Protein AF-A4CTM3-F1 (afdb_monomer)

Radius of gyration: 26.1 Å; Cα contacts (8 Å, |Δi|>4): 636; chains: 1; bounding box: 64×52×80 Å

Mean predicted aligned error: 13.66 Å

Foldseek 3Di:
DDPVVVVLVVLLVVLLVVCLQPVPPVVSLLVNQQSLCPDPQVVVLLVVQCVDPLQVVCLVVLDDADDDDLVVLCVFAQQFLSVQLSQQCVVVVDDQDDQRDHDPPQDPSSSSLSRLCRRCLSSLCQLLQAHPDLLSLLLSLLLCCLQSVGVSSVSSLVSSVSSVVPQDPVNVVPDLPPLDDSVNSSVLSVVLNVQFDRPSSDPVNVGSNPRSCVVCVVRRCNVSSVVDSDDGGDSNFAWDDLVQQAAKKWWQFKWKDFPVRSDTHGPQDRGWTKMWHAHSVFKIKIKTFRDDDLDPDPDLVRGDPVSVVSRLLGIWIWMAGWDIDRQGIWGQTCDIPDPVCHRDIFDWRWDDDDQKIKTKGDFDCDPRDNGGIIMIIIIGGDDDPVVVVPDDD

Sequence (393 aa):
MPANSKSLLKRLAVDLAKLCSNPDDLDHAFDLLNASYGTDVAQAARNRLKEDPSIQPLIAEQYWGEWPSLSDLRSMPAGSLGHVYGTFMASQGLNQLPNPQLGDSVSCEDTYLQHRIRHTHDIWHVIAGLPITMAGEAAANGLTTEQLRWPGSALLISADLIHRVSESEASQTKGSDRTVDLGVAVAYGLSLGARAKPLLAQRWEEGWERPLSDWRDALGISDLIAQSPFPPLAGDRSPLPSATIVGSWSLESLTIRDAGGAEAVPIWGEQPLGQLTYTADGRMSAVLCKAGRSTRSPSAGAADVAEQADLFRHSYGYAGRYSLTAAGVVHHVEVAADPNWIGTDQHRITHLENDQLTITTTAIPSVVSPDPVSYEAIWRKLPSAQAAIATPR

Nearest PDB structures (foldseek):
  3msq-assembly1_A  TM=8.570E-01  e=3.624E-12  Nostoc punctiforme PCC 73102
  6e12-assembly1_B  TM=8.854E-01  e=8.297E-11  Nostoc sp. PCC 7120 = FACHB-418
  6e12-assembly1_A  TM=8.941E-01  e=8.161E-10  Nostoc sp. PCC 7120 = FACHB-418
  3s6p-assembly1_C  TM=2.590E-01  e=1.664E-01  Helicoverpa armigera stunt virus

Structure (mmCIF, N/CA/C/O backbone):
data_AF-A4CTM3-F1
#
_entry.id   AF-A4CTM3-F1
#
loop_
_atom_site.group_PDB
_atom_site.id
_atom_site.type_symbol
_atom_site.label_atom_id
_atom_site.label_alt_id
_atom_site.label_comp_id
_atom_site.label_asym_id
_atom_site.label_entity_id
_atom_site.label_seq_id
_atom_site.pdbx_PDB_ins_code
_atom_site.Cartn_x
_atom_site.Cartn_y
_atom_site.Cartn_z
_atom_site.occupancy
_atom_site.B_iso_or_equiv
_atom_site.auth_seq_id
_atom_site.auth_comp_id
_atom_site.auth_asym_id
_atom_site.auth_atom_id
_atom_site.pdbx_PDB_model_num
ATOM 1 N N . MET A 1 1 ? 36.379 7.756 -22.030 1.00 46.25 1 MET A N 1
ATOM 2 C CA . MET A 1 1 ? 35.025 8.326 -21.864 1.00 46.25 1 MET A CA 1
ATOM 3 C C . MET A 1 1 ? 34.919 9.614 -22.668 1.00 46.25 1 MET A C 1
ATOM 5 O O . MET A 1 1 ? 35.770 10.480 -22.453 1.00 46.25 1 MET A O 1
ATOM 9 N N . PRO A 1 2 ? 33.949 9.741 -23.587 1.00 44.41 2 PRO A N 1
ATOM 10 C CA . PRO A 1 2 ? 33.736 10.968 -24.352 1.00 44.41 2 PRO A CA 1
ATOM 11 C C . PRO A 1 2 ? 33.361 12.140 -23.427 1.00 44.41 2 PRO A C 1
ATOM 13 O O . PRO A 1 2 ? 32.893 11.937 -22.305 1.00 44.41 2 PRO A O 1
ATOM 16 N N . ALA A 1 3 ? 33.599 13.378 -23.874 1.00 42.72 3 ALA A N 1
ATOM 17 C CA . ALA A 1 3 ? 33.397 14.587 -23.066 1.00 42.72 3 ALA A CA 1
ATOM 18 C C . ALA A 1 3 ? 31.954 14.726 -22.530 1.00 42.72 3 ALA A C 1
ATOM 20 O O . ALA A 1 3 ? 31.777 15.157 -21.391 1.00 42.72 3 ALA A O 1
ATOM 21 N N . ASN A 1 4 ? 30.958 14.256 -23.296 1.00 64.12 4 ASN A N 1
ATOM 22 C CA . ASN A 1 4 ? 29.543 14.220 -22.901 1.00 64.12 4 ASN A CA 1
ATOM 23 C C . ASN A 1 4 ? 29.250 13.266 -21.729 1.00 64.12 4 ASN A C 1
ATOM 25 O O . ASN A 1 4 ? 28.409 13.559 -20.887 1.00 64.12 4 ASN A O 1
ATOM 29 N N . SER A 1 5 ? 29.969 12.146 -21.610 1.00 65.38 5 SER A N 1
ATOM 30 C CA . SER A 1 5 ? 29.779 11.226 -20.478 1.00 65.38 5 SER A CA 1
ATOM 31 C C . SER A 1 5 ? 30.343 11.806 -19.180 1.00 65.38 5 SER A C 1
ATOM 33 O O . SER A 1 5 ? 29.805 11.561 -18.105 1.00 65.38 5 SER A O 1
ATOM 35 N N . LYS A 1 6 ? 31.413 12.612 -19.257 1.00 70.88 6 LYS A N 1
ATOM 36 C CA . LYS A 1 6 ? 31.995 13.269 -18.074 1.00 70.88 6 LYS A CA 1
ATOM 37 C C . LYS A 1 6 ? 31.111 14.396 -17.537 1.00 70.88 6 LYS A C 1
ATOM 39 O O . LYS A 1 6 ? 31.074 14.586 -16.326 1.00 70.88 6 LYS A O 1
ATOM 44 N N . SER A 1 7 ? 30.435 15.155 -18.402 1.00 81.38 7 SER A N 1
ATOM 45 C CA . SER A 1 7 ? 29.473 16.179 -17.968 1.00 81.38 7 SER A CA 1
ATOM 46 C C . SER A 1 7 ? 28.213 15.549 -17.371 1.00 81.38 7 SER A C 1
ATOM 48 O O . SER A 1 7 ? 27.752 16.017 -16.333 1.00 81.38 7 SER A O 1
ATOM 50 N N . LEU A 1 8 ? 27.721 14.450 -17.953 1.00 84.38 8 LEU A N 1
ATOM 51 C CA . LEU A 1 8 ? 26.582 13.696 -17.425 1.00 84.38 8 LEU A CA 1
ATOM 52 C C . LEU A 1 8 ? 26.856 13.115 -16.032 1.00 84.38 8 LEU A C 1
ATOM 54 O O . LEU A 1 8 ? 26.071 13.336 -15.118 1.00 84.38 8 LEU A O 1
ATOM 58 N N . LEU A 1 9 ? 27.993 12.435 -15.839 1.00 85.38 9 LEU A N 1
ATOM 59 C CA . LEU A 1 9 ? 28.361 11.874 -14.530 1.00 85.38 9 LEU A CA 1
ATOM 60 C C . LEU A 1 9 ? 28.499 12.951 -13.449 1.00 85.38 9 LEU A C 1
ATOM 62 O O . LEU A 1 9 ? 28.133 12.717 -12.303 1.00 85.38 9 LEU A O 1
ATOM 66 N N . LYS A 1 10 ? 29.002 14.141 -13.805 1.00 87.38 10 LYS A N 1
ATOM 67 C CA . LYS A 1 10 ? 29.056 15.276 -12.875 1.00 87.38 10 LYS A CA 1
ATOM 68 C C . LYS A 1 10 ? 27.664 15.762 -12.485 1.00 87.38 10 LYS A C 1
ATOM 70 O O . LYS A 1 10 ? 27.467 16.055 -11.316 1.00 87.38 10 LYS A O 1
ATOM 75 N N . ARG A 1 11 ? 26.726 15.840 -13.437 1.00 88.12 11 ARG A N 1
ATOM 76 C CA . ARG A 1 11 ? 25.334 16.220 -13.156 1.00 88.12 11 ARG A CA 1
ATOM 77 C C . ARG A 1 11 ? 24.680 15.212 -12.209 1.00 88.12 11 ARG A C 1
ATOM 79 O O . ARG A 1 11 ? 24.287 15.598 -11.121 1.00 88.12 11 ARG A O 1
ATOM 86 N N . LEU A 1 12 ? 24.741 13.922 -12.551 1.00 91.19 12 LEU A N 1
ATOM 87 C CA . LEU A 1 12 ? 24.219 12.844 -11.704 1.00 91.19 12 LEU A CA 1
ATOM 88 C C . LEU A 1 12 ? 24.824 12.856 -10.293 1.00 91.19 12 LEU A C 1
ATOM 90 O O . LEU A 1 12 ? 24.113 12.636 -9.324 1.00 91.19 12 LEU A O 1
ATOM 94 N N . ALA A 1 13 ? 26.127 13.129 -10.160 1.00 91.81 13 ALA A N 1
ATOM 95 C CA . ALA A 1 13 ? 26.776 13.226 -8.854 1.00 91.81 13 ALA A CA 1
ATOM 96 C C . ALA A 1 13 ? 26.296 14.436 -8.033 1.00 91.81 13 ALA A C 1
ATOM 98 O O . ALA A 1 13 ? 26.224 14.344 -6.810 1.00 91.81 13 ALA A O 1
ATOM 99 N N . VAL A 1 14 ? 25.982 15.561 -8.687 1.00 92.75 14 VAL A N 1
ATOM 100 C CA . VAL A 1 14 ? 25.411 16.743 -8.025 1.00 92.75 14 VAL A CA 1
ATOM 101 C C . VAL A 1 14 ? 24.001 16.438 -7.532 1.00 92.75 14 VAL A C 1
ATOM 103 O O . VAL A 1 14 ? 23.737 16.651 -6.351 1.00 92.75 14 VAL A O 1
ATOM 106 N N . ASP A 1 15 ? 23.145 15.887 -8.392 1.00 93.25 15 ASP A N 1
ATOM 107 C CA . ASP A 1 15 ? 21.761 15.554 -8.035 1.00 93.25 15 ASP A CA 1
ATOM 108 C C . ASP A 1 15 ? 21.733 14.506 -6.914 1.00 93.25 15 ASP A C 1
ATOM 110 O O . ASP A 1 15 ? 21.043 14.672 -5.910 1.00 93.25 15 ASP A O 1
ATOM 114 N N . LEU A 1 16 ? 22.591 13.483 -7.003 1.00 93.44 16 LEU A N 1
ATOM 115 C CA . LEU A 1 16 ? 22.739 12.475 -5.956 1.00 93.44 16 LEU A CA 1
ATOM 116 C C . LEU A 1 16 ? 23.184 13.088 -4.620 1.00 93.44 16 LEU A C 1
ATOM 118 O O . LEU A 1 16 ? 22.631 12.753 -3.577 1.00 93.44 16 LEU A O 1
ATOM 122 N N . ALA A 1 17 ? 24.168 13.993 -4.625 1.00 92.56 17 ALA A N 1
ATOM 123 C CA . ALA A 1 17 ? 24.640 14.647 -3.402 1.00 92.56 17 ALA A CA 1
ATOM 124 C C . ALA A 1 17 ? 23.568 15.551 -2.767 1.00 92.56 17 ALA A C 1
ATOM 126 O O . ALA A 1 17 ? 23.506 15.671 -1.539 1.00 92.56 17 ALA A O 1
ATOM 127 N N . LYS A 1 18 ? 22.720 16.174 -3.595 1.00 92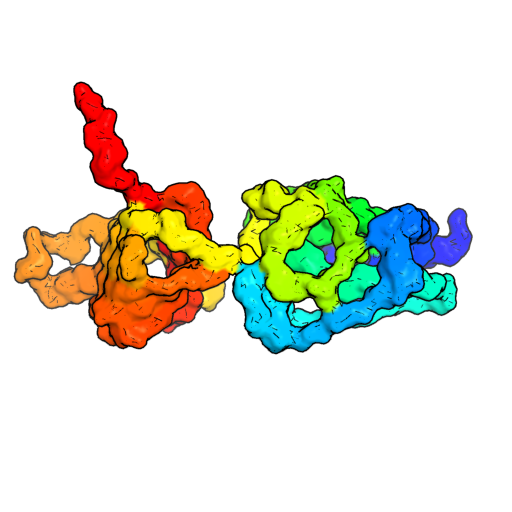.88 18 LYS A N 1
ATOM 128 C CA . LYS A 1 18 ? 21.561 16.949 -3.141 1.00 92.88 18 LYS A CA 1
ATOM 129 C C . LYS A 1 18 ? 20.544 16.053 -2.447 1.00 92.88 18 LYS A C 1
ATOM 131 O O . LYS A 1 18 ? 20.195 16.348 -1.309 1.00 92.88 18 LYS A O 1
ATOM 136 N N . LEU A 1 19 ? 20.208 14.917 -3.051 1.00 91.50 19 LEU A N 1
ATOM 137 C CA . LEU A 1 19 ? 19.299 13.926 -2.468 1.00 91.50 19 LEU A CA 1
ATOM 138 C C . LEU A 1 19 ? 19.849 13.295 -1.182 1.00 91.50 19 LEU A C 1
ATOM 140 O O . LEU A 1 19 ? 19.116 13.129 -0.217 1.00 91.50 19 LEU A O 1
ATOM 144 N N . CYS A 1 20 ? 21.161 13.044 -1.102 1.00 91.19 20 CYS A N 1
ATOM 145 C CA . CYS A 1 20 ? 21.795 12.605 0.149 1.00 91.19 20 CYS A CA 1
ATOM 146 C C . CYS A 1 20 ? 21.605 13.626 1.288 1.00 91.19 20 CYS A C 1
ATOM 148 O O . CYS A 1 20 ? 21.594 13.259 2.461 1.00 91.19 20 CYS A O 1
ATOM 150 N N . SER A 1 21 ? 21.504 14.916 0.954 1.00 87.69 21 SER A N 1
ATOM 151 C CA . SER A 1 21 ? 21.301 15.991 1.931 1.00 87.69 21 SER A CA 1
ATOM 152 C C . SER A 1 21 ? 19.820 16.214 2.253 1.00 87.69 21 SER A C 1
ATOM 154 O O . SER A 1 21 ? 19.500 16.571 3.383 1.00 87.69 21 SER A O 1
ATOM 156 N N . ASN A 1 22 ? 18.937 16.024 1.270 1.00 86.38 22 ASN A N 1
ATOM 157 C CA . ASN A 1 22 ? 17.492 16.176 1.384 1.00 86.38 22 ASN A CA 1
ATOM 158 C C . ASN A 1 22 ? 16.780 15.161 0.462 1.00 86.38 22 ASN A C 1
ATOM 160 O O . ASN A 1 22 ? 16.680 15.428 -0.738 1.00 86.38 22 ASN A O 1
ATOM 164 N N . PRO A 1 23 ? 16.293 14.022 0.985 1.00 83.81 23 PRO A N 1
ATOM 165 C CA . PRO A 1 23 ? 15.652 12.986 0.170 1.00 83.81 23 PRO A CA 1
ATOM 166 C C . PRO A 1 23 ? 14.305 13.436 -0.419 1.00 83.81 23 PRO A C 1
ATOM 168 O O . PRO A 1 23 ? 13.902 12.936 -1.464 1.00 83.81 23 PRO A O 1
ATOM 171 N N . ASP A 1 24 ? 13.657 14.439 0.180 1.00 82.75 24 ASP A N 1
ATOM 172 C CA . ASP A 1 24 ? 12.370 14.979 -0.278 1.00 82.75 24 ASP A CA 1
ATOM 173 C C . ASP A 1 24 ? 12.515 16.008 -1.426 1.00 82.75 24 ASP A C 1
ATOM 175 O O . ASP A 1 24 ? 11.543 16.650 -1.832 1.00 82.75 24 ASP A O 1
ATOM 179 N N . ASP A 1 25 ? 13.728 16.216 -1.955 1.00 87.12 25 ASP A N 1
ATOM 180 C CA . ASP A 1 25 ? 13.994 17.119 -3.083 1.00 87.12 25 ASP A CA 1
ATOM 181 C C . ASP A 1 25 ? 13.553 16.490 -4.418 1.00 87.12 25 ASP A C 1
ATOM 183 O O . ASP A 1 25 ? 14.350 15.946 -5.190 1.00 87.12 25 ASP A O 1
ATOM 187 N N . LEU A 1 26 ? 12.244 16.555 -4.682 1.00 83.81 26 LEU A N 1
ATOM 188 C CA . LEU A 1 26 ? 11.617 15.943 -5.857 1.00 83.81 26 LEU A CA 1
ATOM 189 C C . LEU A 1 26 ? 12.185 16.457 -7.188 1.00 83.81 26 LEU A C 1
ATOM 191 O O . LEU A 1 26 ? 12.265 15.687 -8.145 1.00 83.81 26 LEU A O 1
ATOM 195 N N . ASP A 1 27 ? 12.614 17.719 -7.257 1.00 87.06 27 ASP A N 1
ATOM 196 C CA . ASP A 1 27 ? 13.183 18.295 -8.479 1.00 87.06 27 ASP A CA 1
ATOM 197 C C . ASP A 1 27 ? 14.490 17.584 -8.851 1.00 87.06 27 ASP A C 1
ATOM 199 O O . ASP A 1 27 ? 14.635 17.083 -9.971 1.00 87.06 27 ASP A O 1
ATOM 203 N N . HIS A 1 28 ? 15.410 17.436 -7.891 1.00 91.44 28 HIS A N 1
ATOM 204 C CA . HIS A 1 28 ? 16.662 16.714 -8.129 1.00 91.44 28 HIS A CA 1
ATOM 205 C C . HIS A 1 28 ? 16.434 15.209 -8.318 1.00 91.44 28 HIS A C 1
ATOM 207 O O . HIS A 1 28 ? 17.170 14.573 -9.076 1.00 91.44 28 HIS A O 1
ATOM 213 N N . ALA A 1 29 ? 15.403 14.626 -7.696 1.00 87.81 29 ALA A N 1
ATOM 214 C CA . ALA A 1 29 ? 15.012 13.242 -7.958 1.00 87.81 29 ALA A CA 1
ATOM 215 C C . ALA A 1 29 ? 14.569 13.059 -9.419 1.00 87.81 29 ALA A C 1
ATOM 217 O O . ALA A 1 29 ? 15.025 12.136 -10.101 1.00 87.81 29 ALA A O 1
ATOM 218 N N . PHE A 1 30 ? 13.724 13.952 -9.941 1.00 88.00 30 PHE A N 1
ATOM 219 C CA . PHE A 1 30 ? 13.288 13.903 -11.335 1.00 88.00 30 PHE A CA 1
ATOM 220 C C . PHE A 1 30 ? 14.432 14.162 -12.313 1.00 88.00 30 PHE A C 1
ATOM 222 O O . PHE A 1 30 ? 14.539 13.434 -13.305 1.00 88.00 30 PHE A O 1
ATOM 229 N N . ASP A 1 31 ? 15.306 15.126 -12.030 1.00 89.25 31 ASP A N 1
ATOM 230 C CA . ASP A 1 31 ? 16.481 15.408 -12.856 1.00 89.25 31 ASP A CA 1
ATOM 231 C C . ASP A 1 31 ? 17.440 14.213 -12.905 1.00 89.25 31 ASP A C 1
ATOM 233 O O . ASP A 1 31 ? 17.863 13.809 -13.996 1.00 89.25 31 ASP A O 1
ATOM 237 N N . LEU A 1 32 ? 17.702 13.571 -11.761 1.00 91.69 32 LEU A N 1
ATOM 238 C CA . LEU A 1 32 ? 18.520 12.362 -11.679 1.00 91.69 32 LEU A CA 1
ATOM 239 C C . LEU A 1 32 ? 17.911 11.219 -12.494 1.00 91.69 32 LEU A C 1
ATOM 241 O O . LEU A 1 32 ? 18.613 10.561 -13.274 1.00 91.69 32 LEU A O 1
ATOM 245 N N . LEU A 1 33 ? 16.607 10.978 -12.342 1.00 89.06 33 LEU A N 1
ATOM 246 C CA . LEU A 1 33 ? 15.895 9.957 -13.105 1.00 89.06 33 LEU A CA 1
ATOM 247 C C . LEU A 1 33 ? 16.010 10.259 -14.607 1.00 89.06 33 LEU A C 1
ATOM 249 O O . LEU A 1 33 ? 16.581 9.457 -15.348 1.00 89.06 33 LEU A O 1
ATOM 253 N N . ASN A 1 34 ? 15.589 11.439 -15.062 1.00 86.44 34 ASN A N 1
ATOM 254 C CA . ASN A 1 34 ? 15.622 11.818 -16.478 1.00 86.44 34 ASN A CA 1
ATOM 255 C C . ASN A 1 34 ? 17.040 11.722 -17.074 1.00 86.44 34 ASN A C 1
ATOM 257 O O . ASN A 1 34 ? 17.232 11.141 -18.145 1.00 86.44 34 ASN A O 1
ATOM 261 N N . ALA A 1 35 ? 18.058 12.218 -16.363 1.00 87.81 35 ALA A N 1
ATOM 262 C CA . ALA A 1 35 ? 19.447 12.166 -16.813 1.00 87.81 35 ALA A CA 1
ATOM 263 C C . ALA A 1 35 ? 19.995 10.730 -16.869 1.00 87.81 35 ALA A C 1
ATOM 265 O O . ALA A 1 35 ? 20.689 10.364 -17.823 1.00 87.81 35 ALA A O 1
ATOM 266 N N . SER A 1 36 ? 19.673 9.892 -15.879 1.00 89.12 36 SER A N 1
ATOM 267 C CA . SER A 1 36 ? 20.135 8.498 -15.834 1.00 89.12 36 SER A CA 1
ATOM 268 C C . SER A 1 36 ? 19.501 7.639 -16.933 1.00 89.12 36 SER A C 1
ATOM 270 O O . SER A 1 36 ? 20.129 6.687 -17.407 1.00 89.12 36 SER A O 1
ATOM 272 N N . TYR A 1 37 ? 18.294 7.993 -17.390 1.00 86.38 37 TYR A N 1
ATOM 273 C CA . TYR A 1 37 ? 17.611 7.309 -18.487 1.00 86.38 37 TYR A CA 1
ATOM 274 C C . TYR A 1 37 ? 18.376 7.416 -19.811 1.00 86.38 37 TYR A C 1
ATOM 276 O O . TYR A 1 37 ? 18.386 6.474 -20.595 1.00 86.38 37 TYR A O 1
ATOM 284 N N . GLY A 1 38 ? 19.097 8.511 -20.056 1.00 82.00 38 GLY A N 1
ATOM 285 C CA . GLY A 1 38 ? 19.880 8.695 -21.285 1.00 82.00 38 GLY A CA 1
ATOM 286 C C . GLY A 1 38 ? 21.180 7.880 -21.371 1.00 82.00 38 GLY A C 1
ATOM 287 O O . GLY A 1 38 ? 21.915 8.021 -22.343 1.00 82.00 38 GLY A O 1
ATOM 288 N N . THR A 1 39 ? 21.515 7.068 -20.363 1.00 86.38 39 THR A N 1
ATOM 289 C CA . THR A 1 39 ? 22.801 6.347 -20.295 1.00 86.38 39 THR A CA 1
ATOM 290 C C . THR A 1 39 ? 22.812 5.042 -21.099 1.00 86.38 39 THR A C 1
ATOM 292 O O . THR A 1 39 ? 21.773 4.411 -21.288 1.00 86.38 39 THR A O 1
ATOM 295 N N . ASP A 1 40 ? 24.003 4.570 -21.490 1.00 87.12 40 ASP A N 1
ATOM 296 C CA . ASP A 1 40 ? 24.181 3.267 -22.161 1.00 87.12 40 ASP A CA 1
ATOM 297 C C . ASP A 1 40 ? 23.680 2.094 -21.298 1.00 87.12 40 ASP A C 1
ATOM 299 O O . ASP A 1 40 ? 23.116 1.126 -21.807 1.00 87.12 40 ASP A O 1
ATOM 303 N N . VAL A 1 41 ? 23.835 2.194 -19.972 1.00 87.62 41 VAL A N 1
ATOM 304 C CA . VAL A 1 41 ? 23.316 1.196 -19.021 1.00 87.62 41 VAL A CA 1
ATOM 305 C C . VAL A 1 41 ? 21.787 1.173 -19.056 1.00 87.62 41 VAL A C 1
ATOM 307 O O . VAL A 1 41 ? 21.187 0.104 -19.145 1.00 87.62 41 VAL A O 1
ATOM 310 N N . ALA A 1 42 ? 21.147 2.345 -19.058 1.00 89.06 42 ALA A N 1
ATOM 311 C CA . ALA A 1 42 ? 19.701 2.437 -19.215 1.00 89.06 42 ALA A CA 1
ATOM 312 C C . ALA A 1 42 ? 19.234 1.984 -20.612 1.00 89.06 42 ALA A C 1
ATOM 314 O O . ALA A 1 42 ? 18.158 1.404 -20.726 1.00 89.06 42 ALA A O 1
ATOM 315 N N . GLN A 1 43 ? 20.039 2.161 -21.668 1.00 90.69 43 GLN A N 1
ATOM 316 C CA . GLN A 1 43 ? 19.723 1.621 -22.997 1.00 90.69 43 GLN A CA 1
ATOM 317 C C . GLN A 1 43 ? 19.670 0.091 -22.995 1.00 90.69 43 GLN A C 1
ATOM 319 O O . GLN A 1 43 ? 18.746 -0.485 -23.566 1.00 90.69 43 GLN A O 1
ATOM 324 N N . ALA A 1 44 ? 20.621 -0.572 -22.334 1.00 92.56 44 ALA A N 1
ATOM 325 C CA . ALA A 1 44 ? 20.594 -2.026 -22.188 1.00 92.56 44 ALA A CA 1
ATOM 326 C C . ALA A 1 44 ? 19.341 -2.494 -21.427 1.00 92.56 44 ALA A C 1
ATOM 328 O O . ALA A 1 44 ? 18.693 -3.457 -21.837 1.00 92.56 44 ALA A O 1
ATOM 329 N N . ALA A 1 45 ? 18.957 -1.770 -20.370 1.00 93.81 45 ALA A N 1
ATOM 330 C CA . ALA A 1 45 ? 17.725 -2.024 -19.630 1.00 93.81 45 ALA A CA 1
ATOM 331 C C . ALA A 1 45 ? 16.472 -1.883 -20.519 1.00 93.81 45 ALA A C 1
ATOM 333 O O . ALA A 1 45 ? 15.642 -2.788 -20.557 1.00 93.81 45 ALA A O 1
ATOM 334 N N . ARG A 1 46 ? 16.371 -0.811 -21.318 1.00 93.56 46 ARG A N 1
ATOM 335 C CA . ARG A 1 46 ? 15.268 -0.622 -22.279 1.00 93.56 46 ARG A CA 1
ATOM 336 C C . ARG A 1 46 ? 15.199 -1.719 -23.331 1.00 93.56 46 ARG A C 1
ATOM 338 O O . ARG A 1 46 ? 14.114 -2.204 -23.628 1.00 93.56 46 ARG A O 1
ATOM 345 N N . ASN A 1 47 ? 16.337 -2.116 -23.897 1.00 95.00 47 ASN A N 1
ATOM 346 C CA . ASN A 1 47 ? 16.376 -3.179 -24.901 1.00 95.00 47 ASN A CA 1
ATOM 347 C C . ASN A 1 47 ? 15.846 -4.495 -24.323 1.00 95.00 47 ASN A C 1
ATOM 349 O O . ASN A 1 47 ? 14.995 -5.124 -24.941 1.00 95.00 47 ASN A O 1
ATOM 353 N N . ARG A 1 48 ? 16.240 -4.839 -23.091 1.00 95.62 48 ARG A N 1
ATOM 354 C CA . ARG A 1 48 ? 15.684 -5.992 -22.375 1.00 95.62 48 ARG A CA 1
ATOM 355 C C . ARG A 1 48 ? 14.164 -5.895 -22.207 1.00 95.62 48 ARG A C 1
ATOM 357 O O . ARG A 1 48 ? 13.482 -6.890 -22.418 1.00 95.62 48 ARG A O 1
ATOM 364 N N . LEU A 1 49 ? 13.634 -4.733 -21.813 1.00 96.06 49 LEU A N 1
ATOM 365 C CA . LEU A 1 49 ? 12.182 -4.549 -21.667 1.00 96.06 49 LEU A CA 1
ATOM 366 C C . LEU A 1 49 ? 11.448 -4.731 -23.007 1.00 96.06 49 LEU A C 1
ATOM 368 O O . LEU A 1 49 ? 10.375 -5.320 -23.034 1.00 96.06 49 LEU A O 1
ATOM 372 N N . LYS A 1 50 ? 12.043 -4.281 -24.120 1.00 95.81 50 LYS A N 1
ATOM 373 C CA . LYS A 1 50 ? 11.505 -4.464 -25.483 1.00 95.81 50 LYS A CA 1
ATOM 374 C C . LYS A 1 50 ? 11.571 -5.910 -25.979 1.00 95.81 50 LYS A C 1
ATOM 376 O O . LYS A 1 50 ? 10.766 -6.323 -26.811 1.00 95.81 50 LYS A O 1
ATOM 381 N N . GLU A 1 51 ? 12.527 -6.685 -25.487 1.00 96.56 51 GLU A N 1
ATOM 382 C CA . GLU A 1 51 ? 12.669 -8.108 -25.806 1.00 96.56 51 GLU A CA 1
ATOM 383 C C . GLU A 1 51 ? 11.722 -9.002 -24.988 1.00 96.56 51 GLU A C 1
ATOM 385 O O . GLU A 1 51 ? 11.514 -10.155 -25.362 1.00 96.56 51 GLU A O 1
ATOM 390 N N . ASP A 1 52 ? 11.129 -8.494 -23.901 1.00 96.88 52 ASP A N 1
ATOM 391 C CA . ASP A 1 52 ? 10.205 -9.259 -23.061 1.00 96.88 52 ASP A CA 1
ATOM 392 C C . ASP A 1 52 ? 8.871 -9.528 -23.795 1.00 96.88 52 ASP A C 1
ATOM 394 O O . ASP A 1 52 ? 8.129 -8.581 -24.091 1.00 96.88 52 ASP A O 1
ATOM 398 N N . PRO A 1 53 ? 8.503 -10.802 -24.051 1.00 97.69 53 PRO A N 1
ATOM 399 C CA . PRO A 1 53 ? 7.282 -11.142 -24.785 1.00 97.69 53 PRO A CA 1
ATOM 400 C C . PRO A 1 53 ? 5.991 -10.652 -24.119 1.00 97.69 53 PRO A C 1
ATOM 402 O O . PRO A 1 53 ? 4.983 -10.478 -24.797 1.00 97.69 53 PRO A O 1
ATOM 405 N N . SER A 1 54 ? 6.000 -10.443 -22.798 1.00 97.06 54 SER A N 1
ATOM 406 C CA . SER A 1 54 ? 4.841 -9.920 -22.066 1.00 97.06 54 SER A CA 1
ATOM 407 C C . SER A 1 54 ? 4.651 -8.412 -22.252 1.00 97.06 54 SER A C 1
ATOM 409 O O . SER A 1 54 ? 3.529 -7.923 -22.149 1.00 97.06 54 SER A O 1
ATOM 411 N N . ILE A 1 55 ? 5.721 -7.678 -22.571 1.00 97.44 55 ILE A N 1
ATOM 412 C CA . ILE A 1 55 ? 5.703 -6.219 -22.744 1.00 97.44 55 ILE A CA 1
ATOM 413 C C . ILE A 1 55 ? 5.533 -5.846 -24.224 1.00 97.44 55 ILE A C 1
ATOM 415 O O . ILE A 1 55 ? 4.899 -4.838 -24.534 1.00 97.44 55 ILE A O 1
ATOM 419 N N . GLN A 1 56 ? 6.037 -6.670 -25.150 1.00 96.88 56 GLN A N 1
ATOM 420 C CA . GLN A 1 56 ? 5.973 -6.424 -26.598 1.00 96.88 56 GLN A CA 1
ATOM 421 C C . GLN A 1 56 ? 4.594 -5.997 -27.131 1.00 96.88 56 GLN A C 1
ATOM 423 O O . GLN A 1 56 ? 4.555 -5.014 -27.876 1.00 96.88 56 GLN A O 1
ATOM 428 N N . PRO A 1 57 ? 3.466 -6.637 -26.753 1.00 96.56 57 PRO A N 1
ATOM 429 C CA . PRO A 1 57 ? 2.148 -6.212 -27.222 1.00 96.56 57 PRO A CA 1
ATOM 430 C C . PRO A 1 57 ? 1.820 -4.770 -26.824 1.00 96.56 57 PRO A C 1
ATOM 432 O O . PRO A 1 57 ? 1.330 -3.995 -27.639 1.00 96.56 57 PRO A O 1
ATOM 435 N N . LEU A 1 58 ? 2.164 -4.371 -25.594 1.00 96.25 58 LEU A N 1
ATOM 436 C CA . LEU A 1 58 ? 1.924 -3.011 -25.113 1.00 96.25 58 LEU A CA 1
ATOM 437 C C . LEU A 1 58 ? 2.722 -1.972 -25.896 1.00 96.25 58 LEU A C 1
ATOM 439 O O . LEU A 1 58 ? 2.205 -0.887 -26.132 1.00 96.25 58 LEU A O 1
ATOM 443 N N . ILE A 1 59 ? 3.965 -2.283 -26.271 1.00 96.12 59 ILE A N 1
ATOM 444 C CA . ILE A 1 59 ? 4.816 -1.369 -27.045 1.00 96.12 59 ILE A CA 1
ATOM 445 C C . ILE A 1 59 ? 4.306 -1.256 -28.479 1.00 96.12 59 ILE A C 1
ATOM 447 O O . ILE A 1 59 ? 4.166 -0.145 -28.985 1.00 96.12 59 ILE A O 1
ATOM 451 N N . ALA A 1 60 ? 3.993 -2.390 -29.111 1.00 95.06 60 ALA A N 1
ATOM 452 C CA . ALA A 1 60 ? 3.492 -2.428 -30.482 1.00 95.06 60 ALA A CA 1
ATOM 453 C C . ALA A 1 60 ? 2.176 -1.651 -30.636 1.00 95.06 60 ALA A C 1
ATOM 455 O O . ALA A 1 60 ? 1.974 -0.965 -31.636 1.00 95.06 60 ALA A O 1
ATOM 456 N N . GLU A 1 61 ? 1.300 -1.737 -29.634 1.00 95.56 61 GLU A N 1
ATOM 457 C CA . GLU A 1 61 ? 0.017 -1.032 -29.605 1.00 95.56 61 GLU A CA 1
ATOM 458 C C . GLU A 1 61 ? 0.120 0.400 -29.057 1.00 95.56 61 GLU A C 1
ATOM 460 O O . GLU A 1 61 ? -0.834 1.161 -29.192 1.00 95.56 61 GLU A O 1
ATOM 465 N N . GLN A 1 62 ? 1.239 0.759 -28.412 1.00 94.25 62 GLN A N 1
ATOM 466 C CA . GLN A 1 62 ? 1.345 1.931 -27.528 1.00 94.25 62 GLN A CA 1
ATOM 467 C C . GLN A 1 62 ? 0.129 2.057 -26.605 1.00 94.25 62 GLN A C 1
ATOM 469 O O . GLN A 1 62 ? -0.485 3.118 -26.483 1.00 94.25 62 GLN A O 1
ATOM 474 N N . TYR A 1 63 ? -0.250 0.932 -25.999 1.00 96.06 63 TYR A N 1
ATOM 475 C CA . TYR A 1 63 ? -1.528 0.797 -25.319 1.00 96.06 63 TYR A CA 1
ATOM 476 C C . TYR A 1 63 ? -1.707 1.851 -24.215 1.00 96.06 63 TYR A C 1
ATOM 478 O O . TYR A 1 63 ? -0.918 1.946 -23.270 1.00 96.06 63 TYR A O 1
ATOM 486 N N . TRP A 1 64 ? -2.796 2.609 -24.325 1.00 94.38 64 TRP A N 1
ATOM 487 C CA . TRP A 1 64 ? -3.216 3.601 -23.347 1.00 94.38 64 TRP A CA 1
ATOM 488 C C . TRP A 1 64 ? -4.732 3.511 -23.184 1.00 94.38 64 TRP A C 1
ATOM 490 O O . TRP A 1 64 ? -5.488 3.975 -24.038 1.00 94.38 64 TRP A O 1
ATOM 500 N N . GLY A 1 65 ? -5.165 2.819 -22.131 1.00 92.75 65 GLY A N 1
ATOM 501 C CA . GLY A 1 65 ? -6.581 2.598 -21.847 1.00 92.75 65 GLY A CA 1
ATOM 502 C C . GLY A 1 65 ? -7.259 3.800 -21.185 1.00 92.75 65 GLY A C 1
ATOM 503 O O . GLY A 1 65 ? -6.718 4.906 -21.135 1.00 92.75 65 GLY A O 1
ATOM 504 N N . GLU A 1 66 ? -8.458 3.572 -20.654 1.00 93.12 66 GLU A N 1
ATOM 505 C CA . GLU A 1 66 ? -9.215 4.594 -19.933 1.00 93.12 66 GLU A CA 1
ATOM 506 C C . GLU A 1 66 ? -8.678 4.799 -18.507 1.00 93.12 66 GLU A C 1
ATOM 508 O O . GLU A 1 66 ? -8.429 3.846 -17.760 1.00 93.12 66 GLU A O 1
ATOM 513 N N . TRP A 1 67 ? -8.528 6.070 -18.128 1.00 91.94 67 TRP A N 1
ATOM 514 C CA . TRP A 1 67 ? -8.120 6.506 -16.795 1.00 91.94 67 TRP A CA 1
ATOM 515 C C . TRP A 1 67 ? -9.270 7.287 -16.149 1.00 91.94 67 TRP A C 1
ATOM 517 O O . TRP A 1 67 ? -9.474 8.456 -16.493 1.00 91.94 67 TRP A O 1
ATOM 527 N N . PRO A 1 68 ? -10.039 6.660 -15.242 1.00 91.19 68 PRO A N 1
ATOM 528 C CA . PRO A 1 68 ? -11.151 7.317 -14.569 1.00 91.19 68 PRO A CA 1
ATOM 529 C C . PRO A 1 68 ? -10.672 8.437 -13.640 1.00 91.19 68 PRO A C 1
ATOM 531 O O . PRO A 1 68 ? -9.513 8.477 -13.218 1.00 91.19 68 PRO A O 1
ATOM 534 N N . SER A 1 69 ? -11.580 9.345 -13.273 1.00 89.31 69 SER A N 1
ATOM 535 C CA . SER A 1 69 ? -11.249 10.385 -12.300 1.00 89.31 69 SER A CA 1
ATOM 536 C C . SER A 1 69 ? -11.002 9.783 -10.909 1.00 89.31 69 SER A C 1
ATOM 538 O O . SER A 1 69 ? -11.536 8.727 -10.569 1.00 89.31 69 SER A O 1
ATOM 540 N N . LEU A 1 70 ? -10.252 10.483 -10.046 1.00 84.75 70 LEU A N 1
ATOM 541 C CA . LEU A 1 70 ? -10.063 10.056 -8.649 1.00 84.75 70 LEU A CA 1
ATOM 542 C C . LEU A 1 70 ? -11.396 9.886 -7.900 1.00 84.75 70 LEU A C 1
ATOM 544 O O . LEU A 1 70 ? -11.497 9.054 -6.999 1.00 84.75 70 LEU A O 1
ATOM 548 N N . SER A 1 71 ? -12.419 10.664 -8.268 1.00 84.25 71 SER A N 1
ATOM 549 C CA . SER A 1 71 ? -13.763 10.526 -7.704 1.00 84.25 71 SER A CA 1
ATOM 550 C C . SER A 1 71 ? -14.410 9.205 -8.122 1.00 84.25 71 SER A C 1
ATOM 552 O O . SER A 1 71 ? -14.936 8.491 -7.269 1.00 84.25 71 SER A O 1
ATOM 554 N N . ASP A 1 72 ? -14.328 8.859 -9.409 1.00 88.94 72 ASP A N 1
ATOM 555 C CA . ASP A 1 72 ? -14.900 7.619 -9.941 1.00 88.94 72 ASP A CA 1
ATOM 556 C C . ASP A 1 72 ? -14.183 6.405 -9.352 1.00 88.94 72 ASP A C 1
ATOM 558 O O . ASP A 1 72 ? -14.833 5.499 -8.834 1.00 88.94 72 ASP A O 1
ATOM 562 N N . LEU A 1 73 ? -12.847 6.438 -9.313 1.00 90.12 73 LEU A N 1
ATOM 563 C CA . LEU A 1 73 ? -12.007 5.402 -8.709 1.00 90.12 73 LEU A CA 1
ATOM 564 C C . LEU A 1 73 ? -12.408 5.115 -7.256 1.00 90.12 73 LEU A C 1
ATOM 566 O O . LEU A 1 73 ? -12.610 3.964 -6.885 1.00 90.12 73 LEU A O 1
ATOM 570 N N . ARG A 1 74 ? -12.618 6.149 -6.433 1.00 86.62 74 ARG A N 1
ATOM 571 C CA . ARG A 1 74 ? -13.053 5.984 -5.031 1.00 86.62 74 ARG A CA 1
ATOM 572 C C . ARG A 1 74 ? -14.464 5.411 -4.889 1.00 86.62 74 ARG A C 1
ATOM 574 O O . ARG A 1 74 ? -14.768 4.829 -3.849 1.00 86.62 74 ARG A O 1
ATOM 581 N N . SER A 1 75 ? -15.315 5.580 -5.899 1.00 83.62 75 SER A N 1
ATOM 582 C CA . SER A 1 75 ? -16.680 5.038 -5.910 1.00 83.62 75 SER A CA 1
ATOM 583 C C . SER A 1 75 ? -16.758 3.565 -6.330 1.00 83.62 75 SER A C 1
ATOM 585 O O . SER A 1 75 ? -17.795 2.933 -6.134 1.00 83.62 75 SER A O 1
ATOM 587 N N . MET A 1 76 ? -15.667 3.009 -6.869 1.00 87.81 76 MET A N 1
ATOM 588 C CA . MET A 1 76 ? -15.578 1.601 -7.262 1.00 87.81 76 MET A CA 1
ATOM 589 C C . MET A 1 76 ? -15.689 0.654 -6.054 1.00 87.81 76 MET A C 1
ATOM 591 O O . MET A 1 76 ? -15.512 1.090 -4.908 1.00 87.81 76 MET A O 1
ATOM 595 N N . PRO A 1 77 ? -15.960 -0.650 -6.278 1.00 82.56 77 PRO A N 1
ATOM 596 C CA . PRO A 1 77 ? -16.141 -1.618 -5.200 1.00 82.56 77 PRO A CA 1
ATOM 597 C C . PRO A 1 77 ? -14.979 -1.615 -4.205 1.00 82.56 77 PRO A C 1
ATOM 599 O O . PRO A 1 77 ? -13.809 -1.608 -4.591 1.00 82.56 77 PRO A O 1
ATOM 602 N N . ALA A 1 78 ? -15.286 -1.645 -2.911 1.00 78.69 78 ALA A N 1
ATOM 603 C CA . ALA A 1 78 ? -14.257 -1.622 -1.881 1.00 78.69 78 ALA A CA 1
ATOM 604 C C . ALA A 1 78 ? -13.330 -2.851 -1.986 1.00 78.69 78 ALA A C 1
ATOM 606 O O . ALA A 1 78 ? -13.798 -3.970 -2.191 1.00 78.69 78 ALA A O 1
ATOM 607 N N . GLY A 1 79 ? -12.016 -2.638 -1.866 1.00 77.81 79 GLY A N 1
ATOM 608 C CA . GLY A 1 79 ? -10.998 -3.674 -2.091 1.00 77.81 79 GLY A CA 1
ATOM 609 C C . GLY A 1 79 ? -10.641 -3.928 -3.566 1.00 77.81 79 GLY A C 1
ATOM 610 O O . GLY A 1 79 ? -9.751 -4.734 -3.839 1.00 77.81 79 GLY A O 1
ATOM 611 N N . SER A 1 80 ? -11.287 -3.248 -4.522 1.00 89.12 80 SER A N 1
ATOM 612 C CA . SER A 1 80 ? -10.835 -3.216 -5.922 1.00 89.12 80 SER A CA 1
ATOM 613 C C . SER A 1 80 ? -9.585 -2.353 -6.101 1.00 89.12 80 SER A C 1
ATOM 615 O O . SER A 1 80 ? -9.321 -1.458 -5.292 1.00 89.12 80 SER A O 1
ATOM 617 N N . LEU A 1 81 ? -8.835 -2.585 -7.183 1.00 95.38 81 LEU A N 1
ATOM 618 C CA . LEU A 1 81 ? -7.668 -1.773 -7.536 1.00 95.38 81 LEU A CA 1
ATOM 619 C C . LEU A 1 81 ? -8.006 -0.276 -7.575 1.00 95.38 81 LEU A C 1
ATOM 621 O O . LEU A 1 81 ? -7.291 0.530 -6.987 1.00 95.38 81 LEU A O 1
ATOM 625 N N . GLY A 1 82 ? -9.105 0.090 -8.232 1.00 93.75 82 GLY A N 1
ATOM 626 C CA . GLY A 1 82 ? -9.530 1.474 -8.398 1.00 93.75 82 GLY A CA 1
ATOM 627 C C . GLY A 1 82 ? -9.914 2.127 -7.078 1.00 93.75 82 GLY A C 1
ATOM 628 O O . GLY A 1 82 ? -9.445 3.227 -6.790 1.00 93.75 82 GLY A O 1
ATOM 629 N N . HIS A 1 83 ? -10.667 1.429 -6.224 1.00 88.25 83 HIS A N 1
ATOM 630 C CA . HIS A 1 83 ? -11.025 1.955 -4.905 1.00 88.25 83 HIS A CA 1
ATOM 631 C C . HIS A 1 83 ? -9.795 2.198 -4.029 1.00 88.25 83 HIS A C 1
ATOM 633 O O . HIS A 1 83 ? -9.680 3.254 -3.398 1.00 88.25 83 HIS A O 1
ATOM 639 N N . VAL A 1 84 ? -8.863 1.239 -3.999 1.00 89.56 84 VAL A N 1
ATOM 640 C CA . VAL A 1 84 ? -7.641 1.341 -3.191 1.00 89.56 84 VAL A CA 1
ATOM 641 C C . VAL A 1 84 ? -6.744 2.449 -3.738 1.00 89.56 84 VAL A C 1
ATOM 643 O O . VAL A 1 84 ? -6.310 3.306 -2.975 1.00 89.56 84 VAL A O 1
ATOM 646 N N . TYR A 1 85 ? -6.528 2.496 -5.055 1.00 93.06 85 TYR A N 1
ATOM 647 C CA . TYR A 1 85 ? -5.714 3.524 -5.704 1.00 93.06 85 TYR A CA 1
ATOM 648 C C . TYR A 1 85 ? -6.295 4.929 -5.530 1.00 93.06 85 TYR A C 1
ATOM 650 O O . TYR A 1 85 ? -5.591 5.838 -5.094 1.00 93.06 85 TYR A O 1
ATOM 658 N N . GLY A 1 86 ? -7.596 5.110 -5.765 1.00 90.31 86 GLY A N 1
ATOM 659 C CA . GLY A 1 86 ? -8.254 6.396 -5.548 1.00 90.31 86 GLY A CA 1
ATOM 660 C C . GLY A 1 86 ? -8.206 6.846 -4.082 1.00 90.31 86 GLY A C 1
ATOM 661 O O . GLY A 1 86 ? -8.040 8.035 -3.806 1.00 90.31 86 GLY A O 1
ATOM 662 N N . THR A 1 87 ? -8.313 5.910 -3.133 1.00 85.81 87 THR A N 1
ATOM 663 C CA . THR A 1 87 ? -8.194 6.204 -1.694 1.00 85.81 87 THR A CA 1
ATOM 664 C C . THR A 1 87 ? -6.760 6.561 -1.307 1.00 85.81 87 THR A C 1
ATOM 666 O O . THR A 1 87 ? -6.553 7.541 -0.592 1.00 85.81 87 THR A O 1
ATOM 669 N N . PHE A 1 88 ? -5.776 5.819 -1.817 1.00 85.69 88 PHE A N 1
ATOM 670 C CA . PHE A 1 88 ? -4.352 6.070 -1.617 1.00 85.69 88 PHE A CA 1
ATOM 671 C C . PHE A 1 88 ? -3.963 7.469 -2.104 1.00 85.69 88 PHE A C 1
ATOM 673 O O . PHE A 1 88 ? -3.498 8.276 -1.300 1.00 85.69 88 PHE A O 1
ATOM 680 N N . MET A 1 89 ? -4.272 7.809 -3.359 1.00 82.19 89 MET A N 1
ATOM 681 C CA . MET A 1 89 ? -3.964 9.122 -3.941 1.00 82.19 89 MET A CA 1
ATOM 682 C C . MET A 1 89 ? -4.603 10.269 -3.145 1.00 82.19 89 MET A C 1
ATOM 684 O O . MET A 1 89 ? -3.943 11.259 -2.827 1.00 82.19 89 MET A O 1
ATOM 688 N N . ALA A 1 90 ? -5.875 10.116 -2.753 1.00 78.75 90 ALA A N 1
ATOM 689 C CA . ALA A 1 90 ? -6.583 11.123 -1.966 1.00 78.75 90 ALA A CA 1
ATOM 690 C C . ALA A 1 90 ? -6.004 11.297 -0.550 1.00 78.75 90 ALA A C 1
ATOM 692 O O . ALA A 1 90 ? -5.945 12.422 -0.056 1.00 78.75 90 ALA A O 1
ATOM 693 N N . SER A 1 91 ? -5.574 10.208 0.100 1.00 70.06 91 SER A N 1
ATOM 694 C CA . SER A 1 91 ? -5.021 10.240 1.464 1.00 70.06 91 SER A CA 1
ATOM 695 C C . SER A 1 91 ? -3.697 10.994 1.568 1.00 70.06 91 SER A C 1
ATOM 697 O O . SER A 1 91 ? -3.374 11.516 2.630 1.00 70.06 91 SER A O 1
ATOM 699 N N . GLN A 1 92 ? -2.965 11.076 0.458 1.00 66.50 92 GLN A N 1
ATOM 700 C CA . GLN A 1 92 ? -1.638 11.677 0.394 1.00 66.50 92 GLN A CA 1
ATOM 701 C C . GLN A 1 92 ? -1.650 13.091 -0.206 1.00 66.50 92 GLN A C 1
ATOM 703 O O . GLN A 1 92 ? -0.608 13.730 -0.313 1.00 66.50 92 GLN A O 1
ATOM 708 N N . GLY A 1 93 ? -2.819 13.590 -0.632 1.00 60.16 93 GLY A N 1
ATOM 709 C CA . GLY A 1 93 ? -2.929 14.879 -1.322 1.00 60.16 93 GLY A CA 1
ATOM 710 C C . GLY A 1 93 ? -2.167 14.926 -2.654 1.00 60.16 93 GLY A C 1
ATOM 711 O O . GLY A 1 93 ? -1.826 16.011 -3.124 1.00 60.16 93 GLY A O 1
ATOM 712 N N . LEU A 1 94 ? -1.877 13.763 -3.246 1.00 62.78 94 LEU A N 1
ATOM 713 C CA . LEU A 1 94 ? -1.080 13.653 -4.460 1.00 62.78 94 LEU A CA 1
ATOM 714 C C . LEU A 1 94 ? -1.922 13.955 -5.700 1.00 62.78 94 LEU A C 1
ATOM 716 O O . LEU A 1 94 ? -3.063 13.511 -5.835 1.00 62.78 94 LEU A O 1
ATOM 720 N N . ASN A 1 95 ? -1.307 14.668 -6.641 1.00 62.53 95 ASN A N 1
ATOM 721 C CA . ASN A 1 95 ? -1.771 14.757 -8.020 1.00 62.53 95 ASN A CA 1
ATOM 722 C C . ASN A 1 95 ? -0.940 13.815 -8.894 1.00 62.53 95 ASN A C 1
ATOM 724 O O . ASN A 1 95 ? 0.146 13.392 -8.505 1.00 62.53 95 ASN A O 1
ATOM 728 N N . GLN A 1 96 ? -1.442 13.517 -10.090 1.00 67.50 96 GLN A N 1
ATOM 729 C CA . GLN A 1 96 ? -0.708 12.726 -11.073 1.00 67.50 96 GLN A CA 1
ATOM 730 C C . GLN A 1 96 ? 0.682 13.329 -11.336 1.00 67.50 96 GLN A C 1
ATOM 732 O O . GLN A 1 96 ? 0.813 14.543 -11.520 1.00 67.50 96 GLN A O 1
ATOM 737 N N . LEU A 1 97 ? 1.711 12.476 -11.347 1.00 69.81 97 LEU A N 1
ATOM 738 C CA . LEU A 1 97 ? 3.091 12.895 -11.581 1.00 69.81 97 LEU A CA 1
ATOM 739 C C . LEU A 1 97 ? 3.248 13.587 -12.948 1.00 69.81 97 LEU A C 1
ATOM 741 O O . LEU A 1 97 ? 2.591 13.197 -13.919 1.00 69.81 97 LEU A O 1
ATOM 745 N N . PRO A 1 98 ? 4.143 14.586 -13.066 1.00 74.12 98 PRO A N 1
ATOM 746 C CA . PRO A 1 98 ? 4.389 15.252 -14.336 1.00 74.12 98 PRO A CA 1
ATOM 747 C C . PRO A 1 98 ? 4.959 14.283 -15.380 1.00 74.12 98 PRO A C 1
ATOM 749 O O . PRO A 1 98 ? 5.682 13.331 -15.065 1.00 74.12 98 PRO A O 1
ATOM 752 N N . ASN A 1 99 ? 4.670 14.569 -16.652 1.00 79.06 99 ASN A N 1
ATOM 753 C CA . ASN A 1 99 ? 5.249 13.841 -17.777 1.00 79.06 99 ASN A CA 1
ATOM 754 C C . ASN A 1 99 ? 6.791 13.884 -17.731 1.00 79.06 99 ASN A C 1
ATOM 756 O O . ASN A 1 99 ? 7.362 14.937 -17.430 1.00 79.06 99 ASN A O 1
ATOM 760 N N . PRO A 1 100 ? 7.479 12.773 -18.055 1.00 78.06 100 PRO A N 1
ATOM 761 C CA . PRO A 1 100 ? 8.936 12.744 -18.096 1.00 78.06 100 PRO A CA 1
ATOM 762 C C . PRO A 1 100 ? 9.477 13.708 -19.161 1.00 78.06 100 PRO A C 1
ATOM 764 O O . PRO A 1 100 ? 8.931 13.810 -20.259 1.00 78.06 100 PRO A O 1
ATOM 767 N N . GLN A 1 101 ? 10.586 14.383 -18.852 1.00 76.69 101 GLN A N 1
ATOM 768 C CA . GLN A 1 101 ? 11.298 15.222 -19.815 1.00 76.69 101 GLN A CA 1
ATOM 769 C C . GLN A 1 101 ? 12.350 14.369 -20.526 1.00 76.69 101 GLN A C 1
ATOM 771 O O . GLN A 1 101 ? 13.332 13.935 -19.923 1.00 76.69 101 GLN A O 1
ATOM 776 N N . LEU A 1 102 ? 12.123 14.103 -21.809 1.00 74.31 102 LEU A N 1
ATOM 777 C CA . LEU A 1 102 ? 12.980 13.263 -22.642 1.00 74.31 102 LEU A CA 1
ATOM 778 C C . LEU A 1 102 ? 13.696 14.112 -23.693 1.00 74.31 102 LEU A C 1
ATOM 780 O O . LEU A 1 102 ? 13.151 15.098 -24.178 1.00 74.31 102 LEU A O 1
ATOM 784 N N . GLY A 1 103 ? 14.924 13.731 -24.047 1.00 67.44 103 GLY A N 1
ATOM 785 C CA . GLY A 1 103 ? 15.656 14.397 -25.125 1.00 67.44 103 GLY A CA 1
ATOM 786 C C . GLY A 1 103 ? 15.129 14.013 -26.511 1.00 67.44 103 GLY A C 1
ATOM 787 O O . GLY A 1 103 ? 14.660 12.895 -26.707 1.00 67.44 103 GLY A O 1
ATOM 788 N N . ASP A 1 104 ? 15.320 14.891 -27.499 1.00 67.44 104 ASP A N 1
ATOM 789 C CA . ASP A 1 104 ? 14.820 14.742 -28.884 1.00 67.44 104 ASP A CA 1
ATOM 790 C C . ASP A 1 104 ? 15.316 13.488 -29.637 1.00 67.44 104 ASP A C 1
ATOM 792 O O . ASP A 1 104 ? 14.844 13.177 -30.726 1.00 67.44 104 ASP A O 1
ATOM 796 N N . SER A 1 105 ? 16.298 12.771 -29.083 1.00 69.94 105 SER A N 1
ATOM 797 C CA . SER A 1 105 ? 16.900 11.568 -29.680 1.00 69.94 105 SER A CA 1
ATOM 798 C C . SER A 1 105 ? 16.311 10.250 -29.163 1.00 69.94 105 SER A C 1
ATOM 800 O O . SER A 1 105 ? 16.740 9.181 -29.599 1.00 69.94 105 SER A O 1
ATOM 802 N N . VAL A 1 106 ? 15.348 10.303 -28.238 1.00 75.69 106 VAL A N 1
ATOM 803 C CA . VAL A 1 106 ? 14.691 9.113 -27.682 1.00 75.69 106 VAL A CA 1
ATOM 804 C C . VAL A 1 106 ? 13.674 8.566 -28.689 1.00 75.69 106 VAL A C 1
ATOM 806 O O . VAL A 1 106 ? 12.901 9.315 -29.283 1.00 75.69 106 VAL A O 1
ATOM 809 N N . SER A 1 107 ? 13.695 7.250 -28.913 1.00 84.94 107 SER A N 1
ATOM 810 C CA . SER A 1 107 ? 12.767 6.598 -29.846 1.00 84.94 107 SER A CA 1
ATOM 811 C C . SER A 1 107 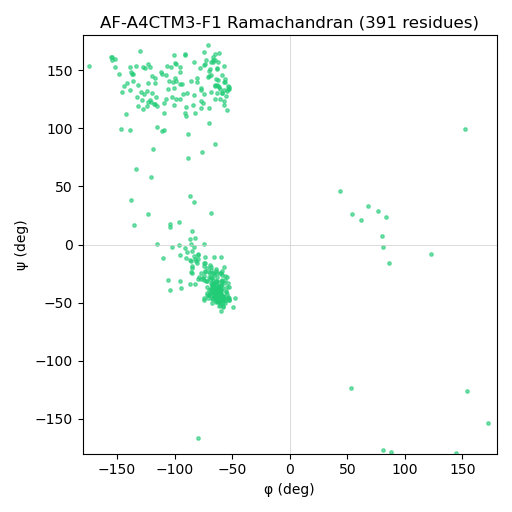? 11.326 6.630 -29.329 1.00 84.94 107 SER A C 1
ATOM 813 O O . SER A 1 107 ? 11.097 6.689 -28.126 1.00 84.94 107 SER A O 1
ATOM 815 N N . CYS A 1 108 ? 10.343 6.521 -30.226 1.00 87.62 108 CYS A N 1
ATOM 816 C CA . CYS A 1 108 ? 8.926 6.514 -29.849 1.00 87.62 108 CYS A CA 1
ATOM 817 C C . CYS A 1 108 ? 8.576 5.381 -28.860 1.00 87.62 108 CYS A C 1
ATOM 819 O O . CYS A 1 108 ? 7.819 5.601 -27.918 1.00 87.62 108 CYS A O 1
ATOM 821 N N . GLU A 1 109 ? 9.186 4.202 -29.018 1.00 92.06 109 GLU A N 1
ATOM 822 C CA . GLU A 1 109 ? 9.030 3.075 -28.087 1.00 92.06 109 GLU A CA 1
ATOM 823 C C . GLU A 1 109 ? 9.610 3.385 -26.702 1.00 92.06 109 GLU A C 1
ATOM 825 O O . GLU A 1 109 ? 8.974 3.119 -25.684 1.00 92.06 109 GLU A O 1
ATOM 830 N N . ASP A 1 110 ? 10.806 3.977 -26.654 1.00 90.56 110 ASP A N 1
ATOM 831 C CA . ASP A 1 110 ? 11.457 4.354 -25.397 1.00 90.56 110 ASP A CA 1
ATOM 832 C C . ASP A 1 110 ? 10.682 5.494 -24.702 1.00 90.56 110 ASP A C 1
ATOM 834 O O . ASP A 1 110 ? 10.530 5.490 -23.480 1.00 90.56 110 ASP A O 1
ATOM 838 N N . THR A 1 111 ? 10.117 6.432 -25.471 1.00 89.94 111 THR A N 1
ATOM 839 C CA . THR A 1 111 ? 9.197 7.459 -24.967 1.00 89.94 111 THR A CA 1
ATOM 840 C C . THR A 1 111 ? 7.961 6.820 -24.346 1.00 89.94 111 THR A C 1
ATOM 842 O O . THR A 1 111 ? 7.652 7.100 -23.189 1.00 89.94 111 THR A O 1
ATOM 845 N N . TYR A 1 112 ? 7.289 5.916 -25.065 1.00 93.25 112 TYR A N 1
ATOM 846 C CA . TYR A 1 112 ? 6.127 5.195 -24.547 1.00 93.25 112 TYR A CA 1
ATOM 847 C C . TYR A 1 112 ? 6.446 4.453 -23.241 1.00 93.25 112 TYR A C 1
ATOM 849 O O . TYR A 1 112 ? 5.722 4.605 -22.256 1.00 93.25 112 TYR A O 1
ATOM 857 N N . LEU A 1 113 ? 7.563 3.716 -23.194 1.00 93.62 113 LEU A N 1
ATOM 858 C CA . LEU A 1 113 ? 7.998 3.005 -21.991 1.00 93.62 113 LEU A CA 1
ATOM 859 C C . LEU A 1 113 ? 8.179 3.954 -20.805 1.00 93.62 113 LEU A C 1
ATOM 861 O O . LEU A 1 113 ? 7.670 3.669 -19.722 1.00 93.62 113 LEU A O 1
ATOM 865 N N . GLN A 1 114 ? 8.857 5.089 -20.994 1.00 90.12 114 GLN A N 1
ATOM 866 C CA . GLN A 1 114 ? 9.078 6.037 -19.903 1.00 90.12 114 GLN A CA 1
ATOM 867 C C . GLN A 1 114 ? 7.780 6.685 -19.415 1.00 90.12 114 GLN A C 1
ATOM 869 O O . GLN A 1 114 ? 7.589 6.841 -18.207 1.00 90.12 114 GLN A O 1
ATOM 874 N N . HIS A 1 115 ? 6.877 7.048 -20.331 1.00 91.06 115 HIS A N 1
ATOM 875 C CA . HIS A 1 115 ? 5.562 7.568 -19.958 1.00 91.06 115 HIS A CA 1
ATOM 876 C C . HIS A 1 115 ? 4.774 6.531 -19.161 1.00 91.06 115 HIS A C 1
ATOM 878 O O . HIS A 1 115 ? 4.261 6.865 -18.092 1.00 91.06 115 HIS A O 1
ATOM 884 N N . ARG A 1 116 ? 4.734 5.276 -19.626 1.00 93.69 116 ARG A N 1
ATOM 885 C CA . ARG A 1 116 ? 4.030 4.197 -18.929 1.00 93.69 116 ARG A CA 1
ATOM 886 C C . ARG A 1 116 ? 4.610 3.963 -17.537 1.00 93.69 116 ARG A C 1
ATOM 888 O O . ARG A 1 116 ? 3.852 4.015 -16.580 1.00 93.69 116 ARG A O 1
ATOM 895 N N . ILE A 1 117 ? 5.935 3.826 -17.409 1.00 93.50 117 ILE A N 1
ATOM 896 C CA . ILE A 1 117 ? 6.626 3.688 -16.113 1.00 93.50 117 ILE A CA 1
ATOM 897 C C . ILE A 1 117 ? 6.224 4.820 -15.158 1.00 93.50 117 ILE A C 1
ATOM 899 O O . ILE A 1 117 ? 5.864 4.554 -14.015 1.00 93.50 117 ILE A O 1
ATOM 903 N N . ARG A 1 118 ? 6.244 6.077 -15.626 1.00 89.38 118 ARG A N 1
ATOM 904 C CA . ARG A 1 118 ? 5.892 7.242 -14.801 1.00 89.38 118 ARG A CA 1
ATOM 905 C C . ARG A 1 118 ? 4.432 7.221 -14.344 1.00 89.38 118 ARG A C 1
ATOM 907 O O . ARG A 1 118 ? 4.171 7.526 -13.190 1.00 89.38 118 ARG A O 1
ATOM 914 N N . HIS A 1 119 ? 3.496 6.879 -15.228 1.00 90.25 119 HIS A N 1
ATOM 915 C CA . HIS A 1 119 ? 2.059 6.952 -14.928 1.00 90.25 119 HIS A CA 1
ATOM 916 C C . HIS A 1 119 ? 1.562 5.768 -14.107 1.00 90.25 119 HIS A C 1
ATOM 918 O O . HIS A 1 119 ? 0.618 5.911 -13.338 1.00 90.25 119 HIS A O 1
ATOM 924 N N . THR A 1 120 ? 2.189 4.600 -14.248 1.00 94.62 120 THR A N 1
ATOM 925 C CA . THR A 1 120 ? 1.814 3.409 -13.478 1.00 94.62 120 THR A CA 1
ATOM 926 C C . THR A 1 120 ? 2.593 3.274 -12.172 1.00 94.62 120 THR A C 1
ATOM 928 O O . THR A 1 120 ? 2.315 2.355 -11.411 1.00 94.62 120 THR A O 1
ATOM 931 N N . HIS A 1 121 ? 3.547 4.167 -11.896 1.00 92.56 121 HIS A N 1
ATOM 932 C CA . HIS A 1 121 ? 4.358 4.163 -10.676 1.00 92.56 121 HIS A CA 1
ATOM 933 C C . HIS A 1 121 ? 3.504 4.047 -9.407 1.00 92.56 121 HIS A C 1
ATOM 935 O O . HIS A 1 121 ? 3.665 3.113 -8.624 1.00 92.56 121 HIS A O 1
ATOM 941 N N . ASP A 1 122 ? 2.526 4.937 -9.251 1.00 91.88 122 ASP A N 1
ATOM 942 C CA . ASP A 1 122 ? 1.697 4.990 -8.043 1.00 91.88 122 ASP A CA 1
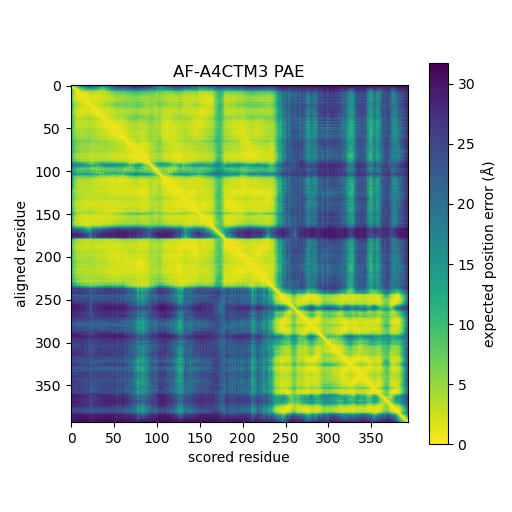ATOM 943 C C . ASP A 1 122 ? 0.752 3.778 -7.938 1.00 91.88 122 ASP A C 1
ATOM 945 O O . ASP A 1 122 ? 0.369 3.361 -6.845 1.00 91.88 122 ASP A O 1
ATOM 949 N N . ILE A 1 123 ? 0.422 3.140 -9.069 1.00 95.75 123 ILE A N 1
ATOM 950 C CA . ILE A 1 123 ? -0.281 1.849 -9.077 1.00 95.75 123 ILE A CA 1
ATOM 951 C C . ILE A 1 123 ? 0.622 0.754 -8.501 1.00 95.75 123 ILE A C 1
ATOM 953 O O . ILE A 1 123 ? 0.144 -0.128 -7.787 1.00 95.75 123 ILE A O 1
ATOM 957 N N . TRP A 1 124 ? 1.929 0.795 -8.775 1.00 97.19 124 TRP A N 1
ATOM 958 C CA . TRP A 1 124 ? 2.872 -0.193 -8.251 1.00 97.19 124 TRP A CA 1
ATOM 959 C C . TRP A 1 124 ? 3.017 -0.096 -6.735 1.00 97.19 124 TRP A C 1
ATOM 961 O O . TRP A 1 124 ? 3.095 -1.145 -6.099 1.00 97.19 124 TRP A O 1
ATOM 971 N N . HIS A 1 125 ? 2.940 1.105 -6.149 1.00 94.94 125 HIS A N 1
ATOM 972 C CA . HIS A 1 125 ? 2.819 1.263 -4.694 1.00 94.94 125 HIS A CA 1
ATOM 973 C C . HIS A 1 125 ? 1.606 0.509 -4.147 1.00 94.94 125 HIS A C 1
ATOM 975 O O . HIS A 1 125 ? 1.738 -0.300 -3.230 1.00 94.94 125 HIS A O 1
ATOM 981 N N . VAL A 1 126 ? 0.434 0.708 -4.753 1.00 95.19 126 VAL A N 1
ATOM 982 C CA . VAL A 1 126 ? -0.819 0.067 -4.325 1.00 95.19 126 VAL A CA 1
ATOM 983 C C . VAL A 1 126 ? -0.757 -1.454 -4.449 1.00 95.19 126 VAL A C 1
ATOM 985 O O . VAL A 1 126 ? -1.064 -2.182 -3.502 1.00 95.19 126 VAL A O 1
ATOM 988 N N . ILE A 1 127 ? -0.308 -1.954 -5.598 1.00 96.81 127 ILE A N 1
ATOM 989 C CA . ILE A 1 127 ? -0.170 -3.391 -5.851 1.00 96.81 127 ILE A CA 1
ATOM 990 C C . ILE A 1 127 ? 0.794 -4.037 -4.852 1.00 96.81 127 ILE A C 1
ATOM 992 O O . ILE A 1 127 ? 0.488 -5.105 -4.318 1.00 96.81 127 ILE A O 1
ATOM 996 N N . ALA A 1 128 ? 1.916 -3.377 -4.567 1.00 96.19 128 ALA A N 1
ATOM 997 C CA . ALA A 1 128 ? 2.953 -3.873 -3.672 1.00 96.19 128 ALA A CA 1
ATOM 998 C C . ALA A 1 128 ? 2.701 -3.580 -2.177 1.00 96.19 128 ALA A C 1
ATOM 1000 O O . ALA A 1 128 ? 3.458 -4.065 -1.334 1.00 96.19 128 ALA A O 1
ATOM 1001 N N . GLY A 1 129 ? 1.653 -2.819 -1.838 1.00 93.12 129 GLY A N 1
ATOM 1002 C CA . GLY A 1 129 ? 1.340 -2.441 -0.456 1.00 93.12 129 GLY A CA 1
ATOM 1003 C C . GLY A 1 129 ? 2.372 -1.488 0.159 1.00 93.12 129 GLY A C 1
ATOM 1004 O O . GLY A 1 129 ? 2.667 -1.591 1.347 1.00 93.12 129 GLY A O 1
ATOM 1005 N N . LEU A 1 130 ? 2.968 -0.606 -0.649 1.00 93.44 130 LEU A N 1
ATOM 1006 C CA . LEU A 1 130 ? 4.069 0.272 -0.248 1.00 93.44 130 LEU A CA 1
ATOM 1007 C C . LEU A 1 130 ? 3.556 1.688 0.047 1.00 93.44 130 LEU A C 1
ATOM 1009 O O . LEU A 1 130 ? 3.003 2.324 -0.854 1.00 93.44 130 LEU A O 1
ATOM 1013 N N . PRO A 1 131 ? 3.724 2.211 1.273 1.00 88.25 131 PRO A N 1
ATOM 1014 C CA . PRO A 1 131 ? 3.319 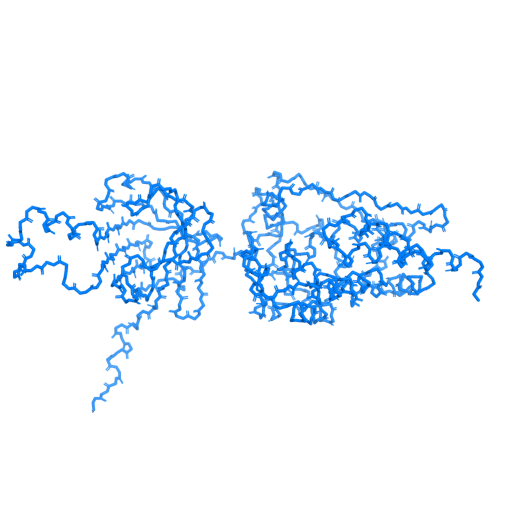3.578 1.592 1.00 88.25 131 PRO A CA 1
ATOM 1015 C C . PRO A 1 131 ? 4.302 4.597 0.988 1.00 88.25 131 PRO A C 1
ATOM 1017 O O . PRO A 1 131 ? 5.410 4.229 0.612 1.00 88.25 131 PRO A O 1
ATOM 1020 N N . ILE A 1 132 ? 3.939 5.881 0.938 1.00 85.12 132 ILE A N 1
ATOM 1021 C CA . ILE A 1 132 ? 4.847 6.958 0.483 1.00 85.12 132 ILE A CA 1
ATOM 1022 C C . ILE A 1 132 ? 5.727 7.511 1.615 1.00 85.12 132 ILE A C 1
ATOM 1024 O O . ILE A 1 132 ? 5.900 8.714 1.790 1.00 85.12 132 ILE A O 1
ATOM 1028 N N . THR A 1 133 ? 6.247 6.615 2.448 1.00 86.19 133 THR A N 1
ATOM 1029 C CA 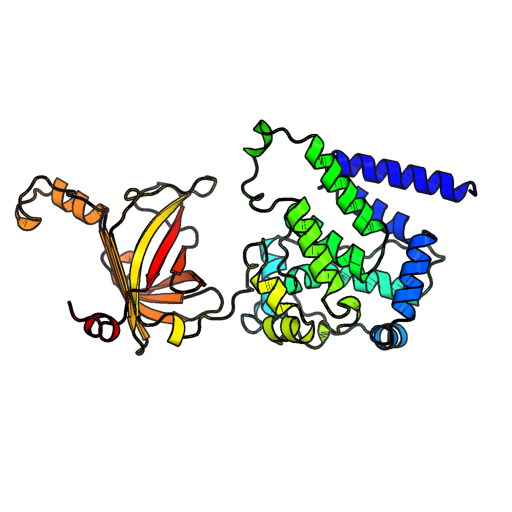. THR A 1 133 ? 7.254 6.964 3.459 1.00 86.19 133 THR A CA 1
ATOM 1030 C C . THR A 1 133 ? 8.633 6.778 2.849 1.00 86.19 133 THR A C 1
ATOM 1032 O O . THR A 1 133 ? 8.771 6.022 1.892 1.00 86.19 133 THR A O 1
ATOM 1035 N N . MET A 1 134 ? 9.692 7.344 3.432 1.00 84.00 134 MET A N 1
ATOM 1036 C CA . MET A 1 134 ? 11.047 7.088 2.915 1.00 84.00 134 MET A CA 1
ATOM 1037 C C . MET A 1 134 ? 11.378 5.584 2.833 1.00 84.00 134 MET A C 1
ATOM 1039 O O . MET A 1 134 ? 12.024 5.134 1.891 1.00 84.00 134 MET A O 1
ATOM 1043 N N . ALA A 1 135 ? 10.911 4.774 3.790 1.00 89.06 135 ALA A N 1
ATOM 1044 C CA . ALA A 1 135 ? 11.082 3.325 3.713 1.00 89.06 135 ALA A CA 1
ATOM 1045 C C . ALA A 1 135 ? 10.236 2.706 2.585 1.00 89.06 135 ALA A C 1
ATOM 1047 O O . ALA A 1 135 ? 10.727 1.851 1.851 1.00 89.06 135 ALA A O 1
ATOM 1048 N N . GLY A 1 136 ? 8.983 3.132 2.418 1.00 91.06 136 GLY A N 1
ATOM 1049 C CA . GLY A 1 136 ? 8.123 2.630 1.346 1.00 91.06 136 GLY A CA 1
ATOM 1050 C C . GLY A 1 136 ? 8.607 3.017 -0.059 1.00 91.06 136 GLY A C 1
ATOM 1051 O O . GLY A 1 136 ? 8.635 2.159 -0.942 1.00 91.06 136 GLY A O 1
ATOM 1052 N N . GLU A 1 137 ? 9.110 4.239 -0.244 1.00 91.38 137 GLU A N 1
ATOM 1053 C CA . GLU A 1 137 ? 9.766 4.698 -1.476 1.00 91.38 137 GLU A CA 1
ATOM 1054 C C . GLU A 1 137 ? 11.039 3.900 -1.771 1.00 91.38 137 GLU A C 1
ATOM 1056 O O . GLU A 1 137 ? 11.250 3.442 -2.892 1.00 91.38 137 GLU A O 1
ATOM 1061 N N . ALA A 1 138 ? 11.870 3.621 -0.764 1.00 93.31 138 ALA A N 1
ATOM 1062 C CA . ALA A 1 138 ? 13.047 2.777 -0.953 1.00 93.31 138 ALA A CA 1
ATOM 1063 C C . ALA A 1 138 ? 12.687 1.336 -1.357 1.00 93.31 138 ALA A C 1
ATOM 1065 O O . ALA A 1 138 ? 13.388 0.723 -2.169 1.00 93.31 138 ALA A O 1
ATOM 1066 N N . ALA A 1 139 ? 11.576 0.792 -0.846 1.00 96.31 139 ALA A N 1
ATOM 1067 C CA . ALA A 1 139 ? 11.042 -0.485 -1.311 1.00 96.31 139 ALA A CA 1
ATOM 1068 C C . ALA A 1 139 ? 10.534 -0.400 -2.764 1.00 96.31 139 ALA A C 1
ATOM 1070 O O . ALA A 1 139 ? 10.818 -1.299 -3.560 1.00 96.31 139 ALA A O 1
ATOM 1071 N N . ALA A 1 140 ? 9.852 0.683 -3.150 1.00 96.00 140 ALA A N 1
ATOM 1072 C CA . ALA A 1 140 ? 9.398 0.899 -4.527 1.00 96.00 140 ALA A CA 1
ATOM 1073 C C . ALA A 1 140 ? 10.586 1.047 -5.494 1.00 96.00 140 ALA A C 1
ATOM 1075 O O . ALA A 1 140 ? 10.617 0.443 -6.572 1.00 96.00 140 ALA A O 1
ATOM 1076 N N . ASN A 1 141 ? 11.636 1.748 -5.066 1.00 95.56 141 ASN A N 1
ATOM 1077 C CA . ASN A 1 141 ? 12.902 1.834 -5.778 1.00 95.56 141 ASN A CA 1
ATOM 1078 C C . ASN A 1 141 ? 13.593 0.467 -5.875 1.00 95.56 141 ASN A C 1
ATOM 1080 O O . ASN A 1 141 ? 14.139 0.143 -6.927 1.00 95.56 141 ASN A O 1
ATOM 1084 N N . GLY A 1 142 ? 13.545 -0.372 -4.835 1.00 97.12 142 GLY A N 1
ATOM 1085 C CA . GLY A 1 142 ? 14.043 -1.753 -4.882 1.00 97.12 142 GLY A CA 1
ATOM 1086 C C . GLY A 1 142 ? 13.304 -2.602 -5.921 1.00 97.12 142 GLY A C 1
ATOM 1087 O O . GLY A 1 142 ? 13.929 -3.245 -6.767 1.00 97.12 142 GLY A O 1
ATOM 1088 N N . LEU A 1 143 ? 11.972 -2.533 -5.921 1.00 97.62 143 LEU A N 1
ATOM 1089 C CA . LEU A 1 143 ? 11.109 -3.219 -6.884 1.00 97.62 143 LEU A CA 1
ATOM 1090 C C . LEU A 1 143 ? 11.416 -2.785 -8.322 1.00 97.62 143 LEU A C 1
ATOM 1092 O O . LEU A 1 143 ? 11.615 -3.631 -9.199 1.00 97.62 143 LEU A O 1
ATOM 1096 N N . THR A 1 144 ? 11.498 -1.477 -8.571 1.00 95.31 144 THR A N 1
ATOM 1097 C CA . THR A 1 144 ? 11.779 -0.942 -9.911 1.00 95.31 144 THR A CA 1
ATOM 1098 C C . THR A 1 144 ? 13.228 -1.167 -10.336 1.00 95.31 144 THR A C 1
ATOM 1100 O O . THR A 1 144 ? 13.476 -1.421 -11.514 1.00 95.31 144 THR A O 1
ATOM 1103 N N . THR A 1 145 ? 14.181 -1.174 -9.400 1.00 95.06 145 THR A N 1
ATOM 1104 C CA . THR A 1 145 ? 15.573 -1.565 -9.664 1.00 95.06 145 THR A CA 1
ATOM 1105 C C . THR A 1 145 ? 15.638 -2.990 -10.201 1.00 95.06 145 THR A C 1
ATOM 1107 O O . THR A 1 145 ? 16.320 -3.228 -11.193 1.00 95.06 145 THR A O 1
ATOM 1110 N N . GLU A 1 146 ? 14.901 -3.931 -9.610 1.00 96.00 146 GLU A N 1
ATOM 1111 C CA . GLU A 1 146 ? 14.932 -5.321 -10.070 1.00 96.00 146 GLU A CA 1
ATOM 1112 C C . GLU A 1 146 ? 14.160 -5.524 -11.385 1.00 96.00 146 GLU A C 1
ATOM 1114 O O . GLU A 1 146 ? 14.685 -6.139 -12.320 1.00 96.00 146 GLU A O 1
ATOM 1119 N N . GLN A 1 147 ? 12.943 -4.975 -11.502 1.00 96.69 147 GLN A N 1
ATOM 1120 C CA . GLN A 1 147 ? 12.114 -5.180 -12.697 1.00 96.69 147 GLN A CA 1
ATOM 1121 C C . GLN A 1 147 ? 12.600 -4.388 -13.910 1.00 96.69 147 GLN A C 1
ATOM 1123 O O . GLN A 1 147 ? 12.718 -4.939 -15.007 1.00 96.69 147 GLN A O 1
ATOM 1128 N N . LEU A 1 148 ? 12.882 -3.096 -13.726 1.00 94.69 148 LEU A N 1
ATOM 1129 C CA . LEU A 1 148 ? 13.270 -2.209 -14.821 1.00 94.69 148 LEU A CA 1
ATOM 1130 C C . LEU A 1 148 ? 14.770 -2.270 -15.092 1.00 94.69 148 LEU A C 1
ATOM 1132 O O . LEU A 1 148 ? 15.188 -1.932 -16.194 1.00 94.69 148 LEU A O 1
ATOM 1136 N N . ARG A 1 149 ? 15.586 -2.675 -14.105 1.00 90.50 149 ARG A N 1
ATOM 1137 C CA . ARG A 1 149 ? 17.064 -2.665 -14.177 1.00 90.50 149 ARG A CA 1
ATOM 1138 C C . ARG A 1 149 ? 17.634 -1.303 -14.553 1.00 90.50 149 ARG A C 1
ATOM 1140 O O . ARG A 1 149 ? 18.718 -1.189 -15.126 1.00 90.50 149 ARG A O 1
ATOM 1147 N N . TRP A 1 150 ? 16.878 -0.262 -14.230 1.00 85.44 150 TRP A N 1
ATOM 1148 C CA . TRP A 1 150 ? 17.223 1.109 -14.528 1.00 85.44 150 TRP A CA 1
ATOM 1149 C C . TRP A 1 150 ? 18.166 1.651 -13.445 1.00 85.44 150 TRP A C 1
ATOM 1151 O O . TRP A 1 150 ? 17.834 1.570 -12.263 1.00 85.44 150 TRP A O 1
ATOM 1161 N N . PRO A 1 151 ? 19.324 2.241 -13.808 1.00 89.31 151 PRO A N 1
ATOM 1162 C CA . PRO A 1 151 ? 20.239 2.851 -12.840 1.00 89.31 151 PRO A CA 1
ATOM 1163 C C . PRO A 1 151 ? 19.625 3.939 -11.949 1.00 89.31 151 PRO A C 1
ATOM 1165 O O . PRO A 1 151 ? 20.121 4.133 -10.845 1.00 89.31 151 PRO A O 1
ATOM 1168 N N . GLY A 1 152 ? 18.583 4.647 -12.400 1.00 91.69 152 GLY A N 1
ATOM 1169 C CA . GLY A 1 152 ? 17.967 5.739 -11.641 1.00 91.69 152 GLY A CA 1
ATOM 1170 C C . GLY A 1 152 ? 17.453 5.296 -10.270 1.00 91.69 152 GLY A C 1
ATOM 1171 O O . GLY A 1 152 ? 17.874 5.845 -9.257 1.00 91.69 152 GLY A O 1
ATOM 1172 N N . SER A 1 153 ? 16.632 4.244 -10.224 1.00 91.88 153 SER A N 1
ATOM 1173 C CA . SER A 1 153 ? 16.091 3.702 -8.969 1.00 91.88 153 SER A CA 1
ATOM 1174 C C . SER A 1 153 ? 17.191 3.238 -8.005 1.00 91.88 153 SER A C 1
ATOM 1176 O O . SER A 1 153 ? 17.121 3.499 -6.808 1.00 91.88 153 SER A O 1
ATOM 1178 N N . ALA A 1 154 ? 18.260 2.620 -8.519 1.00 92.88 154 ALA A N 1
ATOM 1179 C CA . ALA A 1 154 ? 19.391 2.184 -7.696 1.00 92.88 154 ALA A CA 1
ATOM 1180 C C . ALA A 1 154 ? 20.185 3.366 -7.105 1.00 92.88 154 ALA A C 1
ATOM 1182 O O . ALA A 1 154 ? 20.692 3.289 -5.982 1.00 92.88 154 ALA A O 1
ATOM 1183 N N . LEU A 1 155 ? 20.294 4.467 -7.852 1.00 94.56 155 LEU A N 1
ATOM 1184 C CA . LEU A 1 155 ? 20.897 5.707 -7.367 1.00 94.56 155 LEU A CA 1
ATOM 1185 C C . LEU A 1 155 ? 20.036 6.361 -6.278 1.00 94.56 155 LEU A C 1
ATOM 1187 O O . LEU A 1 155 ? 20.609 6.836 -5.302 1.00 94.56 155 LEU A O 1
ATOM 1191 N N . LEU A 1 156 ? 18.703 6.325 -6.392 1.00 93.50 156 LEU A N 1
ATOM 1192 C CA . LEU A 1 156 ? 17.801 6.800 -5.333 1.00 93.50 156 LEU A CA 1
ATOM 1193 C C . LEU A 1 156 ? 17.977 5.991 -4.038 1.00 93.50 156 LEU A C 1
ATOM 1195 O O . LEU A 1 156 ? 18.250 6.580 -2.999 1.00 93.50 156 LEU A O 1
ATOM 1199 N N . ILE A 1 157 ? 18.002 4.651 -4.115 1.00 93.31 157 ILE A N 1
ATOM 1200 C CA . ILE A 1 157 ? 18.317 3.792 -2.951 1.00 93.31 157 ILE A CA 1
ATOM 1201 C C . ILE A 1 157 ? 19.661 4.183 -2.324 1.00 93.31 157 ILE A C 1
ATOM 1203 O O . ILE A 1 157 ? 19.809 4.224 -1.104 1.00 93.31 157 ILE A O 1
ATOM 1207 N N . SER A 1 158 ? 20.665 4.458 -3.161 1.00 93.06 158 SER A N 1
ATOM 1208 C CA . SER A 1 158 ? 21.990 4.860 -2.684 1.00 93.06 158 SER A CA 1
ATOM 1209 C C . SER A 1 158 ? 21.942 6.204 -1.951 1.00 93.06 158 SER A C 1
ATOM 1211 O O . SER A 1 158 ? 22.609 6.351 -0.928 1.00 93.06 158 SER A O 1
ATOM 1213 N N . ALA A 1 159 ? 21.150 7.161 -2.446 1.00 91.88 159 ALA A N 1
ATOM 1214 C CA . ALA A 1 159 ? 20.936 8.450 -1.797 1.00 91.88 159 ALA A CA 1
ATOM 1215 C C . ALA A 1 159 ? 20.306 8.275 -0.411 1.00 91.88 159 ALA A C 1
ATOM 1217 O O . ALA A 1 159 ? 20.848 8.792 0.567 1.00 91.88 159 ALA A O 1
ATOM 1218 N N . ASP A 1 160 ? 19.241 7.474 -0.318 1.00 88.62 160 ASP A N 1
ATOM 1219 C CA . ASP A 1 160 ? 18.510 7.221 0.928 1.00 88.62 160 ASP A CA 1
ATOM 1220 C C . ASP A 1 160 ? 19.405 6.544 1.978 1.00 88.62 160 ASP A C 1
ATOM 1222 O O . ASP A 1 160 ? 19.414 6.914 3.157 1.00 88.62 160 ASP A O 1
ATOM 1226 N N . LEU A 1 161 ? 20.216 5.567 1.553 1.00 89.88 161 LEU A N 1
ATOM 1227 C CA . LEU A 1 161 ? 21.163 4.874 2.430 1.00 89.88 161 LEU A CA 1
ATOM 1228 C C . LEU A 1 161 ? 22.265 5.808 2.948 1.00 89.88 161 LEU A C 1
ATOM 1230 O O . LEU A 1 161 ? 22.642 5.705 4.115 1.00 89.88 161 LEU A O 1
ATOM 1234 N N . ILE A 1 162 ? 22.778 6.716 2.109 1.00 90.06 162 ILE A N 1
ATOM 1235 C CA . ILE A 1 162 ? 23.784 7.707 2.518 1.00 90.06 162 ILE A CA 1
ATOM 1236 C C . ILE A 1 162 ? 23.162 8.750 3.448 1.00 90.06 162 ILE A C 1
ATOM 1238 O O . ILE A 1 162 ? 23.764 9.074 4.472 1.00 90.06 162 ILE A O 1
ATOM 1242 N N . HIS A 1 163 ? 21.962 9.245 3.132 1.00 86.12 163 HIS A N 1
ATOM 1243 C CA . HIS A 1 163 ? 21.241 10.212 3.959 1.00 86.12 163 HIS A CA 1
ATOM 1244 C C . HIS A 1 163 ? 21.105 9.711 5.402 1.00 86.12 163 HIS A C 1
ATOM 1246 O O . HIS A 1 163 ? 21.449 10.418 6.356 1.00 86.12 163 HIS A O 1
ATOM 1252 N N . ARG A 1 164 ? 20.741 8.432 5.551 1.00 82.31 164 ARG A N 1
ATOM 1253 C CA . ARG A 1 164 ? 20.576 7.760 6.843 1.00 82.31 164 ARG A CA 1
ATOM 1254 C C . ARG A 1 164 ? 21.842 7.744 7.714 1.00 82.31 164 ARG A C 1
ATOM 1256 O O . ARG A 1 164 ? 21.728 7.648 8.929 1.00 82.31 164 ARG A O 1
ATOM 1263 N N . VAL A 1 165 ? 23.044 7.875 7.138 1.00 82.69 165 VAL A N 1
ATOM 1264 C CA . VAL A 1 165 ? 24.309 7.973 7.903 1.00 82.69 165 VAL A CA 1
ATOM 1265 C C . VAL A 1 165 ? 24.388 9.277 8.707 1.00 82.69 165 VAL A C 1
ATOM 1267 O O . VAL A 1 165 ? 25.049 9.327 9.742 1.00 82.69 165 VAL A O 1
ATOM 1270 N N . SER A 1 166 ? 23.735 10.338 8.228 1.00 71.81 166 SER A N 1
ATOM 1271 C CA . SER A 1 166 ? 23.767 11.668 8.847 1.00 71.81 166 SER A CA 1
ATOM 1272 C C . SER A 1 166 ? 22.662 11.902 9.885 1.00 71.81 166 SER A C 1
ATOM 1274 O O . SER A 1 166 ? 22.740 12.862 10.655 1.00 71.81 166 SER A O 1
ATOM 1276 N N . GLU A 1 167 ? 21.664 11.018 9.953 1.00 66.44 167 GLU A N 1
ATOM 1277 C CA . GLU A 1 167 ? 20.588 11.092 10.941 1.00 66.44 167 GLU A CA 1
ATOM 1278 C C . GLU A 1 167 ? 21.076 10.590 12.311 1.00 66.44 167 GLU A C 1
ATOM 1280 O O . GLU A 1 167 ? 21.453 9.430 12.476 1.00 66.44 167 GLU A O 1
ATOM 1285 N N . SER A 1 168 ? 21.074 11.461 13.326 1.00 53.97 168 SER A N 1
ATOM 1286 C CA . SER A 1 168 ? 21.423 11.065 14.697 1.00 53.97 168 SER A CA 1
ATOM 1287 C C . SER A 1 168 ? 20.272 10.332 15.388 1.00 53.97 168 SER A C 1
ATOM 1289 O O . SER A 1 168 ? 19.106 10.642 15.143 1.00 53.97 168 SER A O 1
ATOM 1291 N N . GLU A 1 169 ? 20.584 9.447 16.346 1.00 51.03 169 GLU A N 1
ATOM 1292 C CA . GLU A 1 169 ? 19.569 8.817 17.212 1.00 51.03 169 GLU A CA 1
ATOM 1293 C C . GLU A 1 169 ? 18.678 9.839 17.937 1.00 51.03 169 GLU A C 1
ATOM 1295 O O . GLU A 1 169 ? 17.500 9.600 18.173 1.00 51.03 169 GLU A O 1
ATOM 1300 N N . ALA A 1 170 ? 19.192 11.041 18.202 1.00 44.59 170 ALA A N 1
ATOM 1301 C CA . ALA A 1 170 ? 18.418 12.128 18.797 1.00 44.59 170 ALA A CA 1
ATOM 1302 C C . ALA A 1 170 ? 17.421 12.785 17.817 1.00 44.59 170 ALA A C 1
ATOM 1304 O O . ALA A 1 170 ? 16.389 13.292 18.258 1.00 44.59 170 ALA A O 1
ATOM 1305 N N . SER A 1 171 ? 17.683 12.754 16.503 1.00 44.97 171 SER A N 1
ATOM 1306 C CA . SER A 1 171 ? 16.735 13.213 15.469 1.00 44.97 171 SER A CA 1
ATOM 1307 C C . SER A 1 171 ? 15.649 12.175 15.156 1.00 44.97 171 SER A C 1
ATOM 1309 O O . SER A 1 171 ? 14.629 12.532 14.574 1.00 44.97 171 SER A O 1
ATOM 1311 N N . GLN A 1 172 ? 15.801 10.927 15.628 1.00 48.56 172 GLN A N 1
ATOM 1312 C CA . GLN A 1 172 ? 14.796 9.855 15.506 1.00 48.56 172 GLN A CA 1
ATOM 1313 C C . GLN A 1 172 ? 13.500 10.136 16.288 1.00 48.56 172 GLN A C 1
ATOM 1315 O O . GLN A 1 172 ? 12.504 9.447 16.101 1.00 48.56 172 GLN A O 1
ATOM 1320 N N . THR A 1 173 ? 13.483 11.162 17.145 1.00 39.16 173 THR A N 1
ATOM 1321 C CA . THR A 1 173 ? 12.302 11.574 17.924 1.00 39.16 173 THR A CA 1
ATOM 1322 C C . THR A 1 173 ? 11.335 12.488 17.159 1.00 39.16 173 THR A C 1
ATOM 1324 O O . THR A 1 173 ? 10.278 12.836 17.684 1.00 39.16 173 THR A O 1
ATOM 1327 N N . LYS A 1 174 ? 11.650 12.870 15.911 1.00 37.28 174 LYS A N 1
ATOM 1328 C CA . LYS A 1 174 ? 10.782 13.689 15.050 1.00 37.28 174 LYS A CA 1
ATOM 1329 C C . LYS A 1 174 ? 10.403 12.937 13.776 1.00 37.28 174 LYS A C 1
ATOM 1331 O O . LYS A 1 174 ? 10.989 13.150 12.725 1.00 37.28 174 LYS A O 1
ATOM 1336 N N . GLY A 1 175 ? 9.398 12.077 13.877 1.00 38.00 175 GLY A N 1
ATOM 1337 C CA . GLY A 1 175 ? 8.788 11.430 12.717 1.00 38.00 175 GLY A CA 1
ATOM 1338 C C . GLY A 1 175 ? 8.198 10.086 13.100 1.00 38.00 175 GLY A C 1
ATOM 1339 O O . GLY A 1 175 ? 8.909 9.093 13.198 1.00 38.00 175 GLY A O 1
ATOM 1340 N N . SER A 1 176 ? 6.890 10.055 13.322 1.00 39.69 176 SER A N 1
ATOM 1341 C CA . SER A 1 176 ? 6.101 8.887 13.725 1.00 39.69 176 SER A CA 1
ATOM 1342 C C . SER A 1 176 ? 5.971 7.797 12.645 1.00 39.69 176 SER A C 1
ATOM 1344 O O . SER A 1 176 ? 4.971 7.090 12.633 1.00 39.69 176 SER A O 1
ATOM 1346 N N . ASP A 1 177 ? 6.932 7.666 11.727 1.00 45.16 177 ASP A N 1
ATOM 1347 C CA . ASP A 1 177 ? 6.726 6.945 10.462 1.00 45.16 177 ASP A CA 1
ATOM 1348 C C . ASP A 1 177 ? 7.867 5.993 10.057 1.00 45.16 177 ASP A C 1
ATOM 1350 O O . ASP A 1 177 ? 7.978 5.561 8.911 1.00 45.16 177 ASP A O 1
ATOM 1354 N N . ARG A 1 178 ? 8.752 5.633 10.998 1.00 53.22 178 ARG A N 1
ATOM 1355 C CA . ARG A 1 178 ? 9.859 4.691 10.735 1.00 53.22 178 ARG A CA 1
ATOM 1356 C C . ARG A 1 178 ? 9.796 3.457 11.617 1.00 53.22 178 ARG A C 1
ATOM 1358 O O . ARG A 1 178 ? 10.741 3.136 12.330 1.00 53.22 178 ARG A O 1
ATOM 1365 N N . THR A 1 179 ? 8.679 2.737 11.525 1.00 64.44 179 THR A N 1
ATOM 1366 C CA . THR A 1 179 ? 8.585 1.363 12.046 1.00 64.44 179 THR A CA 1
ATOM 1367 C C . THR A 1 179 ? 9.431 0.382 11.227 1.00 64.44 179 THR A C 1
ATOM 1369 O O . THR A 1 179 ? 9.861 -0.638 11.759 1.00 64.44 179 THR A O 1
ATOM 1372 N N . VAL A 1 180 ? 9.717 0.697 9.955 1.00 80.38 180 VAL A N 1
ATOM 1373 C CA . VAL A 1 180 ? 10.445 -0.184 9.030 1.00 80.38 180 VAL A CA 1
ATOM 1374 C C . VAL A 1 180 ? 11.861 0.324 8.765 1.00 80.38 180 VAL A C 1
ATOM 1376 O O . VAL A 1 180 ? 12.071 1.454 8.321 1.00 80.38 180 VAL A O 1
ATOM 1379 N N . ASP A 1 181 ? 12.845 -0.541 9.009 1.00 87.69 181 ASP A N 1
ATOM 1380 C CA . ASP A 1 181 ? 14.245 -0.295 8.671 1.00 87.69 181 ASP A CA 1
ATOM 1381 C C . ASP A 1 181 ? 14.440 -0.160 7.148 1.00 87.69 181 ASP A C 1
ATOM 1383 O O . ASP A 1 181 ? 13.910 -0.951 6.369 1.00 87.69 181 ASP A O 1
ATOM 1387 N N . LEU A 1 182 ? 15.243 0.816 6.712 1.00 88.38 182 LEU A N 1
ATOM 1388 C CA . LEU A 1 182 ? 15.465 1.093 5.288 1.00 88.38 182 LEU A CA 1
ATOM 1389 C C . LEU A 1 182 ? 16.083 -0.100 4.535 1.00 88.38 182 LEU A C 1
ATOM 1391 O O . LEU A 1 182 ? 15.715 -0.371 3.398 1.00 88.38 182 LEU A O 1
ATOM 1395 N N . GLY A 1 183 ? 16.998 -0.841 5.165 1.00 89.56 183 GLY A N 1
ATOM 1396 C CA . GLY A 1 183 ? 17.591 -2.039 4.574 1.00 89.56 183 GLY A CA 1
ATOM 1397 C C . GLY A 1 183 ? 16.575 -3.172 4.434 1.00 89.56 183 GLY A C 1
ATOM 1398 O O . GLY A 1 183 ? 16.560 -3.855 3.409 1.00 89.56 183 GLY A O 1
ATOM 1399 N N . VAL A 1 184 ? 15.683 -3.330 5.419 1.00 91.19 184 VAL A N 1
ATOM 1400 C CA . VAL A 1 184 ? 14.553 -4.276 5.349 1.00 91.19 184 VAL A CA 1
ATOM 1401 C C . VAL A 1 184 ? 13.604 -3.899 4.213 1.00 91.19 184 VAL A C 1
ATOM 1403 O O . VAL A 1 184 ? 13.231 -4.762 3.419 1.00 91.19 184 VAL A O 1
ATOM 1406 N N . ALA A 1 185 ? 13.266 -2.616 4.084 1.00 94.12 185 ALA A N 1
ATOM 1407 C CA . ALA A 1 185 ? 12.421 -2.114 3.009 1.00 94.12 185 ALA A CA 1
ATOM 1408 C C . ALA A 1 185 ? 13.023 -2.363 1.616 1.00 94.12 185 ALA A C 1
ATOM 1410 O O . ALA A 1 185 ? 12.348 -2.905 0.741 1.00 94.12 185 ALA A O 1
ATOM 1411 N N . VAL A 1 186 ? 14.308 -2.047 1.420 1.00 95.81 186 VAL A N 1
ATOM 1412 C CA . VAL A 1 186 ? 15.019 -2.307 0.157 1.00 95.81 186 VAL A CA 1
ATOM 1413 C C . VAL A 1 186 ? 15.037 -3.804 -0.163 1.00 95.81 186 VAL A C 1
ATOM 1415 O O . VAL A 1 186 ? 14.743 -4.195 -1.292 1.00 95.81 186 VAL A O 1
ATOM 1418 N N . ALA A 1 187 ? 15.332 -4.660 0.822 1.00 96.19 187 ALA A N 1
ATOM 1419 C CA . ALA A 1 187 ? 15.332 -6.111 0.638 1.00 96.19 187 ALA A CA 1
ATOM 1420 C C . ALA A 1 187 ? 13.941 -6.653 0.264 1.00 96.19 187 ALA A C 1
ATOM 1422 O O . ALA A 1 187 ? 13.824 -7.515 -0.615 1.00 96.19 187 ALA A O 1
ATOM 1423 N N . TYR A 1 188 ? 12.887 -6.128 0.891 1.00 96.75 188 TYR A N 1
ATOM 1424 C CA . TYR A 1 188 ? 11.503 -6.460 0.566 1.00 96.75 188 TYR A CA 1
ATOM 1425 C C . TYR A 1 188 ? 11.137 -6.025 -0.862 1.00 96.75 188 TYR A C 1
ATOM 1427 O O . TYR A 1 188 ? 10.640 -6.836 -1.641 1.00 96.75 188 TYR A O 1
ATOM 1435 N N . GLY A 1 189 ? 11.477 -4.790 -1.244 1.00 97.69 189 GLY A N 1
ATOM 1436 C CA . GLY A 1 189 ? 11.287 -4.260 -2.596 1.00 97.69 189 GLY A CA 1
ATOM 1437 C C . GLY A 1 189 ? 11.976 -5.091 -3.679 1.00 97.69 189 GLY A C 1
ATOM 1438 O O . GLY A 1 189 ? 11.349 -5.488 -4.661 1.00 97.69 189 GLY A O 1
ATOM 1439 N N . LEU A 1 190 ? 13.251 -5.435 -3.476 1.00 97.75 190 LEU A N 1
ATOM 1440 C CA . LEU A 1 190 ? 13.997 -6.319 -4.380 1.00 97.75 190 LEU A CA 1
ATOM 1441 C C . LEU A 1 190 ? 13.346 -7.708 -4.483 1.00 97.75 190 LEU A C 1
ATOM 1443 O O . LEU A 1 190 ? 13.248 -8.268 -5.574 1.00 97.75 190 LEU A O 1
ATOM 1447 N N . SER A 1 191 ? 12.851 -8.250 -3.367 1.00 98.06 191 SER A N 1
ATOM 1448 C CA . SER A 1 191 ? 12.157 -9.545 -3.342 1.00 98.06 191 SER A CA 1
ATOM 1449 C C . SER A 1 191 ? 10.835 -9.511 -4.113 1.00 98.06 191 SER A C 1
ATOM 1451 O O . SER A 1 191 ? 10.543 -10.447 -4.861 1.00 98.06 191 SER A O 1
ATOM 1453 N N . LEU A 1 192 ? 10.061 -8.427 -3.981 1.00 98.06 192 LEU A N 1
ATOM 1454 C CA . LEU A 1 192 ? 8.865 -8.175 -4.790 1.00 98.06 192 LEU A CA 1
ATOM 1455 C C . LEU A 1 192 ? 9.214 -8.126 -6.275 1.00 98.06 192 LEU A C 1
ATOM 1457 O O . LEU A 1 192 ? 8.597 -8.833 -7.069 1.00 98.06 192 LEU A O 1
ATOM 1461 N N . GLY A 1 193 ? 10.228 -7.344 -6.648 1.00 96.94 193 GLY A N 1
ATOM 1462 C CA . GLY A 1 193 ? 10.654 -7.218 -8.038 1.00 96.94 193 GLY A CA 1
ATOM 1463 C C . GLY A 1 193 ? 11.134 -8.540 -8.645 1.00 96.94 193 GLY A C 1
ATOM 1464 O O . GLY A 1 193 ? 10.823 -8.819 -9.800 1.00 96.94 193 GLY A O 1
ATOM 1465 N N . ALA A 1 194 ? 11.816 -9.379 -7.860 1.00 97.31 194 ALA A N 1
ATOM 1466 C CA . ALA A 1 194 ? 12.328 -10.674 -8.304 1.00 97.31 194 ALA A CA 1
ATOM 1467 C C . ALA A 1 194 ? 11.242 -11.755 -8.457 1.00 97.31 194 ALA A C 1
ATOM 1469 O O . ALA A 1 194 ? 11.403 -12.666 -9.270 1.00 97.31 194 ALA A O 1
ATOM 1470 N N . ARG A 1 195 ? 10.161 -11.699 -7.663 1.00 97.31 195 ARG A N 1
ATOM 1471 C CA . ARG A 1 195 ? 9.074 -12.698 -7.706 1.00 97.31 195 ARG A CA 1
ATOM 1472 C C . ARG A 1 195 ? 7.908 -12.307 -8.600 1.00 97.31 195 ARG A C 1
ATOM 1474 O O . ARG A 1 195 ? 7.310 -13.185 -9.218 1.00 97.31 195 ARG A O 1
ATOM 1481 N N . ALA A 1 196 ? 7.549 -11.028 -8.625 1.00 97.81 196 ALA A N 1
ATOM 1482 C CA . ALA A 1 196 ? 6.383 -10.568 -9.356 1.00 97.81 196 ALA A CA 1
ATOM 1483 C C . ALA A 1 196 ? 6.551 -10.796 -10.861 1.00 97.81 196 ALA A C 1
ATOM 1485 O O . ALA A 1 196 ? 7.616 -10.549 -11.432 1.00 97.81 196 ALA A O 1
ATOM 1486 N N . LYS A 1 197 ? 5.460 -11.172 -11.534 1.00 97.94 197 LYS A N 1
ATOM 1487 C CA . LYS A 1 197 ? 5.382 -11.002 -12.991 1.00 97.94 197 LYS A CA 1
ATOM 1488 C C . LYS A 1 197 ? 5.608 -9.523 -13.360 1.00 97.94 197 LYS A C 1
ATOM 1490 O O . LYS A 1 197 ? 5.304 -8.652 -12.538 1.00 97.94 197 LYS A O 1
ATOM 1495 N N . PRO A 1 198 ? 6.096 -9.217 -14.578 1.00 97.69 198 PRO A N 1
ATOM 1496 C CA . PRO A 1 198 ? 6.414 -7.845 -14.965 1.00 97.69 198 PRO A CA 1
ATOM 1497 C C . PRO A 1 198 ? 5.217 -6.905 -14.780 1.00 97.69 198 PRO A C 1
ATOM 1499 O O . PRO A 1 198 ? 4.187 -7.045 -15.446 1.00 97.69 198 PRO A O 1
ATOM 1502 N N . LEU A 1 199 ? 5.347 -5.932 -13.877 1.00 98.00 199 LEU A N 1
ATOM 1503 C CA . LEU A 1 199 ? 4.284 -4.969 -13.572 1.00 98.00 199 LEU A CA 1
ATOM 1504 C C . LEU A 1 199 ? 4.039 -4.028 -14.753 1.00 98.00 199 LEU A C 1
ATOM 1506 O O . LEU A 1 199 ? 2.905 -3.647 -15.032 1.00 98.00 199 LEU A O 1
ATOM 1510 N N . LEU A 1 200 ? 5.098 -3.712 -15.501 1.00 97.06 200 LEU A N 1
ATOM 1511 C CA . LEU A 1 200 ? 5.010 -2.903 -16.714 1.00 97.06 200 LEU A CA 1
ATOM 1512 C C . LEU A 1 200 ? 4.176 -3.576 -17.822 1.00 97.06 200 LEU A C 1
ATOM 1514 O O . LEU A 1 200 ? 3.611 -2.875 -18.659 1.00 97.06 200 LEU A O 1
ATOM 1518 N N . ALA A 1 201 ? 4.068 -4.911 -17.803 1.00 97.12 201 ALA A N 1
ATOM 1519 C CA . ALA A 1 201 ? 3.321 -5.700 -18.785 1.00 97.12 201 ALA A CA 1
ATOM 1520 C C . ALA A 1 201 ? 1.799 -5.721 -18.549 1.00 97.12 201 ALA A C 1
ATOM 1522 O O . ALA A 1 201 ? 1.057 -6.238 -19.382 1.00 97.12 201 ALA A O 1
ATOM 1523 N N . GLN A 1 202 ? 1.312 -5.205 -17.418 1.00 97.75 202 GLN A N 1
ATOM 1524 C CA . GLN A 1 202 ? -0.109 -5.295 -17.084 1.00 97.75 202 GLN A CA 1
ATOM 1525 C C . GLN A 1 202 ? -0.907 -4.149 -17.707 1.00 97.75 202 GLN A C 1
ATOM 1527 O O . GLN A 1 202 ? -0.462 -3.000 -17.704 1.00 97.75 202 GLN A O 1
ATOM 1532 N N . ARG A 1 203 ? -2.117 -4.455 -18.185 1.00 97.06 203 ARG A N 1
ATOM 1533 C CA . ARG A 1 203 ? -3.138 -3.478 -18.593 1.00 97.06 203 ARG A CA 1
ATOM 1534 C C . ARG A 1 203 ? -4.005 -3.103 -17.395 1.00 97.06 203 ARG A C 1
ATOM 1536 O O . ARG A 1 203 ? -5.130 -3.577 -17.258 1.00 97.06 203 ARG A O 1
ATOM 1543 N N . TRP A 1 204 ? -3.450 -2.304 -16.488 1.00 97.56 204 TRP A N 1
ATOM 1544 C CA . TRP A 1 204 ? -4.143 -1.839 -15.279 1.00 97.56 204 TRP A CA 1
ATOM 1545 C C . TRP A 1 204 ? -5.492 -1.193 -15.598 1.00 97.56 204 TRP A C 1
ATOM 1547 O O . TRP A 1 204 ? -6.473 -1.401 -14.888 1.00 97.56 204 TRP A O 1
ATOM 1557 N N . GLU A 1 205 ? -5.527 -0.486 -16.724 1.00 96.44 205 GLU A N 1
ATOM 1558 C CA . GLU A 1 205 ? -6.661 0.262 -17.244 1.00 96.44 205 GLU A CA 1
ATOM 1559 C C . GLU A 1 205 ? -7.898 -0.618 -17.518 1.00 96.44 205 GLU A C 1
ATOM 1561 O O . GLU A 1 205 ? -9.021 -0.128 -17.492 1.00 96.44 205 GLU A O 1
ATOM 1566 N N . GLU A 1 206 ? -7.715 -1.925 -17.749 1.00 96.44 206 GLU A N 1
ATOM 1567 C CA . GLU A 1 206 ? -8.810 -2.875 -18.013 1.00 96.44 206 GLU A CA 1
ATOM 1568 C C . GLU A 1 206 ? -9.381 -3.510 -16.730 1.00 96.44 206 GLU A C 1
ATOM 1570 O O . GLU A 1 206 ? -10.362 -4.250 -16.788 1.00 96.44 206 GLU A O 1
ATOM 1575 N N . GLY A 1 207 ? -8.777 -3.264 -15.561 1.00 95.88 207 GLY A N 1
ATOM 1576 C CA . GLY A 1 207 ? -9.098 -3.990 -14.329 1.00 95.88 207 GLY A CA 1
ATOM 1577 C C . GLY A 1 207 ? -9.191 -3.119 -13.087 1.00 95.88 207 GLY A C 1
ATOM 1578 O O . GLY A 1 207 ? -8.782 -3.560 -12.011 1.00 95.88 207 GLY A O 1
ATOM 1579 N N . TRP A 1 208 ? -9.742 -1.912 -13.213 1.00 96.00 208 TRP A N 1
ATOM 1580 C CA . TRP A 1 208 ? -9.963 -1.019 -12.076 1.00 96.00 208 TRP A CA 1
ATOM 1581 C C . TRP A 1 208 ? -10.914 -1.610 -11.027 1.00 96.00 208 TRP A C 1
ATOM 1583 O O . TRP A 1 208 ? -10.605 -1.585 -9.841 1.00 96.00 208 TRP A O 1
ATOM 1593 N N . GLU A 1 209 ? -12.029 -2.219 -11.435 1.00 91.81 209 GLU A N 1
ATOM 1594 C CA . GLU A 1 209 ? -12.979 -2.842 -10.496 1.00 91.81 209 GLU A CA 1
ATOM 1595 C C . GLU A 1 209 ? -12.544 -4.235 -10.012 1.00 91.81 209 GLU A C 1
ATOM 1597 O O . GLU A 1 209 ? -13.150 -4.799 -9.098 1.00 91.81 209 GLU A O 1
ATOM 1602 N N . ARG A 1 210 ? -11.480 -4.803 -10.594 1.00 90.50 210 ARG A N 1
ATOM 1603 C CA . ARG A 1 210 ? -10.970 -6.118 -10.196 1.00 90.50 210 ARG A CA 1
ATOM 1604 C C . ARG A 1 210 ? -10.434 -6.061 -8.756 1.00 90.50 210 ARG A C 1
ATOM 1606 O O . ARG A 1 210 ? -9.706 -5.116 -8.431 1.00 90.50 210 ARG A O 1
ATOM 1613 N N . PRO A 1 211 ? -10.726 -7.068 -7.907 1.00 87.44 211 PRO A N 1
ATOM 1614 C CA . PRO A 1 211 ? -10.167 -7.147 -6.562 1.00 87.44 211 PRO A CA 1
ATOM 1615 C C . PRO A 1 211 ? -8.639 -7.053 -6.564 1.00 87.44 211 PRO A C 1
ATOM 1617 O O . PRO A 1 211 ? -7.958 -7.686 -7.376 1.00 87.44 211 PRO A O 1
ATOM 1620 N N . LEU A 1 212 ? -8.087 -6.273 -5.634 1.00 92.06 212 LEU A N 1
ATOM 1621 C CA . LEU A 1 212 ? -6.642 -6.089 -5.508 1.00 92.06 212 LEU A CA 1
ATOM 1622 C C . LEU A 1 212 ? -5.927 -7.400 -5.129 1.00 92.06 212 LEU A C 1
ATOM 1624 O O . LEU A 1 212 ? -4.808 -7.649 -5.579 1.00 92.06 212 LEU A O 1
ATOM 1628 N N . SER A 1 213 ? -6.597 -8.273 -4.368 1.00 86.25 213 SER A N 1
ATOM 1629 C CA . SER A 1 213 ? -6.143 -9.639 -4.075 1.00 86.25 213 SER A CA 1
ATOM 1630 C C . SER A 1 213 ? -5.921 -10.455 -5.348 1.00 86.25 213 SER A C 1
ATOM 1632 O O . SER A 1 213 ? -4.857 -11.039 -5.527 1.00 86.25 213 SER A O 1
ATOM 1634 N N . ASP A 1 214 ? -6.871 -10.416 -6.282 1.00 87.62 214 ASP A N 1
ATOM 1635 C CA . ASP A 1 214 ? -6.805 -11.202 -7.515 1.00 87.62 214 ASP A CA 1
ATOM 1636 C C . ASP A 1 214 ? -5.664 -10.724 -8.416 1.00 87.62 214 ASP A C 1
ATOM 1638 O O . ASP A 1 214 ? -5.064 -11.518 -9.145 1.00 87.62 214 ASP A O 1
ATOM 1642 N N . TRP A 1 215 ? -5.370 -9.419 -8.400 1.00 96.69 215 TRP A N 1
ATOM 1643 C CA . TRP A 1 215 ? -4.192 -8.862 -9.060 1.00 96.69 215 TRP A CA 1
ATOM 1644 C C . TRP A 1 215 ? -2.903 -9.414 -8.448 1.00 96.69 215 TRP A C 1
ATOM 1646 O O . TRP A 1 215 ? -2.041 -9.896 -9.184 1.00 96.69 215 TRP A O 1
ATOM 1656 N N . ARG A 1 216 ? -2.783 -9.402 -7.117 1.00 95.56 216 ARG A N 1
ATOM 1657 C CA . ARG A 1 216 ? -1.611 -9.924 -6.392 1.00 95.56 216 ARG A CA 1
ATOM 1658 C C . ARG A 1 216 ? -1.403 -11.421 -6.613 1.00 95.56 216 ARG A C 1
ATOM 1660 O O . ARG A 1 216 ? -0.266 -11.836 -6.850 1.00 95.56 216 ARG A O 1
ATOM 1667 N N . ASP A 1 217 ? -2.483 -12.198 -6.651 1.00 88.69 217 ASP A N 1
ATOM 1668 C CA . ASP A 1 217 ? -2.452 -13.627 -6.971 1.00 88.69 217 ASP A CA 1
ATOM 1669 C C . ASP A 1 217 ? -1.956 -13.855 -8.400 1.00 88.69 217 ASP A C 1
ATOM 1671 O O . ASP A 1 217 ? -1.030 -14.633 -8.639 1.00 88.69 217 ASP A O 1
ATOM 1675 N N . ALA A 1 218 ? -2.517 -13.125 -9.369 1.00 95.25 218 ALA A N 1
ATOM 1676 C CA . ALA A 1 218 ? -2.109 -13.245 -10.764 1.00 95.25 218 ALA A CA 1
ATOM 1677 C C . ALA A 1 218 ? -0.648 -12.833 -10.994 1.00 95.25 218 ALA A C 1
ATOM 1679 O O . ALA A 1 218 ? 0.005 -13.399 -11.878 1.00 95.25 218 ALA A O 1
ATOM 1680 N N . LEU A 1 219 ? -0.138 -11.889 -10.202 1.00 98.06 219 LEU A N 1
ATOM 1681 C CA . LEU A 1 219 ? 1.252 -11.436 -10.214 1.00 98.06 219 LEU A CA 1
ATOM 1682 C C . LEU A 1 219 ? 2.200 -12.354 -9.431 1.00 98.06 219 LEU A C 1
ATOM 1684 O O . LEU A 1 219 ? 3.408 -12.251 -9.629 1.00 98.06 219 LEU A O 1
ATOM 1688 N N . GLY A 1 220 ? 1.678 -13.259 -8.597 1.00 95.94 220 GLY A N 1
ATOM 1689 C CA . GLY A 1 220 ? 2.469 -14.195 -7.795 1.00 95.94 220 GLY A CA 1
ATOM 1690 C C . GLY A 1 220 ? 3.120 -13.571 -6.557 1.00 95.94 220 GLY A C 1
ATOM 1691 O O . GLY A 1 220 ? 4.187 -14.025 -6.144 1.00 95.94 220 GLY A O 1
ATOM 1692 N N . ILE A 1 221 ? 2.515 -12.527 -5.978 1.00 96.06 221 ILE A N 1
ATOM 1693 C CA . ILE A 1 221 ? 3.085 -11.786 -4.834 1.00 96.06 221 ILE A CA 1
ATOM 1694 C C . ILE A 1 221 ? 2.283 -11.882 -3.536 1.00 96.06 221 ILE A C 1
ATOM 1696 O O . ILE A 1 221 ? 2.717 -11.323 -2.535 1.00 96.06 221 ILE A O 1
ATOM 1700 N N . SER A 1 222 ? 1.161 -12.597 -3.500 1.00 87.12 222 SER A N 1
ATOM 1701 C CA . SER A 1 222 ? 0.283 -12.649 -2.319 1.00 87.12 222 SER A CA 1
ATOM 1702 C C . SER A 1 222 ? 0.995 -13.096 -1.038 1.00 87.12 222 SER A C 1
ATOM 1704 O O . SER A 1 222 ? 0.826 -12.465 0.002 1.00 87.12 222 SER A O 1
ATOM 1706 N N . ASP A 1 223 ? 1.881 -14.093 -1.124 1.00 80.38 223 ASP A N 1
ATOM 1707 C CA . ASP A 1 223 ? 2.686 -14.543 0.021 1.00 80.38 223 ASP A CA 1
ATOM 1708 C C . ASP A 1 223 ? 3.658 -13.468 0.529 1.00 80.38 223 ASP A C 1
ATOM 1710 O O . ASP A 1 223 ? 3.931 -13.406 1.727 1.00 80.38 223 ASP A O 1
ATOM 1714 N N . LEU A 1 224 ? 4.207 -12.642 -0.373 1.00 88.38 224 LEU A N 1
ATOM 1715 C CA . LEU A 1 224 ? 5.082 -11.530 0.005 1.00 88.38 224 LEU A CA 1
ATOM 1716 C C . LEU A 1 224 ? 4.275 -10.414 0.662 1.00 88.38 224 LEU A C 1
ATOM 1718 O O . LEU A 1 224 ? 4.702 -9.896 1.685 1.00 88.38 224 LEU A O 1
ATOM 1722 N N . ILE A 1 225 ? 3.092 -10.101 0.127 1.00 89.50 225 ILE A N 1
ATOM 1723 C CA . ILE A 1 225 ? 2.185 -9.104 0.708 1.00 89.50 225 ILE A CA 1
ATOM 1724 C C . ILE A 1 225 ? 1.772 -9.506 2.128 1.00 89.50 225 ILE A C 1
ATOM 1726 O O . ILE A 1 225 ? 1.771 -8.664 3.021 1.00 89.50 225 ILE A O 1
ATOM 1730 N N . ALA A 1 226 ? 1.503 -10.792 2.371 1.00 78.69 226 ALA A N 1
ATOM 1731 C CA . ALA A 1 226 ? 1.209 -11.307 3.711 1.00 78.69 226 ALA A CA 1
ATOM 1732 C C . ALA A 1 226 ? 2.388 -11.171 4.697 1.00 78.69 226 ALA A C 1
ATOM 1734 O O . ALA A 1 226 ? 2.181 -11.165 5.905 1.00 78.69 226 ALA A O 1
ATOM 1735 N N . GLN A 1 227 ? 3.618 -11.063 4.188 1.00 82.69 227 GLN A N 1
ATOM 1736 C CA . GLN A 1 227 ? 4.853 -10.874 4.958 1.00 82.69 227 GLN A CA 1
ATOM 1737 C C . GLN A 1 227 ? 5.371 -9.430 4.878 1.00 82.69 227 GLN A C 1
ATOM 1739 O O . GLN A 1 227 ? 6.537 -9.177 5.192 1.00 82.69 227 GLN A O 1
ATOM 1744 N N . SER A 1 228 ? 4.538 -8.491 4.416 1.00 87.44 228 SER A N 1
ATOM 1745 C CA . SER A 1 228 ? 4.933 -7.095 4.260 1.00 87.44 228 SER A CA 1
ATOM 1746 C C . SER A 1 228 ? 5.418 -6.523 5.595 1.00 87.44 228 SER A C 1
ATOM 1748 O O . SER A 1 228 ? 4.734 -6.674 6.609 1.00 87.44 228 SER A O 1
ATOM 1750 N N . PRO A 1 229 ? 6.567 -5.822 5.623 1.00 84.31 229 PRO A N 1
ATOM 1751 C CA . PRO A 1 229 ? 6.987 -5.095 6.814 1.00 84.31 229 PRO A CA 1
ATOM 1752 C C . PRO A 1 229 ? 6.151 -3.821 7.032 1.00 84.31 229 PRO A C 1
ATOM 1754 O O . PRO A 1 229 ? 6.259 -3.194 8.082 1.00 84.31 229 PRO A O 1
ATOM 1757 N N . PHE A 1 230 ? 5.342 -3.417 6.047 1.00 84.19 230 PHE A N 1
ATOM 1758 C CA . PHE A 1 230 ? 4.531 -2.205 6.084 1.00 84.19 230 PHE A CA 1
ATOM 1759 C C . PHE A 1 230 ? 3.098 -2.489 6.546 1.00 84.19 230 PHE A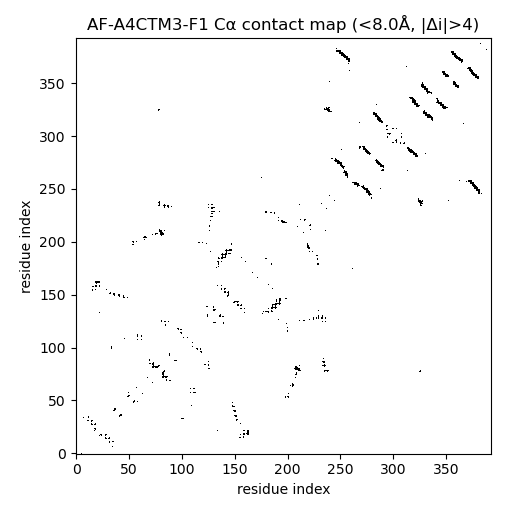 C 1
ATOM 1761 O O . PHE A 1 230 ? 2.546 -3.544 6.222 1.00 84.19 230 PHE A O 1
ATOM 1768 N N . PRO A 1 231 ? 2.450 -1.533 7.238 1.00 79.69 231 PRO A N 1
ATOM 1769 C CA . PRO A 1 231 ? 1.023 -1.629 7.509 1.00 79.69 231 PRO A CA 1
ATOM 1770 C C . PRO A 1 231 ? 0.210 -1.614 6.198 1.00 79.69 231 PRO A C 1
ATOM 1772 O O . PRO A 1 231 ? 0.638 -0.990 5.223 1.00 79.69 231 PRO A O 1
ATOM 1775 N N . PRO A 1 232 ? -0.986 -2.237 6.164 1.00 78.44 232 PRO A N 1
ATOM 1776 C CA . PRO A 1 232 ? -1.856 -2.199 4.991 1.00 78.44 232 PRO A CA 1
ATOM 1777 C C . PRO A 1 232 ? -2.210 -0.768 4.579 1.00 78.44 232 PRO A C 1
ATOM 1779 O O . PRO A 1 232 ? -2.526 0.070 5.431 1.00 78.44 232 PRO A O 1
ATOM 1782 N N . LEU A 1 233 ? -2.222 -0.511 3.269 1.00 81.75 233 LEU A N 1
ATOM 1783 C CA . LEU A 1 233 ? -2.583 0.793 2.719 1.00 81.75 233 LEU A CA 1
ATOM 1784 C C . LEU A 1 233 ? -4.052 1.148 2.996 1.00 81.75 233 LEU A C 1
ATOM 1786 O O . LEU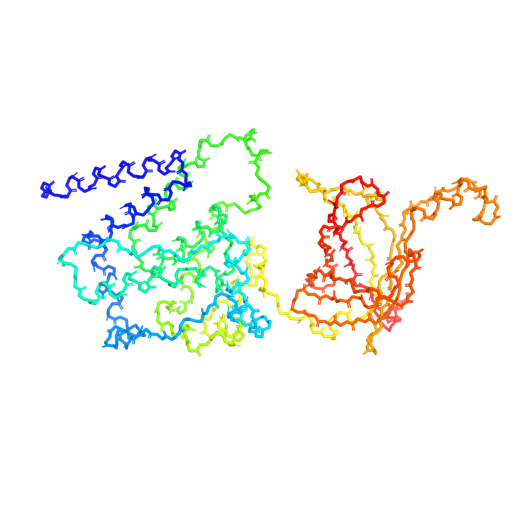 A 1 233 ? -4.914 0.294 3.228 1.00 81.75 233 LEU A O 1
ATOM 1790 N N . ALA A 1 234 ? -4.364 2.442 2.933 1.00 72.12 234 ALA A N 1
ATOM 1791 C CA . ALA A 1 234 ? -5.742 2.909 3.015 1.00 72.12 234 ALA A CA 1
ATOM 1792 C C . ALA A 1 234 ? -6.574 2.327 1.855 1.00 72.12 234 ALA A C 1
ATOM 1794 O O . ALA A 1 234 ? -6.220 2.473 0.689 1.00 72.12 234 ALA A O 1
ATOM 1795 N N . GLY A 1 235 ? -7.681 1.654 2.179 1.00 69.88 235 GLY A N 1
ATOM 1796 C CA . GLY A 1 235 ? -8.540 0.973 1.201 1.00 69.88 235 GLY A CA 1
ATOM 1797 C C . GLY A 1 235 ? -8.112 -0.460 0.855 1.00 69.88 235 GLY A C 1
ATOM 1798 O O . GLY A 1 235 ? -8.940 -1.221 0.362 1.00 69.88 235 GLY A O 1
ATOM 1799 N N . ASP A 1 236 ? -6.881 -0.864 1.185 1.00 73.50 236 ASP A N 1
ATOM 1800 C CA . ASP A 1 236 ? -6.292 -2.191 0.929 1.00 73.50 236 ASP A CA 1
ATOM 1801 C C . ASP A 1 236 ? -6.679 -3.241 1.983 1.00 73.50 236 ASP A C 1
ATOM 1803 O O . ASP A 1 236 ? -5.892 -4.080 2.420 1.00 73.50 236 ASP A O 1
ATOM 1807 N N . ARG A 1 237 ? -7.917 -3.169 2.465 1.00 64.88 237 ARG A N 1
ATOM 1808 C CA . ARG A 1 237 ? -8.454 -4.139 3.416 1.00 64.88 237 ARG A CA 1
ATOM 1809 C C . ARG A 1 237 ? -9.631 -4.835 2.759 1.00 64.88 237 ARG A C 1
ATOM 1811 O O . ARG A 1 237 ? -10.584 -4.189 2.334 1.00 64.88 237 ARG A O 1
ATOM 1818 N N . SER A 1 238 ? -9.550 -6.156 2.633 1.00 51.84 238 SER A N 1
ATOM 1819 C CA . SER A 1 238 ? -10.722 -6.946 2.257 1.00 51.84 238 SER A CA 1
ATOM 1820 C C . SER A 1 238 ? -11.727 -6.921 3.410 1.00 51.84 238 SER A C 1
ATOM 1822 O O . SER A 1 238 ? -11.303 -6.921 4.569 1.00 51.84 238 SER A O 1
ATOM 1824 N N . PRO A 1 239 ? -13.044 -6.932 3.135 1.00 53.28 239 PRO A N 1
ATOM 1825 C CA . PRO A 1 239 ? -14.032 -7.053 4.193 1.00 53.28 239 PRO A CA 1
ATOM 1826 C C . PRO A 1 239 ? -13.748 -8.299 5.025 1.00 53.28 239 PRO A C 1
ATOM 1828 O O . PRO A 1 239 ? -13.533 -9.377 4.466 1.00 53.28 239 PRO A O 1
ATOM 1831 N N . LEU A 1 240 ? -13.750 -8.164 6.353 1.00 60.50 240 LEU A N 1
ATOM 1832 C CA . LEU A 1 240 ? -13.649 -9.332 7.224 1.00 60.50 240 LEU A CA 1
ATOM 1833 C C . LEU A 1 240 ? -14.776 -10.313 6.857 1.00 60.50 240 LEU A C 1
ATOM 1835 O O . LEU A 1 240 ? -15.939 -9.904 6.823 1.00 60.50 240 LEU A O 1
ATOM 1839 N N . PRO A 1 241 ? -14.486 -11.598 6.586 1.00 63.31 241 PRO A N 1
ATOM 1840 C CA . PRO A 1 241 ? -15.541 -12.583 6.409 1.00 63.31 241 PRO A CA 1
ATOM 1841 C C . PRO A 1 241 ? -16.371 -12.681 7.694 1.00 63.31 241 PRO A C 1
ATOM 1843 O O . PRO A 1 241 ? -15.811 -12.820 8.779 1.00 63.31 241 PRO A O 1
ATOM 1846 N N . SER A 1 242 ? -17.705 -12.686 7.610 1.00 61.19 242 SER A N 1
ATOM 1847 C CA . SER A 1 242 ? -18.556 -12.744 8.815 1.00 61.19 242 SER A CA 1
ATOM 1848 C C . SER A 1 242 ? -18.220 -13.913 9.744 1.00 61.19 242 SER A C 1
ATOM 1850 O O . SER A 1 242 ? -18.300 -13.775 10.960 1.00 61.19 242 SER A O 1
ATOM 1852 N N . ALA A 1 243 ? -17.784 -15.048 9.192 1.00 67.56 243 ALA A N 1
ATOM 1853 C CA . ALA A 1 243 ? -17.407 -16.223 9.972 1.00 67.56 243 ALA A CA 1
ATOM 1854 C C . ALA A 1 243 ? -16.164 -16.017 10.862 1.00 67.56 243 ALA A C 1
ATOM 1856 O O . ALA A 1 243 ? -16.034 -16.698 11.878 1.00 67.56 243 ALA A O 1
ATOM 1857 N N . THR A 1 244 ? -15.250 -15.104 10.517 1.00 79.44 244 THR A N 1
ATOM 1858 C CA . THR A 1 244 ? -13.993 -14.936 11.266 1.00 79.44 244 THR A CA 1
ATOM 1859 C C . THR A 1 244 ? -14.175 -14.069 12.510 1.00 79.44 244 THR A C 1
ATOM 1861 O O . THR A 1 244 ? -13.575 -14.360 13.549 1.00 79.44 244 THR A O 1
ATOM 1864 N N . ILE A 1 245 ? -15.062 -13.069 12.451 1.00 89.00 245 ILE A N 1
ATOM 1865 C CA . ILE A 1 245 ? -15.313 -12.138 13.561 1.00 89.00 245 ILE A CA 1
ATOM 1866 C C . ILE A 1 245 ? -16.329 -12.662 14.593 1.00 89.00 245 ILE A C 1
ATOM 1868 O O . ILE A 1 245 ? -16.272 -12.278 15.762 1.00 89.00 245 ILE A O 1
ATOM 1872 N N . VAL A 1 246 ? -17.230 -13.573 14.200 1.00 93.81 246 VAL A N 1
ATOM 1873 C CA . VAL A 1 246 ? -18.215 -14.174 15.118 1.00 93.81 246 VAL A CA 1
ATOM 1874 C C . VAL A 1 246 ? -17.512 -14.893 16.274 1.00 93.81 246 VAL A C 1
ATOM 1876 O O . VAL A 1 246 ? -16.591 -15.696 16.076 1.00 93.81 246 VAL A O 1
ATOM 1879 N N . GLY A 1 247 ? -17.959 -14.596 17.495 1.00 94.44 247 GLY A N 1
ATOM 1880 C CA . GLY A 1 247 ? -17.406 -15.120 18.740 1.00 94.44 247 GLY A CA 1
ATOM 1881 C C . GLY A 1 247 ? -17.423 -14.101 19.878 1.00 94.44 247 GLY A C 1
ATOM 1882 O O . GLY A 1 247 ? -17.878 -12.966 19.722 1.00 94.44 247 GLY A O 1
ATOM 1883 N N . SER A 1 248 ? -16.913 -14.530 21.030 1.00 96.44 248 SER A N 1
ATOM 1884 C CA . SER A 1 248 ? -16.630 -13.662 22.173 1.00 96.44 248 SER A CA 1
ATOM 1885 C C . SER A 1 248 ? -15.143 -13.335 22.203 1.00 96.44 248 SER A C 1
ATOM 1887 O O . SER A 1 248 ? -14.309 -14.189 21.912 1.00 96.44 248 SER A O 1
ATOM 1889 N N . TRP A 1 249 ? -14.818 -12.113 22.590 1.00 96.88 249 TRP A N 1
ATOM 1890 C CA . TRP A 1 249 ? -13.472 -11.565 22.580 1.00 96.88 249 TRP A CA 1
ATOM 1891 C C . TRP A 1 249 ? -13.186 -10.908 23.928 1.00 96.88 249 TRP A C 1
ATOM 1893 O O . TRP A 1 249 ? -14.051 -10.225 24.475 1.00 96.88 249 TRP A O 1
ATOM 1903 N N . SER A 1 250 ? -11.989 -11.121 24.465 1.00 96.56 250 SER A N 1
ATOM 1904 C CA . SER A 1 250 ? -11.493 -10.506 25.696 1.00 96.56 250 SER A CA 1
ATOM 1905 C C . SER A 1 250 ? -10.567 -9.351 25.361 1.00 96.56 250 SER A C 1
ATOM 1907 O O . SER A 1 250 ? -9.693 -9.497 24.513 1.00 96.56 250 SER A O 1
ATOM 1909 N N . LEU A 1 251 ? -10.733 -8.219 26.033 1.00 95.75 251 LEU A N 1
ATOM 1910 C CA . LEU A 1 251 ? -9.842 -7.074 25.877 1.00 95.75 251 LEU A CA 1
ATOM 1911 C C . LEU A 1 251 ? -8.455 -7.403 26.448 1.00 95.75 251 LEU A C 1
ATOM 1913 O O . LEU A 1 251 ? -8.359 -7.889 27.573 1.00 95.75 251 LEU A O 1
ATOM 1917 N N . GLU A 1 252 ? -7.401 -7.135 25.682 1.00 92.44 252 GLU A N 1
ATOM 1918 C CA . GLU A 1 252 ? -6.004 -7.233 26.126 1.00 92.44 252 GLU A CA 1
ATOM 1919 C C . GLU A 1 252 ? -5.400 -5.858 26.397 1.00 92.44 252 GLU A C 1
ATOM 1921 O O . GLU A 1 252 ? -4.653 -5.685 27.353 1.00 92.44 252 GLU A O 1
ATOM 1926 N N . SER A 1 253 ? -5.723 -4.876 25.553 1.00 91.25 253 SER A N 1
ATOM 1927 C CA . SER A 1 253 ? -5.163 -3.529 25.628 1.00 91.25 253 SER A CA 1
ATOM 1928 C C . SER A 1 253 ? -6.173 -2.495 25.147 1.00 91.25 253 SER A C 1
ATOM 1930 O O . SER A 1 253 ? -6.971 -2.774 24.251 1.00 91.25 253 SER A O 1
ATOM 1932 N N . LEU A 1 254 ? -6.125 -1.303 25.745 1.00 90.38 254 LEU A N 1
ATOM 1933 C CA . LEU A 1 254 ? -6.884 -0.129 25.328 1.00 90.38 254 LEU A CA 1
ATOM 1934 C C . LEU A 1 254 ? -6.022 1.121 25.497 1.00 90.38 254 LEU A C 1
ATOM 1936 O O . LEU A 1 254 ? -5.717 1.531 26.622 1.00 90.38 254 LEU A O 1
ATOM 1940 N N . THR A 1 255 ? -5.661 1.739 24.380 1.00 87.56 255 THR A N 1
ATOM 1941 C CA . THR A 1 255 ? -4.815 2.931 24.342 1.00 87.56 255 THR A CA 1
ATOM 1942 C C . THR A 1 255 ? -5.506 4.080 23.613 1.00 87.56 255 THR A C 1
ATOM 1944 O O . THR A 1 255 ? -6.406 3.867 22.796 1.00 87.56 255 THR A O 1
ATOM 1947 N N . ILE A 1 256 ? -5.101 5.311 23.931 1.00 82.56 256 ILE A N 1
ATOM 1948 C CA . ILE A 1 256 ? -5.463 6.510 23.166 1.00 82.56 256 ILE A CA 1
ATOM 1949 C C . ILE A 1 256 ? -4.239 7.088 22.476 1.00 82.56 256 ILE A C 1
ATOM 1951 O O . ILE A 1 256 ? -3.133 7.023 23.012 1.00 82.56 256 ILE A O 1
ATOM 1955 N N . ARG A 1 257 ? -4.459 7.702 21.317 1.00 75.56 257 ARG A N 1
ATOM 1956 C CA . ARG A 1 257 ? -3.490 8.564 20.639 1.00 75.56 257 ARG A CA 1
ATOM 1957 C C . ARG A 1 257 ? -4.137 9.924 20.395 1.00 75.56 257 ARG A C 1
ATOM 1959 O O . ARG A 1 257 ? -5.156 9.996 19.699 1.00 75.56 257 ARG A O 1
ATOM 1966 N N . ASP A 1 258 ? -3.558 10.975 20.969 1.00 64.44 258 ASP A N 1
ATOM 1967 C CA . ASP A 1 258 ? -3.981 12.359 20.736 1.00 64.44 258 ASP A CA 1
ATOM 1968 C C . ASP A 1 258 ? -3.633 12.799 19.305 1.00 64.44 258 ASP A C 1
ATOM 1970 O O . ASP A 1 258 ? -2.645 12.341 18.720 1.00 64.44 258 ASP A O 1
ATOM 1974 N N . ALA A 1 259 ? -4.419 13.718 18.738 1.00 49.25 259 ALA A N 1
ATOM 1975 C CA . ALA A 1 259 ? -4.136 14.334 17.444 1.00 49.25 259 ALA A CA 1
ATOM 1976 C C . ALA A 1 259 ? -2.846 15.185 17.509 1.00 49.25 259 ALA A C 1
ATOM 1978 O O . ALA A 1 259 ? -2.883 16.383 17.771 1.00 49.25 259 ALA A O 1
ATOM 1979 N N . GLY A 1 260 ? -1.694 14.543 17.291 1.00 46.75 260 GLY A N 1
ATOM 1980 C CA . GLY A 1 260 ? -0.356 15.150 17.347 1.00 46.75 260 GLY A CA 1
ATOM 1981 C C . GLY A 1 260 ? 0.608 14.489 18.340 1.00 46.75 260 GLY A C 1
ATOM 1982 O O . GLY A 1 260 ? 1.796 14.810 18.331 1.00 46.75 260 GLY A O 1
ATOM 1983 N N . GLY A 1 261 ? 0.130 13.555 19.170 1.00 51.44 261 GLY A N 1
ATOM 1984 C CA . GLY A 1 261 ? 0.962 12.750 20.067 1.00 51.44 261 GLY A CA 1
ATOM 1985 C C . GLY A 1 261 ? 1.442 11.463 19.390 1.00 51.44 261 GLY A C 1
ATOM 1986 O O . GLY A 1 261 ? 0.646 10.732 18.805 1.00 51.44 261 GLY A O 1
ATOM 1987 N N . ALA A 1 262 ? 2.743 11.169 19.464 1.00 53.16 262 ALA A N 1
ATOM 1988 C CA . ALA A 1 262 ? 3.314 9.958 18.863 1.00 53.16 262 ALA A CA 1
ATOM 1989 C C . ALA A 1 262 ? 3.078 8.686 19.707 1.00 53.16 262 ALA A C 1
ATOM 1991 O O . ALA A 1 262 ? 3.003 7.585 19.155 1.00 53.16 262 ALA A O 1
ATOM 1992 N N . GLU A 1 263 ? 2.944 8.817 21.032 1.00 62.22 263 GLU A N 1
ATOM 1993 C CA . GLU A 1 263 ? 2.801 7.678 21.946 1.00 62.22 263 GLU A CA 1
ATOM 1994 C C . GLU A 1 263 ? 1.342 7.316 22.236 1.00 62.22 263 GLU A C 1
ATOM 1996 O O . GLU A 1 263 ? 0.492 8.174 22.467 1.00 62.22 263 GLU A O 1
ATOM 2001 N N . ALA A 1 264 ? 1.073 6.009 22.252 1.00 70.19 264 ALA A N 1
ATOM 2002 C CA . ALA A 1 264 ? -0.204 5.452 22.666 1.00 70.19 264 ALA A CA 1
ATOM 2003 C C . ALA A 1 264 ? -0.233 5.312 24.195 1.00 70.19 264 ALA A C 1
ATOM 2005 O O . ALA A 1 264 ? 0.585 4.594 24.769 1.00 70.19 264 ALA A O 1
ATOM 2006 N N . VAL A 1 265 ? -1.178 5.977 24.860 1.00 80.44 265 VAL A N 1
ATOM 2007 C CA . VAL A 1 265 ? -1.267 5.996 26.328 1.00 80.44 265 VAL A CA 1
ATOM 2008 C C . VAL A 1 265 ? -2.311 4.979 26.810 1.00 80.44 265 VAL A C 1
ATOM 2010 O O . VAL A 1 265 ? -3.468 5.069 26.388 1.00 80.44 265 VAL A O 1
ATOM 2013 N N . PRO A 1 266 ? -1.967 4.031 27.708 1.00 83.75 266 PRO A N 1
ATOM 2014 C CA . PRO A 1 266 ? -2.933 3.096 28.289 1.00 83.75 266 PRO A CA 1
ATOM 2015 C C . PRO A 1 266 ? -3.893 3.818 29.245 1.00 83.75 266 PRO A C 1
ATOM 2017 O O . PRO A 1 266 ? -3.538 4.154 30.376 1.00 83.75 266 PRO A O 1
ATOM 2020 N N . ILE A 1 267 ? -5.136 4.050 28.822 1.00 78.75 267 ILE A N 1
ATOM 2021 C CA . ILE A 1 267 ? -6.070 4.906 29.582 1.00 78.75 267 ILE A CA 1
ATOM 2022 C C . ILE A 1 267 ? -6.620 4.262 30.852 1.00 78.75 267 ILE A C 1
ATOM 2024 O O . ILE A 1 267 ? -7.019 4.961 31.782 1.00 78.75 267 ILE A O 1
ATOM 2028 N N . TRP A 1 268 ? -6.632 2.931 30.912 1.00 80.12 268 TRP A N 1
ATOM 2029 C CA . TRP A 1 268 ? -7.166 2.159 32.037 1.00 80.12 268 TRP A CA 1
ATOM 2030 C C . TRP A 1 268 ? -6.129 1.204 32.640 1.00 80.12 268 TRP A C 1
ATOM 2032 O O . TRP A 1 268 ? -6.485 0.220 33.290 1.00 80.12 268 TRP A O 1
ATOM 2042 N N . GLY A 1 269 ? -4.847 1.546 32.484 1.00 80.25 269 GLY A N 1
ATOM 2043 C CA . GLY A 1 269 ? -3.715 0.729 32.915 1.00 80.25 269 GLY A CA 1
ATOM 2044 C C . GLY A 1 269 ? -3.381 -0.390 31.928 1.00 80.25 269 GLY A C 1
ATOM 2045 O O . GLY A 1 269 ? -3.992 -0.507 30.870 1.00 80.25 269 GLY A O 1
ATOM 2046 N N . GLU A 1 270 ? -2.396 -1.212 32.286 1.00 82.00 270 GLU A N 1
ATOM 2047 C CA . GLU A 1 270 ? -1.840 -2.252 31.404 1.00 82.00 270 GLU A CA 1
ATOM 2048 C C . GLU A 1 270 ? -2.746 -3.479 31.224 1.00 82.00 270 GLU A C 1
ATOM 2050 O O . GLU A 1 270 ? -2.522 -4.276 30.322 1.00 82.00 270 GLU A O 1
ATOM 2055 N N . GLN A 1 271 ? -3.751 -3.657 32.085 1.00 84.75 271 GLN A N 1
ATOM 2056 C CA . GLN A 1 271 ? -4.638 -4.825 32.066 1.00 84.75 271 GLN A CA 1
ATOM 2057 C C . GLN A 1 271 ? -6.105 -4.400 32.181 1.00 84.75 271 GLN A C 1
ATOM 2059 O O . GLN A 1 271 ? -6.729 -4.671 33.204 1.00 84.75 271 GLN A O 1
ATOM 2064 N N . PRO A 1 272 ? -6.672 -3.681 31.199 1.00 90.44 272 PRO A N 1
ATOM 2065 C CA . PRO A 1 272 ? -8.083 -3.316 31.235 1.00 90.44 272 PRO A CA 1
ATOM 2066 C C . PRO A 1 272 ? -8.972 -4.566 31.112 1.00 90.44 272 PRO A C 1
ATOM 2068 O O . PRO A 1 272 ? -8.549 -5.604 30.608 1.00 90.44 272 PRO A O 1
ATOM 2071 N N . LEU A 1 273 ? -10.225 -4.473 31.558 1.00 91.69 273 LEU A N 1
ATOM 2072 C CA . LEU A 1 273 ? -11.199 -5.554 31.414 1.00 91.69 273 LEU A CA 1
ATOM 2073 C C . LEU A 1 273 ? -12.187 -5.205 30.308 1.00 91.69 273 LEU A C 1
ATOM 2075 O O . LEU A 1 273 ? -12.653 -4.071 30.206 1.00 91.69 273 LEU A O 1
ATOM 2079 N N . GLY A 1 274 ? -12.568 -6.186 29.502 1.00 94.00 274 GLY A N 1
ATOM 2080 C CA . GLY A 1 274 ? -13.638 -5.985 28.541 1.00 94.00 274 GLY A CA 1
ATOM 2081 C C . GLY A 1 274 ? -14.030 -7.248 27.807 1.00 94.00 274 GLY A C 1
ATOM 2082 O O . GLY A 1 274 ? -13.223 -8.161 27.635 1.00 94.00 274 GLY A O 1
ATOM 2083 N N . GLN A 1 275 ? -15.281 -7.276 27.364 1.00 97.00 275 GLN A N 1
ATOM 2084 C CA . GLN A 1 275 ? -15.821 -8.305 26.498 1.00 97.00 275 GLN A CA 1
ATOM 2085 C C . GLN A 1 275 ? -16.524 -7.669 25.302 1.00 97.00 275 GLN A C 1
ATOM 2087 O O . GLN A 1 275 ? -17.365 -6.782 25.453 1.00 97.00 275 GLN A O 1
ATOM 2092 N N . LEU A 1 276 ? -16.186 -8.166 24.119 1.00 97.44 276 LEU A N 1
ATOM 2093 C CA . LEU A 1 276 ? -16.835 -7.845 22.857 1.00 97.44 276 LEU A CA 1
ATOM 2094 C C . LEU A 1 276 ? -17.395 -9.140 22.277 1.00 97.44 276 LEU A C 1
ATOM 2096 O O . LEU A 1 276 ? -16.690 -10.141 22.200 1.00 97.44 276 LEU A O 1
ATOM 2100 N N . THR A 1 277 ? -18.660 -9.140 21.883 1.00 97.50 277 THR A N 1
ATOM 2101 C CA . THR A 1 277 ? -19.309 -10.310 21.285 1.00 97.50 277 THR A CA 1
ATOM 2102 C C . THR A 1 277 ? -19.882 -9.923 19.936 1.00 97.50 277 THR A C 1
ATOM 2104 O O . THR A 1 277 ? -20.587 -8.921 19.851 1.00 97.50 277 THR A O 1
ATOM 2107 N N . TYR A 1 278 ? -19.615 -10.742 18.919 1.00 96.56 278 TYR A N 1
ATOM 2108 C CA . TYR A 1 278 ? -20.282 -10.706 17.619 1.00 96.56 278 TYR A CA 1
ATOM 2109 C C . TYR A 1 278 ? -21.037 -12.011 17.411 1.00 96.56 278 TYR A C 1
ATOM 2111 O O . TYR A 1 278 ? -20.463 -13.097 17.526 1.00 96.56 278 TYR A O 1
ATOM 2119 N N . THR A 1 279 ? -22.321 -11.914 17.102 1.00 94.56 279 THR A N 1
ATOM 2120 C CA . THR A 1 279 ? -23.190 -13.071 16.893 1.00 94.56 279 THR A CA 1
ATOM 2121 C C . THR A 1 279 ? -23.439 -13.306 15.405 1.00 94.56 279 THR A C 1
ATOM 2123 O O . THR A 1 279 ? -23.416 -12.382 14.593 1.00 94.56 279 THR A O 1
ATOM 2126 N N . ALA A 1 280 ? -23.702 -14.561 15.033 1.00 91.81 280 ALA A N 1
ATOM 2127 C CA . ALA A 1 280 ? -23.935 -14.939 13.637 1.00 91.81 280 ALA A CA 1
ATOM 2128 C C . ALA A 1 280 ? -25.198 -14.302 13.024 1.00 91.81 280 ALA A C 1
ATOM 2130 O O . ALA A 1 280 ? -25.294 -14.192 11.806 1.00 91.81 280 ALA A O 1
ATOM 2131 N N . ASP A 1 281 ? -26.154 -13.868 13.850 1.00 92.06 281 ASP A N 1
ATOM 2132 C CA . ASP A 1 281 ? -27.365 -13.148 13.439 1.00 92.06 281 ASP A CA 1
ATOM 2133 C C . ASP A 1 281 ? -27.154 -11.626 13.301 1.00 92.06 281 ASP A C 1
ATOM 2135 O O . ASP A 1 281 ? -28.120 -10.879 13.152 1.00 92.06 281 ASP A O 1
ATOM 2139 N N . GLY A 1 282 ? -25.902 -11.150 13.320 1.00 93.25 282 GLY A N 1
ATOM 2140 C CA . GLY A 1 282 ? -25.567 -9.759 13.006 1.00 93.25 282 GLY A CA 1
ATOM 2141 C C . GLY A 1 282 ? -25.714 -8.790 14.179 1.00 93.25 282 GLY A C 1
ATOM 2142 O O . GLY A 1 282 ? -25.899 -7.589 13.962 1.00 93.25 282 GLY A O 1
ATOM 2143 N N . ARG A 1 283 ? -25.643 -9.277 15.425 1.00 97.56 283 ARG A N 1
ATOM 2144 C CA . ARG A 1 283 ? -25.660 -8.440 16.634 1.00 97.56 283 ARG A CA 1
ATOM 2145 C C . ARG A 1 283 ? -24.290 -8.354 17.282 1.00 97.56 283 ARG A C 1
ATOM 2147 O O . ARG A 1 283 ? -23.449 -9.243 17.148 1.00 97.56 283 ARG A O 1
ATOM 2154 N N . MET A 1 284 ? -24.074 -7.254 17.992 1.00 97.62 284 MET A N 1
ATOM 2155 C CA . MET A 1 284 ? -22.876 -7.057 18.786 1.00 97.62 284 MET A CA 1
ATOM 2156 C C . MET A 1 284 ? -23.174 -6.412 20.137 1.00 97.62 284 MET A C 1
ATOM 2158 O O . MET A 1 284 ? -24.147 -5.671 20.294 1.00 97.62 284 MET A O 1
ATOM 2162 N N . SER A 1 285 ? -22.317 -6.697 21.114 1.00 98.06 285 SER A N 1
ATOM 2163 C CA . SER A 1 285 ? -22.263 -5.981 22.391 1.00 98.06 285 SER A CA 1
ATOM 2164 C C . SER A 1 285 ? -20.820 -5.805 22.840 1.00 98.06 285 SER A C 1
ATOM 2166 O O . SER A 1 285 ? -20.039 -6.751 22.746 1.00 98.06 285 SER A O 1
ATOM 2168 N N . ALA A 1 286 ? -20.488 -4.635 23.368 1.00 96.81 286 ALA A N 1
ATOM 2169 C CA . ALA A 1 286 ? -19.197 -4.338 23.963 1.00 96.81 286 ALA A CA 1
ATOM 2170 C C . ALA A 1 286 ? -19.403 -3.793 25.375 1.00 96.81 286 ALA A C 1
ATOM 2172 O O . ALA A 1 286 ? -20.180 -2.859 25.576 1.00 96.81 286 ALA A O 1
ATOM 2173 N N . VAL A 1 287 ? -18.691 -4.361 26.342 1.00 95.00 287 VAL A N 1
ATOM 2174 C CA . VAL A 1 287 ? -18.632 -3.874 27.722 1.00 95.00 287 VAL A CA 1
ATOM 2175 C C . VAL A 1 287 ? -17.173 -3.838 28.133 1.00 95.00 287 VAL A C 1
ATOM 2177 O O . VAL A 1 287 ? -16.476 -4.837 27.992 1.00 95.00 287 VAL A O 1
ATOM 2180 N N . LEU A 1 288 ? -16.701 -2.700 28.622 1.00 92.38 288 LEU A N 1
ATOM 2181 C CA . LEU A 1 288 ? -15.316 -2.492 29.021 1.00 92.38 288 LEU A CA 1
ATOM 2182 C C . LEU A 1 288 ? -15.272 -1.717 30.335 1.00 92.38 288 LEU A C 1
ATOM 2184 O O . LEU A 1 288 ? -16.142 -0.885 30.596 1.00 92.38 288 LEU A O 1
ATOM 2188 N N . CYS A 1 289 ? -14.261 -1.965 31.156 1.00 88.94 289 CYS A N 1
ATOM 2189 C CA . CYS A 1 289 ? -14.007 -1.189 32.357 1.00 88.94 289 CYS A CA 1
ATOM 2190 C C . CYS A 1 289 ? -12.538 -1.237 32.786 1.00 88.94 289 CYS A C 1
ATOM 2192 O O . CYS A 1 289 ? -11.764 -2.119 32.405 1.00 88.94 289 CYS A O 1
ATOM 2194 N N . LYS A 1 290 ? -12.154 -0.276 33.623 1.00 85.69 290 LYS A N 1
ATOM 2195 C CA . LYS A 1 290 ? -10.852 -0.274 34.290 1.00 85.69 290 LYS A CA 1
ATOM 2196 C C . LYS A 1 290 ? -10.734 -1.451 35.262 1.00 85.69 290 LYS A C 1
ATOM 2198 O O . LYS A 1 290 ? -11.660 -1.725 36.024 1.00 85.69 290 LYS A O 1
ATOM 2203 N N . ALA A 1 291 ? -9.585 -2.126 35.258 1.00 80.19 291 ALA A N 1
ATOM 2204 C CA . ALA A 1 291 ? -9.310 -3.198 36.209 1.00 80.19 291 ALA A CA 1
ATOM 2205 C C . ALA A 1 291 ? -9.029 -2.681 37.625 1.00 80.19 291 ALA A C 1
ATOM 2207 O O . ALA A 1 291 ? -8.551 -1.564 37.833 1.00 80.19 291 ALA A O 1
ATOM 2208 N N . GLY A 1 292 ? -9.273 -3.550 38.607 1.00 74.19 292 GLY A N 1
ATOM 2209 C CA . GLY A 1 292 ? -9.092 -3.254 40.026 1.00 74.19 292 GLY A CA 1
ATOM 2210 C C . GLY A 1 292 ? -10.329 -2.636 40.681 1.00 74.19 292 GLY A C 1
ATOM 2211 O O . GLY A 1 292 ? -11.386 -2.485 40.071 1.00 74.19 292 GLY A O 1
ATOM 2212 N N . ARG A 1 293 ? -10.221 -2.316 41.976 1.00 65.12 293 ARG A N 1
ATOM 2213 C CA . ARG A 1 293 ? -11.294 -1.624 42.702 1.00 65.12 293 ARG A CA 1
ATOM 2214 C C . ARG A 1 293 ? -11.214 -0.124 42.440 1.00 65.12 293 ARG A C 1
ATOM 2216 O O . ARG A 1 293 ? -10.311 0.533 42.947 1.00 65.12 293 ARG A O 1
ATOM 2223 N N . SER A 1 294 ? -12.215 0.411 41.747 1.00 62.12 294 SER A N 1
ATOM 2224 C CA . SER A 1 294 ? -12.419 1.862 41.607 1.00 62.12 294 SER A CA 1
ATOM 2225 C C . SER A 1 294 ? -13.227 2.471 42.763 1.00 62.12 294 SER A C 1
ATOM 2227 O O . SER A 1 294 ? -13.479 3.667 42.776 1.00 62.12 294 SER A O 1
ATOM 2229 N N . THR A 1 295 ? -13.646 1.667 43.748 1.00 65.88 295 THR A N 1
ATOM 2230 C CA . THR A 1 295 ? -14.400 2.126 44.926 1.00 65.88 295 THR A CA 1
ATOM 2231 C C . THR A 1 295 ? -13.877 1.487 46.210 1.00 65.88 295 THR A C 1
ATOM 2233 O O . THR A 1 295 ? -13.423 0.336 46.218 1.00 65.88 295 THR A O 1
ATOM 2236 N N . ARG A 1 296 ? -13.936 2.250 47.306 1.00 69.81 296 ARG A N 1
ATOM 2237 C CA . ARG A 1 296 ? -13.651 1.771 48.668 1.00 69.81 296 ARG A CA 1
ATOM 2238 C C . ARG A 1 296 ? -14.882 1.127 49.302 1.00 69.81 296 ARG A C 1
ATOM 2240 O O . ARG A 1 296 ? -14.745 0.374 50.268 1.00 69.81 296 ARG A O 1
ATOM 2247 N N . SER A 1 297 ? -16.060 1.415 48.761 1.00 76.94 297 SER A N 1
ATOM 2248 C CA . SER A 1 297 ? -17.333 0.887 49.225 1.00 76.94 297 SER A CA 1
ATOM 2249 C C . SER A 1 297 ? -17.469 -0.612 48.926 1.00 76.94 297 SER A C 1
ATOM 2251 O O . SER A 1 297 ? -16.925 -1.120 47.942 1.00 76.94 297 SER A O 1
ATOM 2253 N N . PRO A 1 298 ? -18.202 -1.363 49.768 1.00 79.31 298 PRO A N 1
ATOM 2254 C CA . PRO A 1 298 ? -18.337 -2.812 49.622 1.00 79.31 298 PRO A CA 1
ATOM 2255 C C . PRO A 1 298 ? -19.144 -3.222 48.379 1.00 79.31 298 PRO A C 1
ATOM 2257 O O . PRO A 1 298 ? -19.043 -4.366 47.939 1.00 79.31 298 PRO A O 1
ATOM 2260 N N . SER A 1 299 ? -19.939 -2.307 47.813 1.00 78.62 299 SER A N 1
ATOM 2261 C CA . SER A 1 299 ? -20.670 -2.488 46.556 1.00 78.62 299 SER A CA 1
ATOM 2262 C C . SER A 1 299 ? -20.952 -1.140 45.886 1.00 78.62 299 SER A C 1
ATOM 2264 O O . SER A 1 299 ? -20.969 -0.111 46.561 1.00 78.62 299 SER A O 1
ATOM 2266 N N . ALA A 1 300 ? -21.253 -1.149 44.584 1.00 75.00 300 ALA A N 1
ATOM 2267 C CA . ALA A 1 300 ? -21.635 0.059 43.844 1.00 75.00 300 ALA A CA 1
ATOM 2268 C C . ALA A 1 300 ? -22.898 0.744 44.412 1.00 75.00 300 ALA A C 1
ATOM 2270 O O . ALA A 1 300 ? -23.008 1.966 44.381 1.00 75.00 300 ALA A O 1
ATOM 2271 N N . GLY A 1 301 ? -23.835 -0.026 44.980 1.00 80.38 301 GLY A N 1
ATOM 2272 C CA . GLY A 1 301 ? -25.049 0.517 45.604 1.00 80.38 301 GLY A CA 1
ATOM 2273 C C . GLY A 1 301 ? -24.814 1.176 46.967 1.00 80.38 301 GLY A C 1
ATOM 2274 O O . GLY A 1 301 ? -25.649 1.953 47.414 1.00 80.38 301 GLY A O 1
ATOM 2275 N N . ALA A 1 302 ? -23.687 0.876 47.618 1.00 83.88 302 ALA A N 1
ATOM 2276 C CA . ALA A 1 302 ? -23.272 1.502 48.874 1.00 83.88 302 ALA A CA 1
ATOM 2277 C C . ALA A 1 302 ? -22.311 2.686 48.664 1.00 83.88 302 ALA A C 1
ATOM 2279 O O . ALA A 1 302 ? -22.000 3.383 49.626 1.00 83.88 302 ALA A O 1
ATOM 2280 N N . ALA A 1 303 ? -21.829 2.873 47.433 1.00 86.00 303 ALA A N 1
ATOM 2281 C CA . ALA A 1 303 ? -20.922 3.944 47.060 1.00 86.00 303 ALA A CA 1
ATOM 2282 C C . ALA A 1 303 ? -21.634 5.301 47.077 1.00 86.00 303 ALA A C 1
ATOM 2284 O O . ALA A 1 303 ? -22.817 5.397 46.737 1.00 86.00 303 ALA A O 1
ATOM 2285 N N . ASP A 1 304 ? -20.910 6.348 47.466 1.00 88.06 304 ASP A N 1
ATOM 2286 C CA . ASP A 1 304 ? -21.432 7.707 47.368 1.00 88.06 304 ASP A CA 1
ATOM 2287 C C . ASP A 1 304 ? -21.524 8.172 45.901 1.00 88.06 304 ASP A C 1
ATOM 2289 O O . ASP A 1 304 ? -21.055 7.511 44.972 1.00 88.06 304 ASP A O 1
ATOM 2293 N N . VAL A 1 305 ? -22.147 9.331 45.674 1.00 87.81 305 VAL A N 1
ATOM 2294 C CA . VAL A 1 305 ? -22.358 9.873 44.320 1.00 87.81 305 VAL A CA 1
ATOM 2295 C C . VAL A 1 305 ? -21.038 10.102 43.574 1.00 87.81 305 VAL A C 1
ATOM 2297 O O . VAL A 1 305 ? -20.986 9.926 42.356 1.00 87.81 305 VAL A O 1
ATOM 2300 N N . ALA A 1 306 ? -19.968 10.490 44.272 1.00 86.06 306 ALA A N 1
ATOM 2301 C CA . ALA A 1 306 ? -18.680 10.751 43.640 1.00 86.06 306 ALA A CA 1
ATOM 2302 C C . ALA A 1 306 ? -18.018 9.442 43.187 1.00 86.06 306 ALA A C 1
ATOM 2304 O O . ALA A 1 306 ? -17.542 9.358 42.055 1.00 86.06 306 ALA A O 1
ATOM 2305 N N . GLU A 1 307 ? -18.054 8.409 44.029 1.00 82.81 307 GLU A N 1
ATOM 2306 C CA . GLU A 1 307 ? -17.584 7.066 43.690 1.00 82.81 307 GLU A CA 1
ATOM 2307 C C . GLU A 1 307 ? -18.415 6.434 42.561 1.00 82.81 307 GLU A C 1
ATOM 2309 O O . GLU A 1 307 ? -17.858 5.826 41.648 1.00 82.81 307 GLU A O 1
ATOM 2314 N N . GLN A 1 308 ? -19.741 6.607 42.567 1.00 84.12 308 GLN A N 1
ATOM 2315 C CA . GLN A 1 308 ? -20.612 6.131 41.485 1.00 84.12 308 GLN A CA 1
ATOM 2316 C C . GLN A 1 308 ? -20.306 6.822 40.152 1.00 84.12 308 GLN A C 1
ATOM 2318 O O . GLN A 1 308 ? -20.241 6.162 39.113 1.00 84.12 308 GLN A O 1
ATOM 2323 N N . ALA A 1 309 ? -20.073 8.137 40.171 1.00 83.88 309 ALA A N 1
ATOM 2324 C CA . ALA A 1 309 ? -19.673 8.877 38.981 1.00 83.88 309 ALA A CA 1
ATOM 2325 C C . ALA A 1 309 ? -18.303 8.414 38.457 1.00 83.88 309 ALA A C 1
ATOM 2327 O O . ALA A 1 309 ? -18.108 8.341 37.245 1.00 83.88 309 ALA A O 1
ATOM 2328 N N . ASP A 1 310 ? -17.360 8.079 39.340 1.00 80.75 310 ASP A N 1
ATOM 2329 C CA . ASP A 1 310 ? -16.050 7.556 38.943 1.00 80.75 310 ASP A CA 1
ATOM 2330 C C . ASP A 1 310 ? -16.136 6.148 38.331 1.00 80.75 310 ASP A C 1
ATOM 2332 O O . ASP A 1 310 ? -15.515 5.885 37.300 1.00 80.75 310 ASP A O 1
ATOM 2336 N N . LEU A 1 311 ? -16.973 5.267 38.894 1.00 81.19 311 LEU A N 1
ATOM 2337 C CA . LEU A 1 311 ? -17.274 3.950 38.319 1.00 81.19 311 LEU A CA 1
ATOM 2338 C C . LEU A 1 311 ? -17.852 4.071 36.904 1.00 81.19 311 LEU A C 1
ATOM 2340 O O . LEU A 1 311 ? -17.436 3.346 35.999 1.00 81.19 311 LEU A O 1
ATOM 2344 N N . PHE A 1 312 ? -18.785 5.003 36.700 1.00 81.19 312 PHE A N 1
ATOM 2345 C CA . PHE A 1 312 ? -19.376 5.252 35.387 1.00 81.19 312 PHE A CA 1
ATOM 2346 C C . PHE A 1 312 ? -18.355 5.818 34.390 1.00 81.19 312 PHE A C 1
ATOM 2348 O O . PHE A 1 312 ? -18.307 5.366 33.256 1.00 81.19 312 PHE A O 1
ATOM 2355 N N . ARG A 1 313 ? -17.474 6.743 34.800 1.00 80.44 313 ARG A N 1
ATOM 2356 C CA . ARG A 1 313 ? -16.413 7.281 33.919 1.00 80.44 313 ARG A CA 1
ATOM 2357 C C . ARG A 1 313 ? -15.405 6.227 33.457 1.00 80.44 313 ARG A C 1
ATOM 2359 O O . ARG A 1 313 ? -14.817 6.370 32.389 1.00 80.44 313 ARG A O 1
ATOM 2366 N N . HIS A 1 314 ? -15.198 5.186 34.258 1.00 83.69 314 HIS A N 1
ATOM 2367 C CA . HIS A 1 314 ? -14.249 4.105 33.987 1.00 83.69 314 HIS A CA 1
ATOM 2368 C C . HIS A 1 314 ? -14.920 2.808 33.524 1.00 83.69 314 HIS A C 1
ATOM 2370 O O . HIS A 1 314 ? -14.310 1.737 33.594 1.00 83.69 314 HIS A O 1
ATOM 2376 N N . SER A 1 315 ? -16.172 2.882 33.076 1.00 85.69 315 SER A N 1
ATOM 2377 C CA . SER A 1 315 ? -16.867 1.774 32.437 1.00 85.69 315 SER A CA 1
ATOM 2378 C C . SER A 1 315 ? -17.628 2.267 31.217 1.00 85.69 315 SER A C 1
ATOM 2380 O O . SER A 1 315 ? -18.097 3.398 31.159 1.00 85.69 315 SER A O 1
ATOM 2382 N N . TYR A 1 316 ? -17.724 1.420 30.204 1.00 88.25 316 TYR A N 1
ATOM 2383 C CA . TYR A 1 316 ? -18.431 1.752 28.982 1.00 88.25 316 TYR A CA 1
ATOM 2384 C C . TYR A 1 316 ? -19.140 0.517 28.455 1.00 88.25 316 TYR A C 1
ATOM 2386 O O . TYR A 1 316 ? -18.583 -0.580 28.458 1.00 88.25 316 TYR A O 1
ATOM 2394 N N . GLY A 1 317 ? -20.384 0.687 28.020 1.00 93.44 317 GLY A N 1
ATOM 2395 C CA . GLY A 1 317 ? -21.216 -0.408 27.546 1.00 93.44 317 GLY A CA 1
ATOM 2396 C C . GLY A 1 317 ? -22.119 0.047 26.415 1.00 93.44 317 GLY A C 1
ATOM 2397 O O . GLY A 1 317 ? -22.782 1.076 26.540 1.00 93.44 317 GLY A O 1
ATOM 2398 N N . TYR A 1 318 ? -22.147 -0.709 25.321 1.00 96.75 318 TYR A N 1
ATOM 2399 C CA . TYR A 1 318 ? -23.071 -0.480 24.216 1.00 96.75 318 TYR A CA 1
ATOM 2400 C C . TYR A 1 318 ? -23.342 -1.764 23.426 1.00 96.75 318 TYR A C 1
ATOM 2402 O O . TYR A 1 318 ? -22.573 -2.725 23.476 1.00 96.75 318 TYR A O 1
ATOM 2410 N N . ALA A 1 319 ? -24.461 -1.793 22.711 1.00 98.19 319 ALA A N 1
ATOM 2411 C CA . ALA A 1 319 ? -24.897 -2.925 21.911 1.00 98.19 319 ALA A CA 1
ATOM 2412 C C . ALA A 1 319 ? -25.749 -2.473 20.721 1.00 98.19 319 ALA A C 1
ATOM 2414 O O . ALA A 1 319 ? -26.327 -1.383 20.716 1.00 98.19 319 ALA A O 1
ATOM 2415 N N . GLY A 1 320 ? -25.848 -3.335 19.715 1.00 97.75 320 GLY A N 1
ATOM 2416 C CA . GLY A 1 320 ? -26.668 -3.085 18.539 1.00 97.75 320 GLY A CA 1
ATOM 2417 C C . GLY A 1 320 ? -26.471 -4.127 17.449 1.00 97.75 320 GLY A C 1
ATOM 2418 O O . GLY A 1 320 ? -26.116 -5.277 17.720 1.00 97.75 320 GLY A O 1
ATOM 2419 N N . ARG A 1 321 ? -26.716 -3.719 16.205 1.00 97.75 321 ARG A N 1
ATOM 2420 C CA . ARG A 1 321 ? -26.395 -4.522 15.017 1.00 97.75 321 ARG A CA 1
ATOM 2421 C C . ARG A 1 321 ? -24.998 -4.180 14.524 1.00 97.75 321 ARG A C 1
ATOM 2423 O O . ARG A 1 321 ? -24.457 -3.131 14.868 1.00 97.75 321 ARG A O 1
ATOM 2430 N N . TYR A 1 322 ? -24.431 -5.028 13.678 1.00 95.38 322 TYR A N 1
ATOM 2431 C CA . TYR A 1 322 ? -23.215 -4.677 12.958 1.00 95.38 322 TYR A CA 1
ATOM 2432 C C . TYR A 1 322 ? -23.302 -5.020 11.476 1.00 95.38 322 TYR A C 1
ATOM 2434 O O . TYR A 1 322 ? -24.020 -5.933 11.070 1.00 95.38 322 TYR A O 1
ATOM 2442 N N . SER A 1 323 ? -22.542 -4.281 10.679 1.00 87.62 323 SER A N 1
ATOM 2443 C CA . SER A 1 323 ? -22.265 -4.597 9.281 1.00 87.62 323 SER A CA 1
ATOM 2444 C C . SER A 1 323 ? -20.758 -4.624 9.050 1.00 87.62 323 SER A C 1
ATOM 2446 O O . SER A 1 323 ? -19.988 -3.985 9.770 1.00 87.62 323 SER A O 1
ATOM 2448 N N . LEU A 1 324 ? -20.323 -5.419 8.076 1.00 84.19 324 LEU A N 1
ATOM 2449 C CA . LEU A 1 324 ? -18.915 -5.541 7.713 1.00 84.19 324 LEU A CA 1
ATOM 2450 C C . LEU A 1 324 ? -18.639 -4.716 6.464 1.00 84.19 324 LEU A C 1
ATOM 2452 O O . LEU A 1 324 ? -19.439 -4.663 5.533 1.00 84.19 324 LEU A O 1
ATOM 2456 N N . THR A 1 325 ? -17.489 -4.066 6.477 1.00 73.44 325 THR A N 1
ATOM 2457 C CA . THR A 1 325 ? -16.972 -3.197 5.425 1.00 73.44 325 THR A CA 1
ATOM 2458 C C . THR A 1 325 ? -15.545 -3.622 5.113 1.00 73.44 325 THR A C 1
ATOM 2460 O O . THR A 1 325 ? -14.925 -4.330 5.902 1.00 73.44 325 THR A O 1
ATOM 2463 N N . ALA A 1 326 ? -14.995 -3.144 4.000 1.00 61.88 326 ALA A N 1
ATOM 2464 C CA . ALA A 1 326 ? -13.583 -3.329 3.671 1.00 61.88 326 ALA A CA 1
ATOM 2465 C C . ALA A 1 326 ? -12.644 -2.886 4.808 1.00 61.88 326 ALA A C 1
ATOM 2467 O O . ALA A 1 326 ? -11.747 -3.620 5.199 1.00 61.88 326 ALA A O 1
ATOM 2468 N N . ALA A 1 327 ? -12.892 -1.714 5.400 1.00 63.19 327 ALA A N 1
ATOM 2469 C CA . ALA A 1 327 ? -12.049 -1.167 6.464 1.00 63.19 327 ALA A CA 1
ATOM 2470 C C . ALA A 1 327 ? -12.212 -1.881 7.820 1.00 63.19 327 ALA A C 1
ATOM 2472 O O . ALA A 1 327 ? -11.314 -1.808 8.663 1.00 63.19 327 ALA A O 1
ATOM 2473 N N . GLY A 1 328 ? -13.347 -2.549 8.039 1.00 82.50 328 GLY A N 1
ATOM 2474 C CA . GLY A 1 328 ? -13.629 -3.288 9.260 1.00 82.50 328 GLY A CA 1
ATOM 2475 C C . GLY A 1 328 ? -15.111 -3.424 9.569 1.00 82.50 328 GLY A C 1
ATOM 2476 O O . GLY A 1 328 ? -15.882 -3.883 8.730 1.00 82.50 328 GLY A O 1
ATOM 2477 N N . VAL A 1 329 ? -15.535 -3.035 10.766 1.00 88.56 329 VAL A N 1
ATOM 2478 C CA . VAL A 1 329 ? -16.912 -3.220 11.240 1.00 88.56 329 VAL A CA 1
ATOM 2479 C C . VAL A 1 329 ? -17.590 -1.879 11.510 1.00 88.56 329 VAL A C 1
ATOM 2481 O O . VAL A 1 329 ? -16.968 -0.934 11.986 1.00 88.56 329 VAL A O 1
ATOM 2484 N N . VAL A 1 330 ? -18.879 -1.779 11.205 1.00 88.88 330 VAL A N 1
ATOM 2485 C CA . VAL A 1 330 ? -19.721 -0.651 11.615 1.00 88.88 330 VAL A CA 1
ATOM 2486 C C . VAL A 1 330 ? -20.680 -1.158 12.675 1.00 88.88 330 VAL A C 1
ATOM 2488 O O . VAL A 1 330 ? -21.427 -2.103 12.428 1.00 88.88 330 VAL A O 1
ATOM 2491 N N . HIS A 1 331 ? -20.649 -0.558 13.864 1.00 94.50 331 HIS A N 1
ATOM 2492 C CA . HIS A 1 331 ? -21.646 -0.829 14.898 1.00 94.50 331 HIS A CA 1
ATOM 2493 C C . HIS A 1 331 ? -22.811 0.150 14.735 1.00 94.50 331 HIS A C 1
ATOM 2495 O O . HIS A 1 331 ? -22.626 1.357 14.868 1.00 94.50 331 HIS A O 1
ATOM 2501 N N . HIS A 1 332 ? -24.002 -0.377 14.468 1.00 94.75 332 HIS A N 1
ATOM 2502 C CA . HIS A 1 332 ? -25.253 0.376 14.437 1.00 94.75 332 HIS A CA 1
ATOM 2503 C C . HIS A 1 332 ? -25.827 0.371 15.854 1.00 94.75 332 HIS A C 1
ATOM 2505 O O . HIS A 1 332 ? -26.441 -0.616 16.276 1.00 94.75 332 HIS A O 1
ATOM 2511 N N . VAL A 1 333 ? -25.548 1.423 16.621 1.00 96.56 333 VAL A N 1
ATOM 2512 C CA . VAL A 1 333 ? -25.765 1.428 18.072 1.00 96.56 333 VAL A CA 1
ATOM 2513 C C . VAL A 1 333 ? -27.253 1.562 18.402 1.00 96.56 333 VAL A C 1
ATOM 2515 O O . VAL A 1 333 ? -27.898 2.544 18.044 1.00 96.56 333 VAL A O 1
ATOM 2518 N N . GLU A 1 334 ? -27.794 0.587 19.134 1.00 97.75 334 GLU A N 1
ATOM 2519 C CA . GLU A 1 334 ? -29.196 0.563 19.587 1.00 97.75 334 GLU A CA 1
ATOM 2520 C C . GLU A 1 334 ? -29.312 0.886 21.085 1.00 97.75 334 GLU A C 1
ATOM 2522 O O . GLU A 1 334 ? -30.307 1.456 21.528 1.00 97.75 334 GLU A O 1
ATOM 2527 N N . VAL A 1 335 ? -28.288 0.533 21.869 1.00 96.44 335 VAL A N 1
ATOM 2528 C CA . VAL A 1 335 ? -28.215 0.741 23.321 1.00 96.44 335 VAL A CA 1
ATOM 2529 C C . VAL A 1 335 ? -26.807 1.206 23.675 1.00 96.44 335 VAL A C 1
ATOM 2531 O O . VAL A 1 335 ? -25.842 0.593 23.227 1.00 96.44 335 VAL A O 1
ATOM 2534 N N . ALA A 1 336 ? -26.664 2.248 24.494 1.00 95.00 336 ALA A N 1
ATOM 2535 C CA . ALA A 1 336 ? -25.366 2.721 24.973 1.00 95.00 336 ALA A CA 1
ATOM 2536 C C . ALA A 1 336 ? -25.477 3.410 26.338 1.00 95.00 336 ALA A C 1
ATOM 2538 O O . ALA A 1 336 ? -26.517 3.976 26.672 1.00 95.00 336 ALA A O 1
ATOM 2539 N N . ALA A 1 337 ? -24.388 3.372 27.110 1.00 89.25 337 ALA A N 1
ATOM 2540 C CA . ALA A 1 337 ? -24.237 4.148 28.340 1.00 89.25 337 ALA A CA 1
ATOM 2541 C C . ALA A 1 337 ? -24.173 5.660 28.062 1.00 89.25 337 ALA A C 1
ATOM 2543 O O . ALA A 1 337 ? -24.682 6.445 28.857 1.00 89.25 337 ALA A O 1
ATOM 2544 N N . ASP A 1 338 ? -23.585 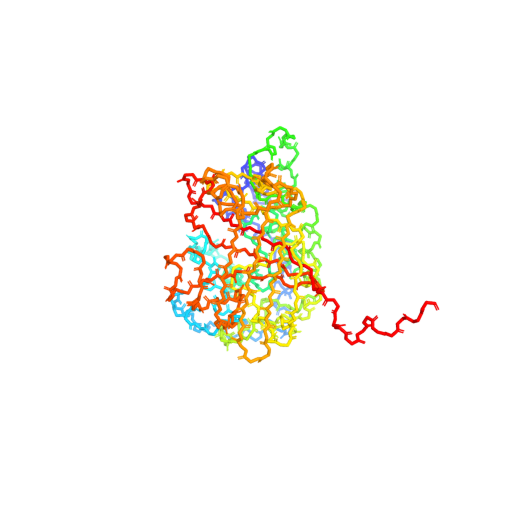6.060 26.929 1.00 85.88 338 ASP A N 1
ATOM 2545 C CA . ASP A 1 338 ? -23.631 7.430 26.416 1.00 85.88 338 ASP A CA 1
ATOM 2546 C C . ASP A 1 338 ? -24.843 7.602 25.483 1.00 85.88 338 ASP A C 1
ATOM 2548 O O . ASP A 1 338 ? -24.867 7.014 24.394 1.00 85.88 338 ASP A O 1
ATOM 2552 N N . PRO A 1 339 ? -25.846 8.412 25.863 1.00 88.12 339 PRO A N 1
ATOM 2553 C CA . PRO A 1 339 ? -27.034 8.623 25.044 1.00 88.12 339 PRO A CA 1
ATOM 2554 C C . PRO A 1 339 ? -26.739 9.191 23.652 1.00 88.12 339 PRO A C 1
ATOM 2556 O O . PRO A 1 339 ? -27.513 8.939 22.733 1.00 88.12 339 PRO A O 1
ATOM 2559 N N . ASN A 1 340 ? -25.626 9.913 23.467 1.00 87.25 340 ASN A N 1
ATOM 2560 C CA . ASN A 1 340 ? -25.277 10.514 22.176 1.00 87.25 340 ASN A CA 1
ATOM 2561 C C . ASN A 1 340 ? -24.900 9.476 21.113 1.00 87.25 340 ASN A C 1
ATOM 2563 O O . ASN A 1 340 ? -24.884 9.792 19.927 1.00 87.25 340 ASN A O 1
ATOM 2567 N N . TRP A 1 341 ? -24.583 8.247 21.523 1.00 88.38 341 TRP A N 1
ATOM 2568 C CA . TRP A 1 341 ? -24.263 7.166 20.595 1.00 88.38 341 TRP A CA 1
ATOM 2569 C C . TRP A 1 341 ? -25.509 6.443 20.087 1.00 88.38 341 TRP A C 1
ATOM 2571 O O . TRP A 1 341 ? -25.441 5.779 19.054 1.00 88.38 341 TRP A O 1
ATOM 2581 N N . ILE A 1 342 ? -26.643 6.546 20.782 1.00 95.50 342 ILE A N 1
ATOM 2582 C CA . ILE A 1 342 ? -27.858 5.802 20.440 1.00 95.50 342 ILE A CA 1
ATOM 2583 C C . ILE A 1 342 ? -28.378 6.258 19.071 1.00 95.50 342 ILE A C 1
ATOM 2585 O O . ILE A 1 342 ? -28.624 7.440 18.847 1.00 95.50 342 ILE A O 1
ATOM 2589 N N . GLY A 1 343 ? -28.559 5.306 18.153 1.00 90.06 343 GLY A N 1
ATOM 2590 C CA . GLY A 1 343 ? -28.991 5.562 16.778 1.00 90.06 343 GLY A CA 1
ATOM 2591 C C . GLY A 1 343 ? -27.880 6.029 15.833 1.00 90.06 343 GLY A C 1
ATOM 2592 O O . GLY A 1 343 ? -28.183 6.389 14.698 1.00 90.06 343 GLY A O 1
ATOM 2593 N N . THR A 1 344 ? -26.617 6.030 16.274 1.00 89.75 344 THR A N 1
ATOM 2594 C CA . THR A 1 344 ? -25.463 6.416 15.445 1.00 89.75 344 THR A CA 1
ATOM 2595 C C . THR A 1 344 ? -24.716 5.210 14.883 1.00 89.75 344 THR A C 1
ATOM 2597 O O . THR A 1 344 ? -24.726 4.119 15.465 1.00 89.75 344 THR A O 1
ATOM 2600 N N . ASP A 1 345 ? -24.012 5.448 13.777 1.00 87.81 345 ASP A N 1
ATOM 2601 C CA . ASP A 1 345 ? -23.096 4.488 13.176 1.00 87.81 345 ASP A CA 1
ATOM 2602 C C . ASP A 1 345 ? -21.669 4.741 13.652 1.00 87.81 345 ASP A C 1
ATOM 2604 O O . ASP A 1 345 ? -21.105 5.830 13.542 1.00 87.81 345 ASP A O 1
ATOM 2608 N N . GLN A 1 346 ? -21.081 3.689 14.200 1.00 87.44 346 GLN A N 1
ATOM 2609 C CA . GLN A 1 346 ? -19.772 3.706 14.815 1.00 87.44 346 GLN A CA 1
ATOM 2610 C C . GLN A 1 346 ? -18.805 2.907 13.947 1.00 87.44 346 GLN A C 1
ATOM 2612 O O . GLN A 1 346 ? -18.742 1.679 14.025 1.00 87.44 346 GLN A O 1
ATOM 2617 N N . HIS A 1 347 ? -18.045 3.613 13.112 1.00 82.62 347 HIS A N 1
ATOM 2618 C CA . HIS A 1 347 ? -17.069 3.007 12.211 1.00 82.62 347 HIS A CA 1
ATOM 2619 C C . HIS A 1 347 ? -15.830 2.555 12.990 1.00 82.62 347 HIS A C 1
ATOM 2621 O O . HIS A 1 347 ? -15.265 3.308 13.791 1.00 82.62 347 HIS A O 1
ATOM 2627 N N . ARG A 1 348 ? -15.430 1.301 12.787 1.00 86.62 348 ARG A N 1
ATOM 2628 C CA . ARG A 1 348 ? -14.300 0.657 13.454 1.00 86.62 348 ARG A CA 1
ATOM 2629 C C . ARG A 1 348 ? -13.390 0.053 12.400 1.00 86.62 348 ARG A C 1
ATOM 2631 O O . ARG A 1 348 ? -13.779 -0.854 11.667 1.00 86.62 348 ARG A O 1
ATOM 2638 N N . ILE A 1 349 ? -12.173 0.571 12.339 1.00 79.75 349 ILE A N 1
ATOM 2639 C CA . ILE A 1 349 ? -11.123 0.037 11.485 1.00 79.75 349 ILE A CA 1
ATOM 2640 C C . ILE A 1 349 ? -10.601 -1.221 12.172 1.00 79.75 349 ILE A C 1
ATOM 2642 O O . ILE A 1 349 ? -10.201 -1.152 13.331 1.00 79.75 349 ILE A O 1
ATOM 2646 N N . THR A 1 350 ? -10.624 -2.368 11.499 1.00 83.12 350 THR A N 1
ATOM 2647 C CA . THR A 1 350 ? -10.250 -3.643 12.127 1.00 83.12 350 THR A CA 1
ATOM 2648 C C . THR A 1 350 ? -9.075 -4.303 11.433 1.00 83.12 350 THR A C 1
ATOM 2650 O O . THR A 1 350 ? -8.968 -4.254 10.207 1.00 83.12 350 THR A O 1
ATOM 2653 N N . HIS A 1 351 ? -8.229 -4.963 12.212 1.00 77.44 351 HIS A N 1
ATOM 2654 C CA . HIS A 1 351 ? -7.216 -5.897 11.738 1.00 77.44 351 HIS A CA 1
ATOM 2655 C C . HIS A 1 351 ? -7.376 -7.198 12.518 1.00 77.44 351 HIS A C 1
ATOM 2657 O O . HIS A 1 351 ? -7.386 -7.171 13.745 1.00 77.44 351 HIS A O 1
ATOM 2663 N N . LEU A 1 352 ? -7.556 -8.314 11.817 1.00 80.88 352 LEU A N 1
ATOM 2664 C CA . LEU A 1 352 ? -7.687 -9.628 12.434 1.00 80.88 352 LEU A CA 1
ATOM 2665 C C . LEU A 1 352 ? -6.506 -10.488 12.000 1.00 80.88 352 LEU A C 1
ATOM 2667 O O . LEU A 1 352 ? -6.360 -10.771 10.814 1.00 80.88 352 LEU A O 1
ATOM 2671 N N . GLU A 1 353 ? -5.718 -10.936 12.966 1.00 77.88 353 GLU A N 1
ATOM 2672 C CA . GLU A 1 353 ? -4.616 -11.864 12.752 1.00 77.88 353 GLU A CA 1
ATOM 2673 C C . GLU A 1 353 ? -4.715 -12.994 13.778 1.00 77.88 353 GLU A C 1
ATOM 2675 O O . GLU A 1 353 ? -4.679 -12.767 14.988 1.00 77.88 353 GLU A O 1
ATOM 2680 N N . ASN A 1 354 ? -4.862 -14.231 13.297 1.00 83.06 354 ASN A N 1
ATOM 2681 C CA . ASN A 1 354 ? -5.133 -15.398 14.138 1.00 83.06 354 ASN A CA 1
ATOM 2682 C C . ASN A 1 354 ? -6.356 -15.161 15.055 1.00 83.06 354 ASN A C 1
ATOM 2684 O O . ASN A 1 354 ? -7.445 -14.838 14.581 1.00 83.06 354 ASN A O 1
ATOM 2688 N N . ASP A 1 355 ? -6.163 -15.300 16.367 1.00 89.38 355 ASP A N 1
ATOM 2689 C CA . ASP A 1 355 ? -7.165 -15.045 17.402 1.00 89.38 355 ASP A CA 1
ATOM 2690 C C . ASP A 1 355 ? -7.040 -13.636 18.008 1.00 89.38 355 ASP A C 1
ATOM 2692 O O . ASP A 1 355 ? -7.533 -13.408 19.111 1.00 89.38 355 ASP A O 1
ATOM 2696 N N . GLN A 1 356 ? -6.382 -12.688 17.334 1.00 91.31 356 GLN A N 1
ATOM 2697 C CA . GLN A 1 356 ? -6.237 -11.310 17.802 1.00 91.31 356 GLN A CA 1
ATOM 2698 C C . GLN A 1 356 ? -6.913 -10.318 16.848 1.00 91.31 356 GLN A C 1
ATOM 2700 O O . GLN A 1 356 ? -6.574 -10.224 15.671 1.00 91.31 356 GLN A O 1
ATOM 2705 N N . LEU A 1 357 ? -7.880 -9.567 17.373 1.00 91.25 357 LEU A N 1
ATOM 2706 C CA . LEU A 1 357 ? -8.622 -8.521 16.679 1.00 91.25 357 LEU A CA 1
ATOM 2707 C C . LEU A 1 357 ? -8.201 -7.155 17.223 1.00 91.25 357 LEU A C 1
ATOM 2709 O O . LEU A 1 357 ? -8.506 -6.810 18.362 1.00 91.25 357 LEU A O 1
ATOM 2713 N N . THR A 1 358 ? -7.551 -6.352 16.393 1.00 88.62 358 THR A N 1
ATOM 2714 C CA . THR A 1 358 ? -7.260 -4.946 16.677 1.00 88.62 358 THR A CA 1
ATOM 2715 C C . THR A 1 358 ? -8.374 -4.080 16.109 1.00 88.62 358 THR A C 1
ATOM 2717 O O . THR A 1 358 ? -8.736 -4.215 14.940 1.00 88.62 358 THR A O 1
ATOM 2720 N N . ILE A 1 359 ? -8.916 -3.185 16.930 1.00 89.00 359 ILE A N 1
ATOM 2721 C CA . ILE A 1 359 ? -9.948 -2.219 16.561 1.00 89.00 359 ILE A CA 1
ATOM 2722 C C . ILE A 1 359 ? -9.424 -0.807 16.802 1.00 89.00 359 ILE A C 1
ATOM 2724 O O . ILE A 1 359 ? -9.117 -0.451 17.937 1.00 89.00 359 ILE A O 1
ATOM 2728 N N . THR A 1 360 ? -9.415 0.014 15.757 1.00 83.50 360 THR A N 1
ATOM 2729 C CA . THR A 1 360 ? -9.021 1.423 15.812 1.00 83.50 360 THR A CA 1
ATOM 2730 C C . THR A 1 360 ? -10.202 2.324 15.446 1.00 83.50 360 THR A C 1
ATOM 2732 O O . THR A 1 360 ? -10.971 2.019 14.527 1.00 83.50 360 THR A O 1
ATOM 2735 N N . THR A 1 361 ? -10.375 3.442 16.151 1.00 77.56 361 THR A N 1
ATOM 2736 C CA . THR A 1 361 ? -11.349 4.483 15.781 1.00 77.56 361 THR A CA 1
ATOM 2737 C C . THR A 1 361 ? -10.677 5.589 14.972 1.00 77.56 361 THR A C 1
ATOM 2739 O O . THR A 1 361 ? -9.498 5.879 15.156 1.00 77.56 361 THR A O 1
ATOM 2742 N N . THR A 1 362 ? -11.438 6.278 14.118 1.00 66.81 362 THR A N 1
ATOM 2743 C CA . THR A 1 362 ? -11.039 7.624 13.674 1.00 66.81 362 THR A CA 1
ATOM 2744 C C . THR A 1 362 ? -10.968 8.565 14.882 1.00 66.81 362 THR A C 1
ATOM 2746 O O . THR A 1 362 ? -11.494 8.234 15.949 1.00 66.81 362 THR A O 1
ATOM 2749 N N . ALA A 1 363 ? -10.326 9.729 14.739 1.00 63.84 363 ALA A N 1
ATOM 2750 C CA . ALA A 1 363 ? -10.285 10.717 15.814 1.00 63.84 363 ALA A CA 1
ATOM 2751 C C . ALA A 1 363 ? -11.716 11.102 16.231 1.00 63.84 363 ALA A C 1
ATOM 2753 O O . ALA A 1 363 ? -12.505 11.569 15.408 1.00 63.84 363 ALA A O 1
ATOM 2754 N N . ILE A 1 364 ? -12.055 10.860 17.495 1.00 65.00 364 ILE A N 1
ATOM 2755 C CA . ILE A 1 364 ? -13.362 11.137 18.090 1.00 65.00 364 ILE A CA 1
ATOM 2756 C C . ILE A 1 364 ? -13.191 11.972 19.363 1.00 65.00 364 ILE A C 1
ATOM 2758 O O . ILE A 1 364 ? -12.152 11.877 20.021 1.00 65.00 364 ILE A O 1
ATOM 2762 N N . PRO A 1 365 ? -14.194 12.786 19.739 1.00 61.09 365 PRO A N 1
ATOM 2763 C CA . PRO A 1 365 ? -14.214 13.436 21.043 1.00 61.09 365 PRO A CA 1
ATOM 2764 C C . PRO A 1 365 ? -14.036 12.409 22.169 1.00 61.09 365 PRO A C 1
ATOM 2766 O O . PRO A 1 365 ? -14.678 11.358 22.166 1.00 61.09 365 PRO A O 1
ATOM 2769 N N . SER A 1 366 ? -13.160 12.718 23.121 1.00 58.81 366 SER A N 1
ATOM 2770 C CA . SER A 1 366 ? -12.815 11.847 24.243 1.00 58.81 366 SER A CA 1
ATOM 2771 C C . SER A 1 366 ? -13.401 12.376 25.548 1.00 58.81 366 SER A C 1
ATOM 2773 O O . SER A 1 366 ? -13.460 13.581 25.767 1.00 58.81 366 SER A O 1
ATOM 2775 N N . VAL A 1 367 ? -13.792 11.481 26.459 1.00 59.19 367 VAL A N 1
ATOM 2776 C CA . VAL A 1 367 ? -14.137 11.864 27.844 1.00 59.19 367 VAL A CA 1
ATOM 2777 C C . VAL A 1 367 ? -12.904 11.989 28.746 1.00 59.19 367 VAL A C 1
ATOM 2779 O O . VAL A 1 367 ? -13.020 12.467 29.873 1.00 59.19 367 VAL A O 1
ATOM 2782 N N . VAL A 1 368 ? -11.733 11.551 28.266 1.00 59.84 368 VAL A N 1
ATOM 2783 C CA . VAL A 1 368 ? -10.461 11.569 29.011 1.00 59.84 368 VAL A CA 1
ATOM 2784 C C . VAL A 1 368 ? -9.445 12.584 28.473 1.00 59.84 368 VAL A C 1
ATOM 2786 O O . VAL A 1 368 ? -8.462 12.845 29.157 1.00 59.84 368 VAL A O 1
ATOM 2789 N N . SER A 1 369 ? -9.677 13.171 27.292 1.00 60.94 369 SER A N 1
ATOM 2790 C CA . SER A 1 369 ? -8.804 14.175 26.660 1.00 60.94 369 SER A CA 1
ATOM 2791 C C . SER A 1 369 ? -9.645 15.328 26.085 1.00 60.94 369 SER A C 1
ATOM 2793 O O . SER A 1 369 ? -10.736 15.066 25.574 1.00 60.94 369 SER A O 1
ATOM 2795 N N . PRO A 1 370 ? -9.197 16.597 26.190 1.00 61.25 370 PRO A N 1
ATOM 2796 C CA . PRO A 1 370 ? -9.906 17.749 25.628 1.00 61.25 370 PRO A CA 1
ATOM 2797 C C . PRO A 1 370 ? -9.836 17.820 24.092 1.00 61.25 370 PRO A C 1
ATOM 2799 O O . PRO A 1 370 ? -10.691 18.467 23.487 1.00 61.25 370 PRO A O 1
ATOM 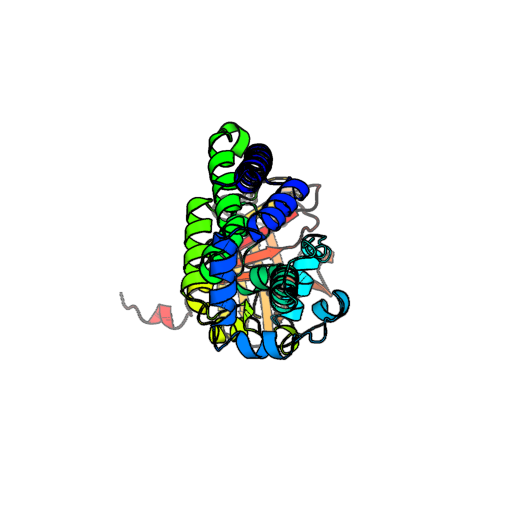2802 N N . ASP A 1 371 ? -8.862 17.149 23.473 1.00 65.31 371 ASP A N 1
ATOM 2803 C CA . ASP A 1 371 ? -8.686 17.088 22.021 1.00 65.31 371 ASP A CA 1
ATOM 2804 C C . ASP A 1 371 ? -9.273 15.782 21.442 1.00 65.31 371 ASP A C 1
ATOM 2806 O O . ASP A 1 371 ? -9.399 14.784 22.160 1.00 65.31 371 ASP A O 1
ATOM 2810 N N . PRO A 1 372 ? -9.661 15.739 20.150 1.00 64.38 372 PRO A N 1
ATOM 2811 C CA . PRO A 1 372 ? -10.068 14.495 19.504 1.00 64.38 372 PRO A CA 1
ATOM 2812 C C . PRO A 1 372 ? -8.943 13.454 19.536 1.00 64.38 372 PRO A C 1
ATOM 2814 O O . PRO A 1 372 ? -7.815 13.732 19.123 1.00 64.38 372 PRO A O 1
ATOM 2817 N N . VAL A 1 373 ? -9.265 12.234 19.968 1.00 70.06 373 VAL A N 1
ATOM 2818 C CA . VAL A 1 373 ? -8.307 11.123 20.076 1.00 70.06 373 VAL A CA 1
ATOM 2819 C C . VAL A 1 373 ? -8.751 9.944 19.230 1.00 70.06 373 VAL A C 1
ATOM 2821 O O . VAL A 1 373 ? -9.944 9.727 19.011 1.00 70.06 373 VAL A O 1
ATOM 2824 N N . SER A 1 374 ? -7.795 9.141 18.781 1.00 77.12 374 SER A N 1
ATOM 2825 C CA . SER A 1 374 ? -8.086 7.801 18.269 1.00 77.12 374 SER A CA 1
ATOM 2826 C C . SER A 1 374 ? -7.891 6.776 19.381 1.00 77.12 374 SER A C 1
ATOM 2828 O O . SER A 1 374 ? -6.945 6.872 20.162 1.00 77.12 374 SER A O 1
ATOM 2830 N N . TYR A 1 375 ? -8.800 5.810 19.466 1.00 82.81 375 TYR A N 1
ATOM 2831 C CA . TYR A 1 375 ? -8.677 4.671 20.367 1.00 82.81 375 TYR A CA 1
ATOM 2832 C C . TYR A 1 375 ? -8.145 3.474 19.594 1.00 82.81 375 TYR A C 1
ATOM 2834 O O . TYR A 1 375 ? -8.588 3.226 18.472 1.00 82.81 375 TYR A O 1
ATOM 2842 N N . GLU A 1 376 ? -7.265 2.701 20.219 1.00 89.12 376 GLU A N 1
ATOM 2843 C CA . GLU A 1 376 ? -6.838 1.389 19.742 1.00 89.12 376 GLU A CA 1
ATOM 2844 C C . GLU A 1 376 ? -7.116 0.352 20.831 1.00 89.12 376 GLU A C 1
ATOM 2846 O O . GLU A 1 376 ? -6.671 0.481 21.972 1.00 89.12 376 GLU A O 1
ATOM 2851 N N . ALA A 1 377 ? -7.895 -0.666 20.480 1.00 90.81 377 ALA A N 1
ATOM 2852 C CA . ALA A 1 377 ? -8.251 -1.765 21.359 1.00 90.81 377 ALA A CA 1
ATOM 2853 C C . ALA A 1 377 ? -7.789 -3.084 20.743 1.00 90.81 377 ALA A C 1
ATOM 2855 O O . ALA A 1 377 ? -8.174 -3.410 19.619 1.00 90.81 377 ALA A O 1
ATOM 2856 N N . ILE A 1 378 ? -6.999 -3.851 21.488 1.00 91.38 378 ILE A N 1
ATOM 2857 C CA . ILE A 1 378 ? -6.548 -5.184 21.084 1.00 91.38 378 ILE A CA 1
ATOM 2858 C C . ILE A 1 378 ? -7.384 -6.208 21.838 1.00 91.38 378 ILE A C 1
ATOM 2860 O O . ILE A 1 378 ? -7.488 -6.151 23.065 1.00 91.38 378 ILE A O 1
ATOM 2864 N N . TRP A 1 379 ? -7.980 -7.140 21.105 1.00 94.81 379 TRP A N 1
ATOM 2865 C CA . TRP A 1 379 ? -8.876 -8.159 21.629 1.00 94.81 379 TRP A CA 1
ATOM 2866 C C . TRP A 1 379 ? -8.373 -9.555 21.283 1.00 94.81 379 TRP A C 1
ATOM 2868 O O . TRP A 1 379 ? -7.990 -9.801 20.145 1.00 94.81 379 TRP A O 1
ATOM 2878 N N . ARG A 1 380 ? -8.462 -10.501 22.218 1.00 95.25 380 ARG A N 1
ATOM 2879 C CA . ARG A 1 380 ? -8.190 -11.921 21.974 1.00 95.25 380 ARG A CA 1
ATOM 2880 C C . ARG A 1 380 ? -9.476 -12.730 21.919 1.00 95.25 380 ARG A C 1
ATOM 2882 O O . ARG A 1 380 ? -10.329 -12.599 22.797 1.00 95.25 380 ARG A O 1
ATOM 2889 N N . LYS A 1 381 ? -9.610 -13.601 20.923 1.00 94.88 381 LYS A N 1
ATOM 2890 C CA . LYS A 1 381 ? -10.749 -14.506 20.785 1.00 94.88 381 LYS A CA 1
ATOM 2891 C C . LYS A 1 381 ? -10.796 -15.462 21.972 1.00 94.88 381 LYS A C 1
ATOM 2893 O O . LYS A 1 381 ? -9.797 -16.080 22.338 1.00 94.88 381 LYS A O 1
ATOM 2898 N N . LEU A 1 382 ? -11.964 -15.572 22.592 1.00 93.25 382 LEU A N 1
ATOM 2899 C CA . LEU A 1 382 ? -12.198 -16.535 23.656 1.00 93.25 382 LEU A CA 1
ATOM 2900 C C . LEU A 1 382 ? -12.484 -17.917 23.049 1.00 93.25 382 LEU A C 1
ATOM 2902 O O . LEU A 1 382 ? -13.172 -18.003 22.025 1.00 93.25 382 LEU A O 1
ATOM 2906 N N . PRO A 1 383 ? -12.011 -19.006 23.683 1.00 87.06 383 PRO A N 1
ATOM 2907 C CA . PRO A 1 383 ? -12.327 -20.357 23.247 1.00 87.06 383 PRO A CA 1
ATOM 2908 C C . PRO A 1 383 ? -13.838 -20.577 23.198 1.00 87.06 383 PRO A C 1
ATOM 2910 O O . PRO A 1 383 ? -14.577 -20.133 24.081 1.00 87.06 383 PRO A O 1
ATOM 2913 N N . SER A 1 384 ? -14.305 -21.321 22.197 1.00 73.06 384 SER A N 1
ATOM 2914 C CA . SER A 1 384 ? -15.693 -21.769 22.186 1.00 73.06 384 SER A CA 1
ATOM 2915 C C . SER A 1 384 ? -15.943 -22.664 23.405 1.00 73.06 384 SER A C 1
ATOM 2917 O O . SER A 1 384 ? -15.136 -23.534 23.741 1.00 73.06 384 SER A O 1
ATOM 2919 N N . ALA A 1 385 ? -17.080 -22.476 24.081 1.00 61.44 385 ALA A N 1
ATOM 2920 C CA . ALA A 1 385 ? -17.419 -23.235 25.288 1.00 61.44 385 ALA A CA 1
ATOM 2921 C C . ALA A 1 385 ? -17.442 -24.766 25.065 1.00 61.44 385 ALA A C 1
ATOM 2923 O O . ALA A 1 385 ? -17.301 -25.524 26.018 1.00 61.44 385 ALA A O 1
ATOM 2924 N N . GLN A 1 386 ? -17.563 -25.233 23.816 1.00 56.44 386 GLN A N 1
ATOM 2925 C CA . GLN A 1 386 ? -17.470 -26.653 23.459 1.00 56.44 386 GLN A CA 1
ATOM 2926 C C . GLN A 1 386 ? -16.033 -27.204 23.476 1.00 56.44 386 GLN A C 1
ATOM 2928 O O . GLN A 1 386 ? -15.853 -28.379 23.781 1.00 56.44 386 GLN A O 1
ATOM 2933 N N . ALA A 1 387 ? -15.008 -26.385 23.215 1.00 50.19 387 ALA A N 1
ATOM 2934 C CA . ALA A 1 387 ? -13.608 -26.817 23.260 1.00 50.19 387 ALA A CA 1
ATOM 2935 C C . ALA A 1 387 ? -13.072 -26.940 24.700 1.00 50.19 387 ALA A C 1
ATOM 2937 O O . ALA A 1 387 ? -12.243 -27.800 24.982 1.00 50.19 387 ALA A O 1
ATOM 2938 N N . ALA A 1 388 ? -13.587 -26.133 25.635 1.00 45.41 388 ALA A N 1
ATOM 2939 C CA . ALA A 1 388 ? -13.151 -26.127 27.036 1.00 45.41 388 ALA A CA 1
ATOM 2940 C C . ALA A 1 388 ? -13.623 -27.349 27.857 1.00 45.41 388 ALA A C 1
ATOM 2942 O O . ALA A 1 388 ? -13.094 -27.608 28.934 1.00 45.41 388 ALA A O 1
ATOM 2943 N N . ILE A 1 389 ? -14.607 -28.108 27.359 1.00 46.56 389 ILE A N 1
ATOM 2944 C CA . ILE A 1 389 ? -15.162 -29.297 28.035 1.00 46.56 389 ILE A CA 1
ATOM 2945 C C . ILE A 1 389 ? -14.344 -30.567 27.708 1.00 46.56 389 ILE A C 1
ATOM 2947 O O . ILE A 1 389 ? -14.471 -31.580 28.391 1.00 46.56 389 ILE A O 1
ATOM 2951 N N . ALA A 1 390 ? -13.465 -30.523 26.699 1.00 43.59 390 ALA A N 1
ATOM 2952 C CA . ALA A 1 390 ? -12.733 -31.689 26.199 1.00 43.59 390 ALA A CA 1
ATOM 2953 C C . ALA A 1 390 ? -11.417 -32.009 26.939 1.00 43.59 390 ALA A C 1
ATOM 2955 O O . ALA A 1 390 ? -10.725 -32.945 26.542 1.00 43.59 390 ALA A O 1
ATOM 2956 N N . THR A 1 391 ? -11.075 -31.291 28.015 1.00 35.28 391 THR A N 1
ATOM 2957 C CA . THR A 1 391 ? -9.885 -31.583 28.834 1.00 35.28 391 THR A CA 1
ATOM 2958 C C . THR A 1 391 ? -10.312 -32.138 30.198 1.00 35.28 391 THR A C 1
ATOM 2960 O O . THR A 1 391 ? -10.679 -31.357 31.082 1.00 35.28 391 THR A O 1
ATOM 2963 N N . PRO A 1 392 ? -10.305 -33.468 30.416 1.00 44.19 392 PRO A N 1
ATOM 2964 C CA . PRO A 1 392 ? -10.494 -34.029 31.746 1.00 44.19 392 PRO A CA 1
ATOM 2965 C C . PRO A 1 392 ? -9.247 -33.761 32.598 1.00 44.19 392 PRO A C 1
ATOM 2967 O O . PRO A 1 392 ? -8.127 -33.777 32.087 1.00 44.19 392 PRO A O 1
ATOM 2970 N N . ARG A 1 393 ? -9.476 -33.504 33.888 1.00 41.84 393 ARG A N 1
ATOM 2971 C CA . ARG A 1 393 ? -8.447 -33.422 34.933 1.00 41.84 393 ARG A CA 1
ATOM 2972 C C . ARG A 1 393 ? -7.665 -34.716 35.102 1.00 41.84 393 ARG A C 1
ATOM 2974 O O . ARG A 1 393 ? -8.291 -35.789 34.949 1.00 41.84 393 ARG A O 1
#

Solvent-accessible surface area (backbone atoms only — not comparable to full-atom values): 21293 Å² total; per-residue (Å²): 132,59,73,68,56,58,55,49,54,51,51,46,52,50,30,42,54,49,28,30,74,38,78,84,44,59,68,41,52,50,50,33,37,46,58,37,56,75,33,73,64,22,46,55,24,50,53,53,52,62,67,33,80,67,32,35,62,46,57,77,64,62,68,76,70,68,80,75,53,60,69,56,21,47,70,35,55,77,26,6,38,23,14,19,45,24,37,42,38,60,76,70,74,57,73,86,75,78,82,79,75,76,64,94,85,62,49,71,62,58,49,50,50,53,47,49,54,60,70,46,43,69,53,49,28,56,72,64,42,39,54,95,39,77,34,26,45,31,14,51,24,21,21,44,25,55,63,50,49,33,60,33,34,49,50,51,44,51,18,55,59,54,28,57,73,73,60,49,82,78,58,64,79,72,62,94,74,70,90,49,54,57,69,58,25,28,53,49,13,34,51,49,24,71,54,34,53,68,71,86,44,56,69,62,54,82,42,36,70,40,46,41,65,60,51,27,53,75,30,59,36,48,73,56,57,78,64,47,84,56,72,76,46,61,47,62,29,66,50,62,57,70,79,74,66,43,44,45,28,36,42,53,42,44,29,38,28,49,85,87,50,84,64,70,44,56,78,43,48,85,58,30,43,34,43,39,36,32,44,92,91,38,37,34,39,39,40,37,31,47,54,74,82,79,56,92,47,96,41,76,90,70,34,52,74,68,44,44,50,50,48,50,74,43,39,50,42,37,31,31,38,48,49,74,35,32,60,20,41,33,39,41,24,68,43,45,74,53,71,87,47,45,79,36,79,45,67,30,39,50,48,78,54,93,57,35,40,35,39,33,41,65,72,35,86,45,98,88,44,99,56,44,25,24,43,43,34,36,27,35,57,51,80,57,77,76,66,71,68,72,66,80,132

pLDDT: mean 83.73, std 14.23, range [35.28, 98.19]

Secondary structure (DSSP, 8-state):
--HHHHHHHHHHHHHHHHHHH-TT-HHHHHHHHHHHHTSHHHHHHHHHHHH-TTTHHHHHHT-------HHHHHHSPTTBHHHHHHHHHHHTTPPPPPPP---TTS-HHHHHHHHHHHHHHHHHHHHHT--SSHHHHHHHHHHHHHHH--HHHHHHHHHHHHHHHH--TTGGGS-TT--S-HHHHHHHHHHHHHHS--GGG--GGG-SSSBHHHHHHHHT-HHHHHT-SSPPPTT--PPPPHHHH-EEEEEEEEEEEETT--SPEEBTBSS-EEEEEE-TTSEEEEEEE-SS-S-SSSSGGGS-HHHHHHHHHTEEEEEEEEEE-SSEEEEEEEEESSGGGTT-EEEEEEEEETTEEEEEPPSB--SS-SS-EEEEEEEEEPPPTTTTTS---